Protein AF-0000000084493451 (afdb_homodimer)

Foldseek 3Di:
DPPLLVLLLVQVLVVCVVQNLVRQDPVNSCVRSVHDPVVVCVNPVDSLRSVLVSVVVLVVVLVVVLVVLCVVHQLQDVVSVLVSVLSVVVSCVVSVVVRNLVVVVVVVDPVSVVSVQLVVLLQLLVQLVSVCSRPHPLLSQASSVLSVVLVVQLVVLVVVQCVVVVPPDDNSVSSVVSSVVSVVVSVVCSVVVDHDDGNVCSCVSNPDVPPCAPVLLVLLVVLLVLQVVLQVVDPPCPVLNVLSVVLSCLLRVNSDRDLVSNVVSLVVNVVVVVRGPPVSSVSNVVSSVVSVVSVVD/DPPLLVLLLVQVLVVCVVQNLVRQDPVNSCVRSVHDPVVVCVNPVDSLRSVLVNVVVLVVVLVVVLVVLPVVHQLQDVVSVLVSVLSVVVSCVVSVVVRNVVVVVVVVDPVSVVSVQLVVLLQLLVQLVSVCSRPHPLLSQASSVLSVVLVVQLVVLVVVQCVVVVPPDDNSVSSVVSSVVSVVVSVVCSVVVDHDDGNVCSCVSNPDVCVCQPVLLVLLVVLLVLQVVLQVVDPPCPVLNVLSVVLSCLLRVNSHRDLVSNVVSLVVNVVVVPRGPPVSSVSNVVSSVVSVVRVVD

Organism: NCBI:txid1637975

InterPro domains:
  IPR001647 DNA-binding HTH domain, TetR-type [PF00440] (9-54)
  IPR001647 DNA-binding HTH domain, TetR-type [PR00455] (8-21)
  IPR001647 DNA-binding HTH domain, TetR-type [PR00455] (29-52)
  IPR001647 DNA-binding HTH domain, TetR-type [PS50977] (2-62)
  IPR009057 Homedomain-like superfamily [SSF46689] (3-66)
  IPR023772 DNA-binding HTH domain, TetR-type, conserved site [PS01081] (20-51)
  IPR050624 Nucleoid occlusion factor SlmA/HTH-type transcriptional regulator [PTHR43479] (3-178)

Secondary structure (DSSP, 8-state):
--HHHHHHHHHHHHHHHHH-TTT--HHHHHHHHT--HHHHHHH-SSHHHHHHHHHHHHHHHHHHHHHHTTTTS-TT-HHHHHHHHHHHHHHHHHHTHHHHHHHHHHHT-HHHHHHHHHHHHHHHHHHHHHHHHHH-GGGHHHHHHHHHHHHHHHHHHHHHHHHHHTT---HHHHHHHHHHHHHHHHHHHHHHT--SS-TTHHHHHS----HHHHHHHHHHHHHHHHHHHHHHTSTT-HHHHHHHHHHHHHHHT-SS--HHHHHHHHHHHHHTTTSS-HHHHHHHHHHHHHHHHHHH-/--HHHHHHHHHHHHHHHHH-TTT--HHHHHHHHT--HHHHHHH-SSHHHHHHHHHHHHHHHHHHHHHHTTTTS-TT-HHHHHHHHHHHHHHHHHHTHHHHHHHHHHHT-HHHHHHHHHHHHHHHHHHHHHHHHHH-GGGHHHHHHHHHHHHHHHHHHHHHHHHHHTT---HHHHHHHHHHHHHHHHHHHHHHT--SS-TTHHHHHS----HHHHHHHHHHHHHHHHHHHHHHTSTT-HHHHHHHHHHHHHHHT-SS--HHHHHHHHHHHHHTTTSS-HHHHHHHHHHHHHHHHHHH-

Solvent-accessible surface area (backbone atoms only — not comparable to full-atom values): 32224 Å² total; per-residue (Å²): 129,58,70,66,59,52,47,41,42,53,46,42,50,51,46,32,71,76,61,28,64,84,71,49,48,72,67,57,44,28,65,72,53,69,49,53,73,70,58,46,54,71,75,27,90,41,73,64,49,44,51,52,51,40,51,51,51,54,52,50,52,49,51,51,55,46,52,58,66,44,64,95,49,65,70,47,41,63,69,54,52,52,51,38,52,49,50,51,54,50,49,38,60,76,66,42,45,64,62,52,51,52,49,44,55,36,67,63,42,65,70,58,51,51,51,52,53,47,49,52,37,51,52,48,48,50,44,27,54,49,44,33,48,48,70,32,72,87,44,41,62,38,33,40,45,46,36,43,30,42,52,18,27,42,53,37,48,47,54,52,40,38,68,69,45,70,75,68,54,53,66,64,58,50,49,52,54,41,49,59,51,44,57,52,47,51,53,50,36,55,74,67,68,51,72,88,46,67,45,73,50,58,59,67,64,40,75,55,83,48,80,64,37,64,63,39,46,50,50,47,51,52,39,49,50,54,47,41,58,56,35,68,75,43,94,85,35,63,66,56,46,48,44,47,49,45,44,51,42,29,68,71,68,35,92,73,54,50,59,66,58,43,49,48,46,50,47,59,49,51,76,53,34,90,60,50,56,68,66,51,50,50,48,48,51,47,49,53,48,52,50,51,52,52,66,75,94,128,60,71,65,59,51,46,43,40,55,45,43,50,51,44,32,71,76,61,29,64,88,71,48,49,72,64,56,44,29,66,72,53,69,50,52,72,68,56,46,53,71,75,29,90,41,73,64,50,43,50,51,51,41,51,50,51,52,50,51,51,48,53,51,55,45,51,58,64,45,64,98,47,64,69,49,41,64,69,54,52,51,49,39,52,49,49,53,53,50,48,39,59,77,65,41,43,64,61,53,48,52,50,45,56,34,68,64,41,64,69,60,50,51,51,52,51,48,51,52,38,50,51,48,47,50,43,27,53,51,44,32,49,49,70,32,71,90,43,41,63,37,33,41,46,46,36,42,31,42,52,17,27,42,53,36,48,49,55,52,42,37,68,74,44,70,74,68,54,53,64,62,59,52,52,52,53,40,50,59,51,45,56,52,48,50,53,51,35,56,74,67,68,52,72,89,45,69,45,73,51,57,60,68,63,39,76,55,82,45,80,63,35,63,60,38,48,50,51,46,50,54,38,48,49,54,46,40,58,54,36,67,75,43,92,85,35,62,66,56,46,48,43,47,51,46,43,50,41,30,67,72,68,36,93,72,53,50,60,66,58,45,48,48,46,49,46,58,49,50,76,54,34,90,60,51,54,70,66,51,51,50,47,49,52,47,50,53,48,51,50,52,52,51,65,75,96

Radius of gyration: 30.2 Å; Cα contacts (8 Å, |Δi|>4): 516; chains: 2; bounding box: 56×104×45 Å

Sequence (594 aa):
MNARKKHVIKMAHQLFIDKGFQATSIQDILEYSGISKGTFYNYFSSKNELLIALFNTIYKDLEKERNELLIGQDPSNIEIFIKQIELQLKTNRTSKLISLFEEVFVSNDEDLKQFIKRGHFRILHWLFYRFIDLFGEEKRPYLLDCSIMFMGILQHNLKYDALANQSHASIHKVVRYSVDRIVKIVDEVAEASDQLVRPELIESWVPVCKKLDRSFQQNLYHTVLALKKTLNHNEDNSQHIELLDFIQEELLHSKSPRKFLVDSALLSLKTNKLILGKIEFQKIEQLVSDFFAQIEEMNARKKHVIKMAHQLFIDKGFQATSIQDILEYSGISKGTFYNYFSSKNELLIALFNTIYKDLEKERNELLIGQDPSNIEIFIKQIELQLKTNRTSKLISLFEEVFVSNDEDLKQFIKRGHFRILHWLFYRFIDLFGEEKRPYLLDCSIMFMGILQHNLKYDALANQSHASIHKVVRYSVDRIVKIVDEVAEASDQLVRPELIESWVPVCKKLDRSFQQNLYHTVLALKKTLNHNEDNSQHIELLDFIQEELLHSKSPRKFLVDSALLSLKTNKLILGKIEFQKIEQLVSDFFAQIEE

Structure (mmCIF, N/CA/C/O backbone):
data_AF-0000000084493451-model_v1
#
loop_
_entity.id
_entity.type
_entity.pdbx_description
1 polymer 'TetR family transcriptional regulator'
#
loop_
_atom_site.group_PDB
_atom_site.id
_atom_site.type_symbol
_atom_site.label_atom_id
_atom_site.label_alt_id
_atom_site.label_comp_id
_atom_site.label_asym_id
_atom_site.label_entity_id
_atom_site.label_seq_id
_atom_site.pdbx_PDB_ins_code
_atom_site.Cartn_x
_atom_site.Cartn_y
_atom_site.Cartn_z
_atom_site.occupancy
_atom_site.B_iso_or_equiv
_atom_site.auth_seq_id
_atom_site.auth_comp_id
_atom_site.auth_asym_id
_atom_site.auth_atom_id
_atom_site.pdbx_PDB_model_num
ATOM 1 N N . MET A 1 1 ? -10.992 -28.344 -15.156 1 60 1 MET A N 1
ATOM 2 C CA . MET A 1 1 ? -12.258 -27.625 -15.227 1 60 1 MET A CA 1
ATOM 3 C C . MET A 1 1 ? -12.961 -27.875 -16.547 1 60 1 MET A C 1
ATOM 5 O O . MET A 1 1 ? -12.305 -28.031 -17.594 1 60 1 MET A O 1
ATOM 9 N N . ASN A 1 2 ? -14.188 -28.219 -16.453 1 77.75 2 ASN A N 1
ATOM 10 C CA . ASN A 1 2 ? -15.055 -28.422 -17.625 1 77.75 2 ASN A CA 1
ATOM 11 C C . ASN A 1 2 ? -14.969 -27.25 -18.594 1 77.75 2 ASN A C 1
ATOM 13 O O . ASN A 1 2 ? -14.852 -26.094 -18.172 1 77.75 2 ASN A O 1
ATOM 17 N N . ALA A 1 3 ? -14.75 -27.531 -19.938 1 86.69 3 ALA A N 1
ATOM 18 C CA . ALA A 1 3 ? -14.609 -26.531 -20.984 1 86.69 3 ALA A CA 1
ATOM 19 C C . ALA A 1 3 ? -15.742 -25.5 -20.938 1 86.69 3 ALA A C 1
ATOM 21 O O . ALA A 1 3 ? -15.531 -24.312 -21.156 1 86.69 3 ALA A O 1
ATOM 22 N N . ARG A 1 4 ? -16.859 -25.953 -20.594 1 89.62 4 ARG A N 1
ATOM 23 C CA . ARG A 1 4 ? -18.016 -25.078 -20.531 1 89.62 4 ARG A CA 1
ATOM 24 C C . ARG A 1 4 ? -17.938 -24.141 -19.344 1 89.62 4 ARG A C 1
ATOM 26 O O . ARG A 1 4 ? -18.281 -22.953 -19.453 1 89.62 4 ARG A O 1
ATOM 33 N N . LYS A 1 5 ? -17.5 -24.656 -18.297 1 92.19 5 LYS A N 1
ATOM 34 C CA . LYS A 1 5 ? -17.328 -23.828 -17.109 1 92.19 5 LYS A CA 1
ATOM 35 C C . LYS A 1 5 ? -16.281 -22.734 -17.359 1 92.19 5 LYS A C 1
ATOM 37 O O . LYS A 1 5 ? -16.484 -21.578 -16.969 1 92.19 5 LYS A O 1
ATOM 42 N N . LYS A 1 6 ? -15.242 -23.094 -18.031 1 93.38 6 LYS A N 1
ATOM 43 C CA . LYS A 1 6 ? -14.195 -22.125 -18.375 1 93.38 6 LYS A CA 1
ATOM 44 C C . LYS A 1 6 ? -14.727 -21.047 -19.297 1 93.38 6 LYS A C 1
ATOM 46 O O . LYS A 1 6 ? -14.344 -19.875 -19.188 1 93.38 6 LYS A O 1
ATOM 51 N N . HIS A 1 7 ? -15.547 -21.5 -20.156 1 94.56 7 HIS A N 1
ATOM 52 C CA . HIS A 1 7 ? -16.172 -20.547 -21.062 1 94.56 7 HIS A CA 1
ATOM 53 C C . HIS A 1 7 ? -16.984 -19.516 -20.297 1 94.56 7 HIS A C 1
ATOM 55 O O . HIS A 1 7 ? -16.922 -18.312 -20.594 1 94.56 7 HIS A O 1
ATOM 61 N N . VAL A 1 8 ? -17.719 -19.953 -19.359 1 95.75 8 VAL A N 1
ATOM 62 C CA . VAL A 1 8 ? -18.547 -19.062 -18.562 1 95.75 8 VAL A CA 1
ATOM 63 C C . VAL A 1 8 ? -17.656 -18.062 -17.812 1 95.75 8 VAL A C 1
ATOM 65 O O . VAL A 1 8 ? -17.953 -16.875 -17.75 1 95.75 8 VAL A O 1
ATOM 68 N N . ILE A 1 9 ? -16.547 -18.547 -17.281 1 96.38 9 ILE A N 1
ATOM 69 C CA . ILE A 1 9 ? -15.617 -17.703 -16.531 1 96.38 9 ILE A CA 1
ATOM 70 C C . ILE A 1 9 ? -15.039 -16.625 -17.453 1 96.38 9 ILE A C 1
ATOM 72 O O . ILE A 1 9 ? -15 -15.453 -17.094 1 96.38 9 ILE A O 1
ATOM 76 N N . LYS A 1 10 ? -14.695 -16.984 -18.641 1 95.56 10 LYS A N 1
ATOM 77 C CA . LYS A 1 10 ? -14.117 -16.062 -19.594 1 95.56 10 LYS A CA 1
ATOM 78 C C . LYS A 1 10 ? -15.125 -14.984 -19.984 1 95.56 10 LYS A C 1
ATOM 80 O O . LYS A 1 10 ? -14.781 -13.797 -20.047 1 95.56 10 LYS A O 1
ATOM 85 N N . MET A 1 11 ? -16.297 -15.383 -20.234 1 96.19 11 MET A N 1
ATOM 86 C CA . MET A 1 11 ? -17.344 -14.445 -20.625 1 96.19 11 MET A CA 1
ATOM 87 C C . MET A 1 11 ? -17.688 -13.5 -19.484 1 96.19 11 MET A C 1
ATOM 89 O O . MET A 1 11 ? -17.891 -12.297 -19.703 1 96.19 11 MET A O 1
ATOM 93 N N . ALA A 1 12 ? -17.797 -14.07 -18.359 1 96.12 12 ALA A N 1
ATOM 94 C CA . ALA A 1 12 ? -18.062 -13.242 -17.188 1 96.12 12 ALA A CA 1
ATOM 95 C C . ALA A 1 12 ? -16.953 -12.211 -16.969 1 96.12 12 ALA A C 1
ATOM 97 O O . ALA A 1 12 ? -17.234 -11.062 -16.625 1 96.12 12 ALA A O 1
ATOM 98 N N . HIS A 1 13 ? -15.703 -12.656 -17.141 1 95.88 13 HIS A N 1
ATOM 99 C CA . HIS A 1 13 ? -14.57 -11.742 -17.016 1 95.88 13 HIS A CA 1
ATOM 100 C C . HIS A 1 13 ? -14.742 -10.523 -17.922 1 95.88 13 HIS A C 1
ATOM 102 O O . HIS A 1 13 ? -14.531 -9.391 -17.5 1 95.88 13 HIS A O 1
ATOM 108 N N . GLN A 1 14 ? -15.156 -10.766 -19.094 1 95.19 14 GLN A N 1
ATOM 109 C CA . GLN A 1 14 ? -15.367 -9.688 -20.047 1 95.19 14 GLN A CA 1
ATOM 110 C C . GLN A 1 14 ? -16.453 -8.734 -19.578 1 95.19 14 GLN A C 1
ATOM 112 O O . GLN A 1 14 ? -16.328 -7.516 -19.703 1 95.19 14 GLN A O 1
ATOM 117 N N . LEU A 1 15 ? -17.469 -9.297 -19.078 1 95.38 15 LEU A N 1
ATOM 118 C CA . LEU A 1 15 ? -18.562 -8.477 -18.547 1 95.38 15 LEU A CA 1
ATOM 119 C C . LEU A 1 15 ? -18.078 -7.613 -17.391 1 95.38 15 LEU A C 1
ATOM 121 O O . LEU A 1 15 ? -18.438 -6.438 -17.297 1 95.38 15 LEU A O 1
ATOM 125 N N . PHE A 1 16 ? -17.281 -8.258 -16.531 1 94.25 16 PHE A N 1
ATOM 126 C CA . PHE A 1 16 ? -16.75 -7.531 -15.375 1 94.25 16 PHE A CA 1
ATOM 127 C C . PHE A 1 16 ? -15.844 -6.395 -15.812 1 94.25 16 PHE A C 1
ATOM 129 O O . PHE A 1 16 ? -15.805 -5.336 -15.188 1 94.25 16 PHE A O 1
ATOM 136 N N . ILE A 1 17 ? -15.109 -6.594 -16.844 1 91.5 17 ILE A N 1
ATOM 137 C CA . ILE A 1 17 ? -14.211 -5.578 -17.375 1 91.5 17 ILE A CA 1
ATOM 138 C C . ILE A 1 17 ? -15.016 -4.43 -17.969 1 91.5 17 ILE A C 1
ATOM 140 O O . ILE A 1 17 ? -14.711 -3.26 -17.75 1 91.5 17 ILE A O 1
ATOM 144 N N . ASP A 1 18 ? -16.078 -4.727 -18.625 1 89.69 18 ASP A N 1
ATOM 145 C CA . ASP A 1 18 ? -16.844 -3.75 -19.391 1 89.69 18 ASP A CA 1
ATOM 146 C C . ASP A 1 18 ? -17.797 -2.969 -18.484 1 89.69 18 ASP A C 1
ATOM 148 O O . ASP A 1 18 ? -17.922 -1.749 -18.609 1 89.69 18 ASP A O 1
ATOM 152 N N . LYS A 1 19 ? -18.484 -3.719 -17.531 1 89 19 LYS A N 1
ATOM 153 C CA . LYS A 1 19 ? -19.578 -3.125 -16.766 1 89 19 LYS A CA 1
ATOM 154 C C . LYS A 1 19 ? -19.203 -2.971 -15.305 1 89 19 LYS A C 1
ATOM 156 O O . LYS A 1 19 ? -19.828 -2.205 -14.57 1 89 19 LYS A O 1
ATOM 161 N N . GLY A 1 20 ? -18.188 -3.727 -14.938 1 89.38 20 GLY A N 1
ATOM 162 C CA . GLY A 1 20 ? -17.906 -3.826 -13.516 1 89.38 20 GLY A CA 1
ATOM 163 C C . GLY A 1 20 ? -18.562 -5.02 -12.859 1 89.38 20 GLY A C 1
ATOM 164 O O . GLY A 1 20 ? -19.578 -5.523 -13.352 1 89.38 20 GLY A O 1
ATOM 165 N N . PHE A 1 21 ? -18.094 -5.41 -11.75 1 90.75 21 PHE A N 1
ATOM 166 C CA . PHE A 1 21 ? -18.578 -6.594 -11.047 1 90.75 21 PHE A CA 1
ATOM 167 C C . PHE A 1 21 ? -19.922 -6.324 -10.406 1 90.75 21 PHE A C 1
ATOM 169 O O . PHE A 1 21 ? -20.859 -7.117 -10.555 1 90.75 21 PHE A O 1
ATOM 176 N N . GLN A 1 22 ? -20.016 -5.262 -9.742 1 86.19 22 GLN A N 1
ATOM 177 C CA . GLN A 1 22 ? -21.25 -4.941 -9.016 1 86.19 22 GLN A CA 1
ATOM 178 C C . GLN A 1 22 ? -22.406 -4.688 -9.984 1 86.19 22 GLN A C 1
ATOM 180 O O . GLN A 1 22 ? -23.531 -5.105 -9.727 1 86.19 22 GLN A O 1
ATOM 185 N N . ALA A 1 23 ? -22.109 -4.145 -11.062 1 89.5 23 ALA A N 1
ATOM 186 C CA . ALA A 1 23 ? -23.141 -3.738 -12.008 1 89.5 23 ALA A CA 1
ATOM 187 C C . ALA A 1 23 ? -23.578 -4.914 -12.875 1 89.5 23 ALA A C 1
ATOM 189 O O . ALA A 1 23 ? -24.609 -4.848 -13.555 1 89.5 23 ALA A O 1
ATOM 190 N N . THR A 1 24 ? -22.812 -5.914 -12.891 1 94.75 24 THR A N 1
ATOM 191 C CA . THR A 1 24 ? -23.141 -7.082 -13.695 1 94.75 24 THR A CA 1
ATOM 192 C C . THR A 1 24 ? -24.094 -8 -12.945 1 94.75 24 THR A C 1
ATOM 194 O O . THR A 1 24 ? -23.812 -8.422 -11.82 1 94.75 24 THR A O 1
ATOM 197 N N . SER A 1 25 ? -25.219 -8.359 -13.5 1 94.81 25 SER A N 1
ATOM 198 C CA . SER A 1 25 ? -26.188 -9.25 -12.875 1 94.81 25 SER A CA 1
ATOM 199 C C . SER A 1 25 ? -25.984 -10.695 -13.336 1 94.81 25 SER A C 1
ATOM 201 O O . SER A 1 25 ? -25.266 -10.945 -14.312 1 94.81 25 SER A O 1
ATOM 203 N N . ILE A 1 26 ? -26.609 -11.594 -12.586 1 95.19 26 ILE A N 1
ATOM 204 C CA . ILE A 1 26 ? -26.609 -13 -12.992 1 95.19 26 ILE A CA 1
ATOM 205 C C . ILE A 1 26 ? -27.266 -13.133 -14.367 1 95.19 26 ILE A C 1
ATOM 207 O O . ILE A 1 26 ? -26.781 -13.891 -15.219 1 95.19 26 ILE A O 1
ATOM 211 N N . GLN A 1 27 ? -28.25 -12.391 -14.578 1 96 27 GLN A N 1
ATOM 212 C CA . GLN A 1 27 ? -28.953 -12.422 -15.859 1 96 27 GLN A CA 1
ATOM 213 C C . GLN A 1 27 ? -28.031 -11.992 -17 1 96 27 GLN A C 1
ATOM 215 O O . GLN A 1 27 ? -28.062 -12.594 -18.078 1 96 27 GLN A O 1
ATOM 220 N N . ASP A 1 28 ? -27.281 -10.984 -16.844 1 97.06 28 ASP A N 1
ATOM 221 C CA . ASP A 1 28 ? -26.297 -10.547 -17.844 1 97.06 28 ASP A CA 1
ATOM 222 C C . ASP A 1 28 ? -25.344 -11.688 -18.203 1 97.06 28 ASP A C 1
ATOM 224 O O . ASP A 1 28 ? -25.047 -11.891 -19.391 1 97.06 28 ASP A O 1
ATOM 228 N N . ILE A 1 29 ? -24.906 -12.414 -17.172 1 97.25 29 ILE A N 1
ATOM 229 C CA . ILE A 1 29 ? -23.953 -13.5 -17.359 1 97.25 29 ILE A CA 1
ATOM 230 C C . ILE A 1 29 ? -24.609 -14.633 -18.156 1 97.25 29 ILE A C 1
ATOM 232 O O . ILE A 1 29 ? -24 -15.18 -19.078 1 97.25 29 ILE A O 1
ATOM 236 N N . LEU A 1 30 ? -25.859 -14.906 -17.812 1 96.94 30 LEU A N 1
ATOM 237 C CA . LEU A 1 30 ? -26.594 -15.961 -18.516 1 96.94 30 LEU A CA 1
ATOM 238 C C . LEU A 1 30 ? -26.734 -15.625 -19.984 1 96.94 30 LEU A C 1
ATOM 240 O O . LEU A 1 30 ? -26.453 -16.453 -20.844 1 96.94 30 LEU A O 1
ATOM 244 N N . GLU A 1 31 ? -27.078 -14.516 -20.281 1 97 31 GLU A N 1
ATOM 245 C CA . GLU A 1 31 ? -27.328 -14.078 -21.641 1 97 31 GLU A CA 1
ATOM 246 C C . GLU A 1 31 ? -26.031 -14.008 -22.453 1 97 31 GLU A C 1
ATOM 248 O O . GLU A 1 31 ? -25.984 -14.461 -23.594 1 97 31 GLU A O 1
ATOM 253 N N . TYR A 1 32 ? -25.062 -13.523 -21.859 1 96.19 32 TYR A N 1
ATOM 254 C CA . TYR A 1 32 ? -23.797 -13.328 -22.562 1 96.19 32 TYR A CA 1
ATOM 255 C C . TYR A 1 32 ? -23.094 -14.656 -22.781 1 96.19 32 TYR A C 1
ATOM 257 O O . TYR A 1 32 ? -22.422 -14.844 -23.812 1 96.19 32 TYR A O 1
ATOM 265 N N . SER A 1 33 ? -23.203 -15.508 -21.844 1 95.88 33 SER A N 1
ATOM 266 C CA . SER A 1 33 ? -22.516 -16.781 -21.938 1 95.88 33 SER A CA 1
ATOM 267 C C . SER A 1 33 ? -23.359 -17.828 -22.656 1 95.88 33 SER A C 1
ATOM 269 O O . SER A 1 33 ? -22.859 -18.891 -23.031 1 95.88 33 SER A O 1
ATOM 271 N N . GLY A 1 34 ? -24.641 -17.641 -22.672 1 95.75 34 GLY A N 1
ATOM 272 C CA . GLY A 1 34 ? -25.531 -18.562 -23.375 1 95.75 34 GLY A CA 1
ATOM 273 C C . GLY A 1 34 ? -25.844 -19.812 -22.578 1 95.75 34 GLY A C 1
ATOM 274 O O . GLY A 1 34 ? -25.969 -20.891 -23.141 1 95.75 34 GLY A O 1
ATOM 275 N N . ILE A 1 35 ? -25.828 -19.656 -21.328 1 94.56 35 ILE A N 1
ATOM 276 C CA . ILE A 1 35 ? -26.141 -20.828 -20.5 1 94.56 35 ILE A CA 1
ATOM 277 C C . ILE A 1 35 ? -27.438 -20.578 -19.734 1 94.56 35 ILE A C 1
ATOM 279 O O . ILE A 1 35 ? -27.906 -19.438 -19.641 1 94.56 35 ILE A O 1
ATOM 283 N N . SER A 1 36 ? -27.984 -21.703 -19.234 1 93.94 36 SER A N 1
ATOM 284 C CA . SER A 1 36 ? -29.203 -21.594 -18.438 1 93.94 36 SER A CA 1
ATOM 285 C C . SER A 1 36 ? -28.891 -21.281 -16.984 1 93.94 36 SER A C 1
ATOM 287 O O . SER A 1 36 ? -27.75 -21.438 -16.531 1 93.94 36 SER A O 1
ATOM 289 N N . LYS A 1 37 ? -29.922 -20.844 -16.25 1 93.5 37 LYS A N 1
ATOM 290 C CA . LYS A 1 37 ? -29.797 -20.578 -14.82 1 93.5 37 LYS A CA 1
ATOM 291 C C . LYS A 1 37 ? -29.422 -21.844 -14.055 1 93.5 37 LYS A C 1
ATOM 293 O O . LYS A 1 37 ? -28.562 -21.797 -13.156 1 93.5 37 LYS A O 1
ATOM 298 N N . GLY A 1 38 ? -30.031 -22.938 -14.438 1 91.69 38 GLY A N 1
ATOM 299 C CA . GLY A 1 38 ? -29.703 -24.203 -13.82 1 91.69 38 GLY A CA 1
ATOM 300 C C . GLY A 1 38 ? -28.25 -24.609 -14.008 1 91.69 38 GLY A C 1
ATOM 301 O O . GLY A 1 38 ? -27.594 -25.047 -13.055 1 91.69 38 GLY A O 1
ATOM 302 N N . THR A 1 39 ? -27.797 -24.422 -15.227 1 93.25 39 THR A N 1
ATOM 303 C CA . THR A 1 39 ? -26.406 -24.734 -15.531 1 93.25 39 THR A CA 1
ATOM 304 C C . THR A 1 39 ? -25.469 -23.859 -14.711 1 93.25 39 THR A C 1
ATOM 306 O O . THR A 1 39 ? -24.453 -24.344 -14.203 1 93.25 39 THR A O 1
ATOM 309 N N . PHE A 1 40 ? -25.781 -22.531 -14.562 1 95.06 40 PHE A N 1
ATOM 310 C CA . PHE A 1 40 ? -24.984 -21.609 -13.781 1 95.06 40 PHE A CA 1
ATOM 311 C C . PHE A 1 40 ? -24.828 -22.094 -12.344 1 95.06 40 PHE A C 1
ATOM 313 O O . PHE A 1 40 ? -23.703 -22.172 -11.828 1 95.06 40 PHE A O 1
ATOM 320 N N . TYR A 1 41 ? -25.859 -22.516 -11.758 1 92.75 41 TYR A N 1
ATOM 321 C CA . TYR A 1 41 ? -25.859 -22.859 -10.344 1 92.75 41 TYR A CA 1
ATOM 322 C C . TYR A 1 41 ? -25.281 -24.25 -10.125 1 92.75 41 TYR A C 1
ATOM 324 O O . TYR A 1 41 ? -24.938 -24.609 -8.992 1 92.75 41 TYR A O 1
ATOM 332 N N . ASN A 1 42 ? -25.203 -25.031 -11.234 1 90.5 42 ASN A N 1
ATOM 333 C CA . ASN A 1 42 ? -24.422 -26.266 -11.172 1 90.5 42 ASN A CA 1
ATOM 334 C C . ASN A 1 42 ? -22.922 -25.969 -11.062 1 90.5 42 ASN A C 1
ATOM 336 O O . ASN A 1 42 ? -22.188 -26.75 -10.453 1 90.5 42 ASN A O 1
ATOM 340 N N . TYR A 1 43 ? -22.578 -24.859 -11.695 1 92.19 43 TYR A N 1
ATOM 341 C CA . TYR A 1 43 ? -21.172 -24.5 -11.734 1 92.19 43 TYR A CA 1
ATOM 342 C C . TYR A 1 43 ? -20.781 -23.688 -10.508 1 92.19 43 TYR A C 1
ATOM 344 O O . TYR A 1 43 ? -19.703 -23.875 -9.93 1 92.19 43 TYR A O 1
ATOM 352 N N . PHE A 1 44 ? -21.641 -22.656 -10.211 1 93 44 PHE A N 1
ATOM 353 C CA . PHE A 1 44 ? -21.344 -21.672 -9.172 1 93 44 PHE A CA 1
ATOM 354 C C . PHE A 1 44 ? -22.562 -21.469 -8.273 1 93 44 PHE A C 1
ATOM 356 O O . PHE A 1 44 ? -23.688 -21.297 -8.75 1 93 44 PHE A O 1
ATOM 363 N N . SER A 1 45 ? -22.312 -21.391 -6.988 1 89.56 45 SER A N 1
ATOM 364 C CA . SER A 1 45 ? -23.406 -21.188 -6.039 1 89.56 45 SER A CA 1
ATOM 365 C C . SER A 1 45 ? -23.828 -19.719 -5.973 1 89.56 45 SER A C 1
ATOM 367 O O . SER A 1 45 ? -24.922 -19.406 -5.508 1 89.56 45 SER A O 1
ATOM 369 N N . SER A 1 46 ? -22.891 -18.844 -6.441 1 88.56 46 SER A N 1
ATOM 370 C CA . SER A 1 46 ? -23.141 -17.406 -6.387 1 88.56 46 SER A CA 1
ATOM 371 C C . SER A 1 46 ? -22.25 -16.641 -7.359 1 88.56 46 SER A C 1
ATOM 373 O O . SER A 1 46 ? -21.312 -17.219 -7.926 1 88.56 46 SER A O 1
ATOM 375 N N . LYS A 1 47 ? -22.531 -15.414 -7.531 1 92 47 LYS A N 1
ATOM 376 C CA . LYS A 1 47 ? -21.672 -14.531 -8.32 1 92 47 LYS A CA 1
ATOM 377 C C . LYS A 1 47 ? -20.281 -14.414 -7.695 1 92 47 LYS A C 1
ATOM 379 O O . LYS A 1 47 ? -19.281 -14.336 -8.406 1 92 47 LYS A O 1
ATOM 384 N N . ASN A 1 48 ? -20.234 -14.508 -6.387 1 89.81 48 ASN A N 1
ATOM 385 C CA . ASN A 1 48 ? -18.969 -14.461 -5.672 1 89.81 48 ASN A CA 1
ATOM 386 C C . ASN A 1 48 ? -18.094 -15.672 -5.992 1 89.81 48 ASN A C 1
ATOM 388 O O . ASN A 1 48 ? -16.891 -15.547 -6.199 1 89.81 48 ASN A O 1
ATOM 392 N N . GLU A 1 49 ? -18.719 -16.734 -6.023 1 89.94 49 GLU A N 1
ATOM 393 C CA . GLU A 1 49 ? -17.984 -17.953 -6.348 1 89.94 49 GLU A CA 1
ATOM 394 C C . GLU A 1 49 ? -17.438 -17.906 -7.77 1 89.94 49 GLU A C 1
ATOM 396 O O . GLU A 1 49 ? -16.328 -18.391 -8.031 1 89.94 49 GLU A O 1
ATOM 401 N N . LEU A 1 50 ? -18.25 -17.375 -8.625 1 94.62 50 LEU A N 1
ATOM 402 C CA . LEU A 1 50 ? -17.781 -17.172 -9.992 1 94.62 50 LEU A CA 1
ATOM 403 C C . LEU A 1 50 ? -16.562 -16.266 -10.023 1 94.62 50 LEU A C 1
ATOM 405 O O . LEU A 1 50 ? -15.594 -16.547 -10.742 1 94.62 50 LEU A O 1
ATOM 409 N N . LEU A 1 51 ? -16.594 -15.219 -9.281 1 94 51 LEU A N 1
ATOM 410 C CA . LEU A 1 51 ? -15.469 -14.289 -9.211 1 94 51 LEU A CA 1
ATOM 411 C C . LEU A 1 51 ? -14.219 -14.977 -8.672 1 94 51 LEU A C 1
ATOM 413 O O . LEU A 1 51 ? -13.117 -14.781 -9.195 1 94 51 LEU A O 1
ATOM 417 N N . ILE A 1 52 ? -14.406 -15.75 -7.664 1 90.81 52 ILE A N 1
ATOM 418 C CA . ILE A 1 52 ? -13.297 -16.484 -7.07 1 90.81 52 ILE A CA 1
ATOM 419 C C . ILE A 1 52 ? -12.695 -17.438 -8.109 1 90.81 52 ILE A C 1
ATOM 421 O O . ILE A 1 52 ? -11.477 -17.531 -8.242 1 90.81 52 ILE A O 1
ATOM 425 N N . ALA A 1 53 ? -13.562 -18.094 -8.812 1 90.5 53 ALA A N 1
ATOM 426 C CA . ALA A 1 53 ? -13.102 -19 -9.867 1 90.5 53 ALA A CA 1
ATOM 427 C C . ALA A 1 53 ? -12.312 -18.25 -10.93 1 90.5 53 ALA A C 1
ATOM 429 O O . ALA A 1 53 ? -11.312 -18.75 -11.445 1 90.5 53 ALA A O 1
ATOM 430 N N . LEU A 1 54 ? -12.758 -17.125 -11.258 1 94.31 54 LEU A N 1
ATOM 431 C CA . LEU A 1 54 ? -12.062 -16.266 -12.211 1 94.31 54 LEU A CA 1
ATOM 432 C C . LEU A 1 54 ? -10.672 -15.914 -11.711 1 94.31 54 LEU A C 1
ATOM 434 O O . LEU A 1 54 ? -9.688 -16.062 -12.438 1 94.31 54 LEU A O 1
ATOM 438 N N . PHE A 1 55 ? -10.57 -15.5 -10.469 1 91.12 55 PHE A N 1
ATOM 439 C CA . PHE A 1 55 ? -9.273 -15.164 -9.891 1 91.12 55 PHE A CA 1
ATOM 440 C C . PHE A 1 55 ? -8.344 -16.375 -9.891 1 91.12 55 PHE A C 1
ATOM 442 O O . PHE A 1 55 ? -7.168 -16.25 -10.242 1 91.12 55 PHE A O 1
ATOM 449 N N . ASN A 1 56 ? -8.914 -17.422 -9.516 1 87.56 56 ASN A N 1
ATOM 450 C CA . ASN A 1 56 ? -8.117 -18.656 -9.484 1 87.56 56 ASN A CA 1
ATOM 451 C C . ASN A 1 56 ? -7.559 -18.984 -10.867 1 87.56 56 ASN A C 1
ATOM 453 O O . ASN A 1 56 ? -6.406 -19.406 -10.984 1 87.56 56 ASN A O 1
ATOM 457 N N . THR A 1 57 ? -8.367 -18.828 -11.836 1 89 57 THR A N 1
ATOM 458 C CA . THR A 1 57 ? -7.941 -19.109 -13.203 1 89 57 THR A CA 1
ATOM 459 C C . THR A 1 57 ? -6.816 -18.172 -13.625 1 89 57 THR A C 1
ATOM 461 O O . THR A 1 57 ? -5.809 -18.609 -14.188 1 89 57 THR A O 1
ATOM 464 N N . ILE A 1 58 ? -6.961 -16.953 -13.32 1 91.75 58 ILE A N 1
ATOM 465 C CA . ILE A 1 58 ? -5.965 -15.945 -13.672 1 91.75 58 ILE A CA 1
ATOM 466 C C . ILE A 1 58 ? -4.648 -16.25 -12.969 1 91.75 58 ILE A C 1
ATOM 468 O O . ILE A 1 58 ? -3.582 -16.219 -13.594 1 91.75 58 ILE A O 1
ATOM 472 N N . TYR A 1 59 ? -4.727 -16.578 -11.719 1 87.31 59 TYR A N 1
ATOM 473 C CA . TYR A 1 59 ? -3.527 -16.844 -10.93 1 87.31 59 TYR A CA 1
ATOM 474 C C . TYR A 1 59 ? -2.824 -18.109 -11.406 1 87.31 59 TYR A C 1
ATOM 476 O O . TYR A 1 59 ? -1.593 -18.156 -11.453 1 87.31 59 TYR A O 1
ATOM 484 N N . LYS A 1 60 ? -3.617 -19.078 -11.734 1 83.38 60 LYS A N 1
ATOM 485 C CA . LYS A 1 60 ? -3.049 -20.312 -12.242 1 83.38 60 LYS A CA 1
ATOM 486 C C . LYS A 1 60 ? -2.309 -20.094 -13.555 1 83.38 60 LYS A C 1
ATOM 488 O O . LYS A 1 60 ? -1.204 -20.609 -13.75 1 83.38 60 LYS A O 1
ATOM 493 N N . ASP A 1 61 ? -2.949 -19.359 -14.391 1 88.44 61 ASP A N 1
ATOM 494 C CA . ASP A 1 61 ? -2.328 -19.047 -15.672 1 88.44 61 ASP A CA 1
ATOM 495 C C . ASP A 1 61 ? -1.05 -18.234 -15.477 1 88.44 61 ASP A C 1
ATOM 497 O O . ASP A 1 61 ? -0.043 -18.484 -16.141 1 88.44 61 ASP A O 1
ATOM 501 N N . LEU A 1 62 ? -1.109 -17.297 -14.594 1 91.62 62 LEU A N 1
ATOM 502 C CA . LEU A 1 62 ? 0.055 -16.469 -14.305 1 91.62 62 LEU A CA 1
ATOM 503 C C . LEU A 1 62 ? 1.202 -17.328 -13.758 1 91.62 62 LEU A C 1
ATOM 505 O O . LEU A 1 62 ? 2.354 -17.141 -14.164 1 91.62 62 LEU A O 1
ATOM 509 N N . GLU A 1 63 ? 0.874 -18.156 -12.867 1 86.38 63 GLU A N 1
ATOM 510 C CA . GLU A 1 63 ? 1.884 -19.047 -12.297 1 86.38 63 GLU A CA 1
ATOM 511 C C . GLU A 1 63 ? 2.545 -19.891 -13.375 1 86.38 63 GLU A C 1
ATOM 513 O O . GLU A 1 63 ? 3.77 -20.031 -13.406 1 86.38 63 GLU A O 1
ATOM 518 N N . LYS A 1 64 ? 1.731 -20.453 -14.203 1 83.5 64 LYS A N 1
ATOM 519 C CA . LYS A 1 64 ? 2.238 -21.266 -15.297 1 83.5 64 LYS A CA 1
ATOM 520 C C . LYS A 1 64 ? 3.182 -20.453 -16.188 1 83.5 64 LYS A C 1
ATOM 522 O O . LYS A 1 64 ? 4.293 -20.906 -16.484 1 83.5 64 LYS A O 1
ATOM 527 N N . GLU A 1 65 ? 2.771 -19.312 -16.547 1 91.44 65 GLU A N 1
ATOM 528 C CA . GLU A 1 65 ? 3.549 -18.469 -17.453 1 91.44 65 GLU A CA 1
ATOM 529 C C . GLU A 1 65 ? 4.859 -18.031 -16.812 1 91.44 65 GLU A C 1
ATOM 531 O O . GLU A 1 65 ? 5.902 -18 -17.469 1 91.44 65 GLU A O 1
ATOM 536 N N . ARG A 1 66 ? 4.816 -17.656 -15.547 1 91.31 66 ARG A N 1
ATOM 537 C CA . ARG A 1 66 ? 6.023 -17.266 -14.828 1 91.31 66 ARG A CA 1
ATOM 538 C C . ARG A 1 66 ? 7.023 -18.422 -14.781 1 91.31 66 ARG A C 1
ATOM 540 O O . ARG A 1 66 ? 8.227 -18.219 -14.969 1 91.31 66 ARG A O 1
ATOM 547 N N . ASN A 1 67 ? 6.492 -19.562 -14.531 1 83 67 ASN A N 1
ATOM 548 C CA . ASN A 1 67 ? 7.348 -20.734 -14.453 1 83 67 ASN A CA 1
ATOM 549 C C . ASN A 1 67 ? 7.969 -21.078 -15.805 1 83 67 ASN A C 1
ATOM 551 O O . ASN A 1 67 ? 9.117 -21.516 -15.875 1 83 67 ASN A O 1
ATOM 555 N N . GLU A 1 68 ? 7.23 -20.906 -16.797 1 85.5 68 GLU A N 1
ATOM 556 C CA . GLU A 1 68 ? 7.727 -21.188 -18.141 1 85.5 68 GLU A CA 1
ATOM 557 C C . GLU A 1 68 ? 8.945 -20.312 -18.469 1 85.5 68 GLU A C 1
ATOM 559 O O . GLU A 1 68 ? 9.836 -20.75 -19.203 1 85.5 68 GLU A O 1
ATOM 564 N N . LEU A 1 69 ? 9.023 -19.141 -17.906 1 90.88 69 LEU A N 1
ATOM 565 C CA . LEU A 1 69 ? 10.148 -18.234 -18.141 1 90.88 69 LEU A CA 1
ATOM 566 C C . LEU A 1 69 ? 11.43 -18.797 -17.531 1 90.88 69 LEU A C 1
ATOM 568 O O . LEU A 1 69 ? 12.531 -18.391 -17.906 1 90.88 69 LEU A O 1
ATOM 572 N N . LEU A 1 70 ? 11.297 -19.672 -16.578 1 86.44 70 LEU A N 1
ATOM 573 C CA . LEU A 1 70 ? 12.445 -20.203 -15.867 1 86.44 70 LEU A CA 1
ATOM 574 C C . LEU A 1 70 ? 13 -21.438 -16.578 1 86.44 70 LEU A C 1
ATOM 576 O O . LEU A 1 70 ? 14.117 -21.875 -16.297 1 86.44 70 LEU A O 1
ATOM 580 N N . ILE A 1 71 ? 12.219 -22.047 -17.438 1 82.38 71 ILE A N 1
ATOM 581 C CA . ILE A 1 71 ? 12.625 -23.281 -18.109 1 82.38 71 ILE A CA 1
ATOM 582 C C . ILE A 1 71 ? 13.938 -23.047 -18.859 1 82.38 71 ILE A C 1
ATOM 584 O O . ILE A 1 71 ? 14.039 -22.156 -19.688 1 82.38 71 ILE A O 1
ATOM 588 N N . GLY A 1 72 ? 14.961 -23.859 -18.5 1 82.94 72 GLY A N 1
ATOM 589 C CA . GLY A 1 72 ? 16.25 -23.797 -19.156 1 82.94 72 GLY A CA 1
ATOM 590 C C . GLY A 1 72 ? 17.094 -22.625 -18.719 1 82.94 72 GLY A C 1
ATOM 591 O O . GLY A 1 72 ? 18.125 -22.328 -19.328 1 82.94 72 GLY A O 1
ATOM 592 N N . GLN A 1 73 ? 16.625 -21.906 -17.75 1 87.12 73 GLN A N 1
ATOM 593 C CA . GLN A 1 73 ? 17.344 -20.719 -17.281 1 87.12 73 GLN A CA 1
ATOM 594 C C . GLN A 1 73 ? 17.938 -20.938 -15.891 1 87.12 73 GLN A C 1
ATOM 596 O O . GLN A 1 73 ? 17.531 -21.844 -15.18 1 87.12 73 GLN A O 1
ATOM 601 N N . ASP A 1 74 ? 18.922 -20.125 -15.602 1 90.94 74 ASP A N 1
ATOM 602 C CA . ASP A 1 74 ? 19.453 -20.062 -14.242 1 90.94 74 ASP A CA 1
ATOM 603 C C . ASP A 1 74 ? 18.484 -19.312 -13.32 1 90.94 74 ASP A C 1
ATOM 605 O O . ASP A 1 74 ? 18.172 -18.141 -13.547 1 90.94 74 ASP A O 1
ATOM 609 N N . PRO A 1 75 ? 18 -19.953 -12.305 1 88 75 PRO A N 1
ATOM 610 C CA . PRO A 1 75 ? 17.047 -19.297 -11.414 1 88 75 PRO A CA 1
ATOM 611 C C . PRO A 1 75 ? 17.625 -18.078 -10.719 1 88 75 PRO A C 1
ATOM 613 O O . PRO A 1 75 ? 16.891 -17.234 -10.195 1 88 75 PRO A O 1
ATOM 616 N N . SER A 1 76 ? 18.875 -17.953 -10.68 1 94.69 76 SER A N 1
ATOM 617 C CA . SER A 1 76 ? 19.516 -16.812 -10.039 1 94.69 76 SER A CA 1
ATOM 618 C C . SER A 1 76 ? 19.688 -15.648 -11.023 1 94.69 76 SER A C 1
ATOM 620 O O . SER A 1 76 ? 20.188 -14.586 -10.656 1 94.69 76 SER A O 1
ATOM 622 N N . ASN A 1 77 ? 19.25 -15.828 -12.242 1 96.5 77 ASN A N 1
ATOM 623 C CA . ASN A 1 77 ? 19.328 -14.766 -13.242 1 96.5 77 ASN A CA 1
ATOM 624 C C . ASN A 1 77 ? 18.312 -13.656 -12.961 1 96.5 77 ASN A C 1
ATOM 626 O O . ASN A 1 77 ? 17.109 -13.852 -13.125 1 96.5 77 ASN A O 1
ATOM 630 N N . ILE A 1 78 ? 18.766 -12.453 -12.672 1 97.69 78 ILE A N 1
ATOM 631 C CA . ILE A 1 78 ? 17.938 -11.328 -12.266 1 97.69 78 ILE A CA 1
ATOM 632 C C . ILE A 1 78 ? 17.062 -10.867 -13.43 1 97.69 78 ILE A C 1
ATOM 634 O O . ILE A 1 78 ? 15.961 -10.375 -13.234 1 97.69 78 ILE A O 1
ATOM 638 N N . GLU A 1 79 ? 17.531 -11.031 -14.656 1 98 79 GLU A N 1
ATOM 639 C CA . GLU A 1 79 ? 16.781 -10.617 -15.836 1 98 79 GLU A CA 1
ATOM 640 C C . GLU A 1 79 ? 15.5 -11.438 -15.992 1 98 79 GLU A C 1
ATOM 642 O O . GLU A 1 79 ? 14.477 -10.922 -16.453 1 98 79 GLU A O 1
ATOM 647 N N . ILE A 1 80 ? 15.586 -12.688 -15.633 1 96.88 80 ILE A N 1
ATOM 648 C CA . ILE A 1 80 ? 14.406 -13.539 -15.695 1 96.88 80 ILE A CA 1
ATOM 649 C C . ILE A 1 80 ? 13.391 -13.102 -14.641 1 96.88 80 ILE A C 1
ATOM 651 O O . ILE A 1 80 ? 12.188 -13.078 -14.898 1 96.88 80 ILE A O 1
ATOM 655 N N . PHE A 1 81 ? 13.906 -12.766 -13.445 1 97.81 81 PHE A N 1
ATOM 656 C CA . PHE A 1 81 ? 13.031 -12.266 -12.391 1 97.81 81 PHE A CA 1
ATOM 657 C C . PHE A 1 81 ? 12.312 -11 -12.844 1 97.81 81 PHE A C 1
ATOM 659 O O . PHE A 1 81 ? 11.109 -10.859 -12.625 1 97.81 81 PHE A O 1
ATOM 666 N N . ILE A 1 82 ? 13.008 -10.094 -13.484 1 98.38 82 ILE A N 1
ATOM 667 C CA . ILE A 1 82 ? 12.438 -8.852 -13.992 1 98.38 82 ILE A CA 1
ATOM 668 C C . ILE A 1 82 ? 11.32 -9.164 -14.984 1 98.38 82 ILE A C 1
ATOM 670 O O . ILE A 1 82 ? 10.227 -8.602 -14.898 1 98.38 82 ILE A O 1
ATOM 674 N N . LYS A 1 83 ? 11.547 -10.109 -15.852 1 97.62 83 LYS A N 1
ATOM 675 C CA . LYS A 1 83 ? 10.539 -10.516 -16.828 1 97.62 83 LYS A CA 1
ATOM 676 C C . LYS A 1 83 ? 9.312 -11.109 -16.141 1 97.62 83 LYS A C 1
ATOM 678 O O . LYS A 1 83 ? 8.18 -10.891 -16.578 1 97.62 83 LYS A O 1
ATOM 683 N N . GLN A 1 84 ? 9.57 -11.875 -15.109 1 96.88 84 GLN A N 1
ATOM 684 C CA . GLN A 1 84 ? 8.477 -12.477 -14.359 1 96.88 84 GLN A CA 1
ATOM 685 C C . GLN A 1 84 ? 7.605 -11.414 -13.695 1 96.88 84 GLN A C 1
ATOM 687 O O . GLN A 1 84 ? 6.379 -11.516 -13.719 1 96.88 84 GLN A O 1
ATOM 692 N N . ILE A 1 85 ? 8.234 -10.398 -13.133 1 97.88 85 ILE A N 1
ATOM 693 C CA . ILE A 1 85 ? 7.504 -9.312 -12.5 1 97.88 85 ILE A CA 1
ATOM 694 C C . ILE A 1 85 ? 6.723 -8.531 -13.555 1 97.88 85 ILE A C 1
ATOM 696 O O . ILE A 1 85 ? 5.555 -8.188 -13.344 1 97.88 85 ILE A O 1
ATOM 700 N N . GLU A 1 86 ? 7.344 -8.242 -14.68 1 96.94 86 GLU A N 1
ATOM 701 C CA . GLU A 1 86 ? 6.676 -7.531 -15.766 1 96.94 86 GLU A CA 1
ATOM 702 C C . GLU A 1 86 ? 5.445 -8.289 -16.25 1 96.94 86 GLU A C 1
ATOM 704 O O . GLU A 1 86 ? 4.402 -7.688 -16.516 1 96.94 86 GLU A O 1
ATOM 709 N N . LEU A 1 87 ? 5.629 -9.586 -16.375 1 95.88 87 LEU A N 1
ATOM 710 C CA . LEU A 1 87 ? 4.52 -10.438 -16.797 1 95.88 87 LEU A CA 1
ATOM 711 C C . LEU A 1 87 ? 3.35 -10.32 -15.82 1 95.88 87 LEU A C 1
ATOM 713 O O . LEU A 1 87 ? 2.197 -10.203 -16.234 1 95.88 87 LEU A O 1
ATOM 717 N N . GLN A 1 88 ? 3.654 -10.383 -14.57 1 94.25 88 GLN A N 1
ATOM 718 C CA . GLN A 1 88 ? 2.629 -10.25 -13.547 1 94.25 88 GLN A CA 1
ATOM 719 C C . GLN A 1 88 ? 1.901 -8.914 -13.656 1 94.25 88 GLN A C 1
ATOM 721 O O . GLN A 1 88 ? 0.672 -8.867 -13.57 1 94.25 88 GLN A O 1
ATOM 726 N N . LEU A 1 89 ? 2.635 -7.844 -13.852 1 94.06 89 LEU A N 1
ATOM 727 C CA . LEU A 1 89 ? 2.055 -6.508 -13.938 1 94.06 89 LEU A CA 1
ATOM 728 C C . LEU A 1 89 ? 1.206 -6.355 -15.195 1 94.06 89 LEU A C 1
ATOM 730 O O . LEU A 1 89 ? 0.133 -5.75 -15.156 1 94.06 89 LEU A O 1
ATOM 734 N N . LYS A 1 90 ? 1.667 -6.887 -16.234 1 92.62 90 LYS A N 1
ATOM 735 C CA . LYS A 1 90 ? 0.912 -6.855 -17.484 1 92.62 90 LYS A CA 1
ATOM 736 C C . LYS A 1 90 ? -0.398 -7.629 -17.359 1 92.62 90 LYS A C 1
ATOM 738 O O . LYS A 1 90 ? -1.441 -7.176 -17.828 1 92.62 90 LYS A O 1
ATOM 743 N N . THR A 1 91 ? -0.303 -8.766 -16.734 1 92.19 91 THR A N 1
ATOM 744 C CA . THR A 1 91 ? -1.493 -9.578 -16.5 1 92.19 91 THR A CA 1
ATOM 745 C C . THR A 1 91 ? -2.498 -8.828 -15.633 1 92.19 91 THR A C 1
ATOM 747 O O . THR A 1 91 ? -3.699 -8.836 -15.914 1 92.19 91 THR A O 1
ATOM 750 N N . ASN A 1 92 ? -2.006 -8.211 -14.586 1 89.75 92 ASN A N 1
ATOM 751 C CA . ASN A 1 92 ? -2.875 -7.418 -13.727 1 89.75 92 ASN A CA 1
ATOM 752 C C . ASN A 1 92 ? -3.596 -6.324 -14.508 1 89.75 92 ASN A C 1
ATOM 754 O O . ASN A 1 92 ? -4.781 -6.078 -14.289 1 89.75 92 ASN A O 1
ATOM 758 N N . ARG A 1 93 ? -2.912 -5.676 -15.367 1 87.06 93 ARG A N 1
ATOM 759 C CA . ARG A 1 93 ? -3.463 -4.578 -16.156 1 87.06 93 ARG A CA 1
ATOM 760 C C . ARG A 1 93 ? -4.508 -5.082 -17.141 1 87.06 93 ARG A C 1
ATOM 762 O O . ARG A 1 93 ? -5.613 -4.543 -17.219 1 87.06 93 ARG A O 1
ATOM 769 N N . THR A 1 94 ? -4.184 -6.129 -17.828 1 87.81 94 THR A N 1
ATOM 770 C CA . THR A 1 94 ? -5.062 -6.637 -18.875 1 87.81 94 THR A CA 1
ATOM 771 C C . THR A 1 94 ? -6.312 -7.27 -18.266 1 87.81 94 THR A C 1
ATOM 773 O O . THR A 1 94 ? -7.395 -7.195 -18.844 1 87.81 94 THR A O 1
ATOM 776 N N . SER A 1 95 ? -6.18 -7.816 -17.109 1 90.31 95 SER A N 1
ATOM 777 C CA . SER A 1 95 ? -7.309 -8.484 -16.469 1 90.31 95 SER A CA 1
ATOM 778 C C . SER A 1 95 ? -8.094 -7.527 -15.594 1 90.31 95 SER A C 1
ATOM 780 O O . SER A 1 95 ? -9.109 -7.906 -15 1 90.31 95 SER A O 1
ATOM 782 N N . LYS A 1 96 ? -7.574 -6.297 -15.398 1 88.38 96 LYS A N 1
ATOM 783 C CA . LYS A 1 96 ? -8.195 -5.27 -14.562 1 88.38 96 LYS A CA 1
ATOM 784 C C . LYS A 1 96 ? -8.391 -5.766 -13.133 1 88.38 96 LYS A C 1
ATOM 786 O O . LYS A 1 96 ? -9.445 -5.551 -12.539 1 88.38 96 LYS A O 1
ATOM 791 N N . LEU A 1 97 ? -7.426 -6.484 -12.664 1 84.94 97 LEU A N 1
ATOM 792 C CA . LEU A 1 97 ? -7.512 -7.129 -11.359 1 84.94 97 LEU A CA 1
ATOM 793 C C . LEU A 1 97 ? -7.66 -6.094 -10.25 1 84.94 97 LEU A C 1
ATOM 795 O O . LEU A 1 97 ? -8.445 -6.281 -9.32 1 84.94 97 LEU A O 1
ATOM 799 N N . ILE A 1 98 ? -6.957 -5.012 -10.414 1 81.12 98 ILE A N 1
ATOM 800 C CA . ILE A 1 98 ? -6.973 -3.98 -9.383 1 81.12 98 ILE A CA 1
ATOM 801 C C . ILE A 1 98 ? -8.383 -3.406 -9.25 1 81.12 98 ILE A C 1
ATOM 803 O O . ILE A 1 98 ? -8.891 -3.262 -8.133 1 81.12 98 ILE A O 1
ATOM 807 N N . SER A 1 99 ? -8.945 -3.123 -10.367 1 82.88 99 SER A N 1
ATOM 808 C CA . SER A 1 99 ? -10.312 -2.607 -10.359 1 82.88 99 SER A CA 1
ATOM 809 C C . SER A 1 99 ? -11.281 -3.611 -9.742 1 82.88 99 SER A C 1
ATOM 811 O O . SER A 1 99 ? -12.18 -3.232 -8.992 1 82.88 99 SER A O 1
ATOM 813 N N . LEU A 1 100 ? -11.094 -4.816 -10.047 1 86.88 100 LEU A N 1
ATOM 814 C CA . LEU A 1 100 ? -11.945 -5.863 -9.5 1 86.88 100 LEU A CA 1
ATOM 815 C C . LEU A 1 100 ? -11.773 -5.98 -7.992 1 86.88 100 LEU A C 1
ATOM 817 O O . LEU A 1 100 ? -12.75 -6.133 -7.254 1 86.88 100 LEU A O 1
ATOM 821 N N . PHE A 1 101 ? -10.562 -5.816 -7.547 1 83.12 101 PHE A N 1
ATOM 822 C CA . PHE A 1 101 ? -10.289 -5.852 -6.117 1 83.12 101 PHE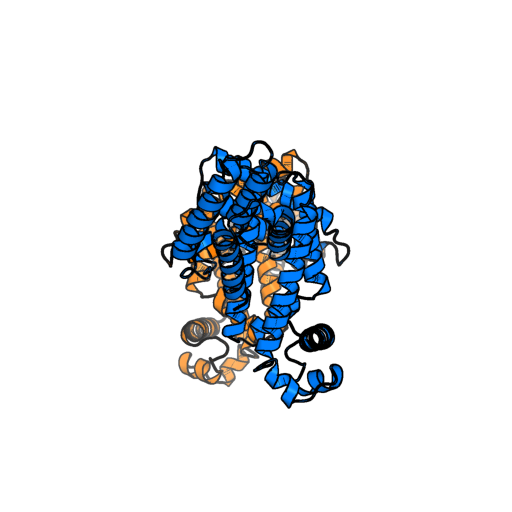 A CA 1
ATOM 823 C C . PHE A 1 101 ? -10.961 -4.688 -5.402 1 83.12 101 PHE A C 1
ATOM 825 O O . PHE A 1 101 ? -11.531 -4.859 -4.324 1 83.12 101 PHE A O 1
ATOM 832 N N . GLU A 1 102 ? -10.859 -3.559 -6.004 1 78.06 102 GLU A N 1
ATOM 833 C CA . GLU A 1 102 ? -11.492 -2.373 -5.434 1 78.06 102 GLU A CA 1
ATOM 834 C C . GLU A 1 102 ? -12.992 -2.574 -5.273 1 78.06 102 GLU A C 1
ATOM 836 O O . GLU A 1 102 ? -13.578 -2.162 -4.27 1 78.06 102 GLU A O 1
ATOM 841 N N . GLU A 1 103 ? -13.523 -3.186 -6.203 1 80.06 103 GLU A N 1
ATOM 842 C CA . GLU A 1 103 ? -14.961 -3.434 -6.156 1 80.06 103 GLU A CA 1
ATOM 843 C C . GLU A 1 103 ? -15.312 -4.418 -5.043 1 80.06 103 GLU A C 1
ATOM 845 O O . GLU A 1 103 ? -16.375 -4.305 -4.418 1 80.06 103 GLU A O 1
ATOM 850 N N . VAL A 1 104 ? -14.484 -5.336 -4.871 1 80.94 104 VAL A N 1
ATOM 851 C CA . VAL A 1 104 ? -14.68 -6.301 -3.793 1 80.94 104 VAL A CA 1
ATOM 852 C C . VAL A 1 104 ? -14.641 -5.582 -2.445 1 80.94 104 VAL A C 1
ATOM 854 O O . VAL A 1 104 ? -15.469 -5.859 -1.569 1 80.94 104 VAL A O 1
ATOM 857 N N . PHE A 1 105 ? -13.805 -4.637 -2.303 1 76.31 105 PHE A N 1
ATOM 858 C CA . PHE A 1 105 ? -13.695 -3.893 -1.053 1 76.31 105 PHE A CA 1
ATOM 859 C C . PHE A 1 105 ? -14.938 -3.031 -0.825 1 76.31 105 PHE A C 1
ATOM 861 O O . PHE A 1 105 ? -15.398 -2.891 0.308 1 76.31 105 PHE A O 1
ATOM 868 N N . VAL A 1 106 ? -15.445 -2.57 -1.873 1 74.38 106 VAL A N 1
ATOM 869 C CA . VAL A 1 106 ? -16.656 -1.753 -1.797 1 74.38 106 VAL A CA 1
ATOM 870 C C . VAL A 1 106 ? -17.844 -2.617 -1.369 1 74.38 106 VAL A C 1
ATOM 872 O O . VAL A 1 106 ? -18.672 -2.188 -0.569 1 74.38 106 VAL A O 1
ATOM 875 N N . SER A 1 107 ? -17.922 -3.785 -1.918 1 75.38 107 SER A N 1
ATOM 876 C CA . SER A 1 107 ? -19.031 -4.684 -1.616 1 75.38 107 SER A CA 1
ATOM 877 C C . SER A 1 107 ? -19 -5.129 -0.158 1 75.38 107 SER A C 1
ATOM 879 O O . SER A 1 107 ? -20.016 -5.59 0.378 1 75.38 107 SER A O 1
ATOM 881 N N . ASN A 1 108 ? -17.828 -5.031 0.468 1 76.12 108 ASN A N 1
ATOM 882 C CA . ASN A 1 108 ? -17.609 -5.387 1.864 1 76.12 108 ASN A CA 1
ATOM 883 C C . ASN A 1 108 ? -17.938 -6.848 2.137 1 76.12 108 ASN A C 1
ATOM 885 O O . ASN A 1 108 ? -18.422 -7.188 3.219 1 76.12 108 ASN A O 1
ATOM 889 N N . ASP A 1 109 ? -17.812 -7.73 1.146 1 82.19 109 ASP A N 1
ATOM 890 C CA . ASP A 1 109 ? -18.016 -9.164 1.303 1 82.19 109 ASP A CA 1
ATOM 891 C C . ASP A 1 109 ? -16.812 -9.812 1.993 1 82.19 109 ASP A C 1
ATOM 893 O O . ASP A 1 109 ? -15.703 -9.781 1.469 1 82.19 109 ASP A O 1
ATOM 897 N N . GLU A 1 110 ? -17.078 -10.422 3.039 1 81.81 110 GLU A N 1
ATOM 898 C CA . GLU A 1 110 ? -16 -10.945 3.875 1 81.81 110 GLU A CA 1
ATOM 899 C C . GLU A 1 110 ? -15.273 -12.094 3.188 1 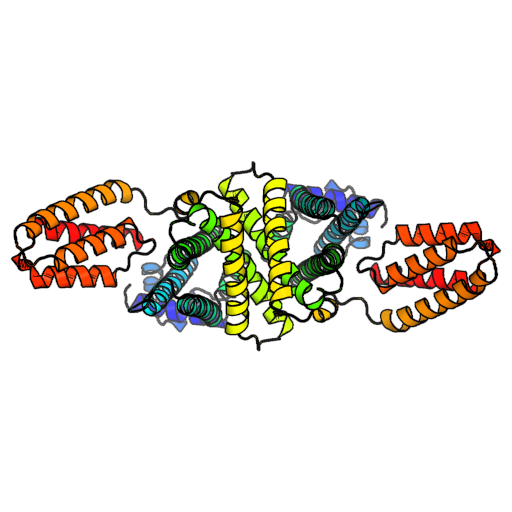81.81 110 GLU A C 1
ATOM 901 O O . GLU A 1 110 ? -14.047 -12.203 3.273 1 81.81 110 GLU A O 1
ATOM 906 N N . ASP A 1 111 ? -16.016 -12.938 2.549 1 81.19 111 ASP A N 1
ATOM 907 C CA . ASP A 1 111 ? -15.406 -14.078 1.864 1 81.19 111 ASP A CA 1
ATOM 908 C C . ASP A 1 111 ? -14.477 -13.617 0.747 1 81.19 111 ASP A C 1
ATOM 910 O O . ASP A 1 111 ? -13.383 -14.164 0.581 1 81.19 111 ASP A O 1
ATOM 914 N N . LEU A 1 112 ? -14.922 -12.641 0.072 1 86.25 112 LEU A N 1
ATOM 915 C CA . LEU A 1 112 ? -14.109 -12.109 -1.02 1 86.25 112 LEU A CA 1
ATOM 916 C C . LEU A 1 112 ? -12.883 -11.383 -0.482 1 86.25 112 LEU A C 1
ATOM 918 O O . LEU A 1 112 ? -11.797 -11.492 -1.052 1 86.25 112 LEU A O 1
ATOM 922 N N . LYS A 1 113 ? -13.055 -10.727 0.617 1 83.56 113 LYS A N 1
ATOM 923 C CA . LYS A 1 113 ? -11.93 -10.047 1.252 1 83.56 113 LYS A CA 1
ATOM 924 C C . LYS A 1 113 ? -10.859 -11.047 1.689 1 83.56 113 LYS A C 1
ATOM 926 O O . LYS A 1 113 ? -9.672 -10.828 1.476 1 83.56 113 LYS A O 1
ATOM 931 N N . GLN A 1 114 ? -11.297 -12.109 2.24 1 83.19 114 GLN A N 1
ATOM 932 C CA . GLN A 1 114 ? -10.375 -13.148 2.682 1 83.19 114 GLN A CA 1
ATOM 933 C C . GLN A 1 114 ? -9.664 -13.797 1.494 1 83.19 114 GLN A C 1
ATOM 935 O O . GLN A 1 114 ? -8.477 -14.117 1.577 1 83.19 114 GLN A O 1
ATOM 940 N N . PHE A 1 115 ? -10.414 -13.977 0.486 1 84.12 115 PHE A N 1
ATOM 941 C CA . PHE A 1 115 ? -9.82 -14.562 -0.712 1 84.12 115 PHE A CA 1
ATOM 942 C C . PHE A 1 115 ? -8.711 -13.672 -1.258 1 84.12 115 PHE A C 1
ATOM 944 O O . PHE A 1 115 ? -7.648 -14.156 -1.636 1 84.12 115 PHE A O 1
ATOM 951 N N . ILE A 1 116 ? -8.953 -12.367 -1.296 1 86.75 116 ILE A N 1
ATOM 952 C CA . ILE A 1 116 ? -7.965 -11.414 -1.786 1 86.75 116 ILE A CA 1
ATOM 953 C C . ILE A 1 116 ? -6.742 -11.43 -0.874 1 86.75 116 ILE A C 1
ATOM 955 O O . ILE A 1 116 ? -5.605 -11.406 -1.349 1 86.75 116 ILE A O 1
ATOM 959 N N . LYS A 1 117 ? -6.977 -11.484 0.384 1 85.5 117 LYS A N 1
ATOM 960 C CA . LYS A 1 117 ? -5.891 -11.555 1.359 1 85.5 117 LYS A CA 1
ATOM 961 C C . LYS A 1 117 ? -5.023 -12.789 1.128 1 85.5 117 LYS A C 1
ATOM 963 O O . LYS A 1 117 ? -3.793 -12.703 1.161 1 85.5 117 LYS A O 1
ATOM 968 N N . ARG A 1 118 ? -5.633 -13.875 0.877 1 83.19 118 ARG A N 1
ATOM 969 C CA . ARG A 1 118 ? -4.906 -15.109 0.589 1 83.19 118 ARG A CA 1
ATOM 970 C C . ARG A 1 118 ? -4.09 -14.977 -0.692 1 83.19 118 ARG A C 1
ATOM 972 O O . ARG A 1 118 ? -2.986 -15.516 -0.791 1 83.19 118 ARG A O 1
ATOM 979 N N . GLY A 1 119 ? -4.719 -14.312 -1.613 1 86.75 119 GLY A N 1
ATOM 980 C CA . GLY A 1 119 ? -3.982 -14.039 -2.84 1 86.75 119 GLY A CA 1
ATOM 981 C C . GLY A 1 119 ? -2.709 -13.25 -2.609 1 86.75 119 GLY A C 1
ATOM 982 O O . GLY A 1 119 ? -1.675 -13.531 -3.215 1 86.75 119 GLY A O 1
ATOM 983 N N . HIS A 1 120 ? -2.746 -12.281 -1.743 1 89.06 120 HIS A N 1
ATOM 984 C CA . HIS A 1 120 ? -1.577 -11.477 -1.398 1 89.06 120 HIS A CA 1
ATOM 985 C C . HIS A 1 120 ? -0.495 -12.336 -0.749 1 89.06 120 HIS A C 1
ATOM 987 O O . HIS A 1 120 ? 0.693 -12.164 -1.028 1 89.06 120 HIS A O 1
ATOM 993 N N . PHE A 1 121 ? -0.938 -13.25 0.062 1 89.44 121 PHE A N 1
ATOM 994 C CA . PHE A 1 121 ? 0.013 -14.133 0.725 1 89.44 121 PHE A CA 1
ATOM 995 C C . PHE A 1 121 ? 0.675 -15.07 -0.281 1 89.44 121 PHE A C 1
ATOM 997 O O . PHE A 1 121 ? 1.858 -15.391 -0.152 1 89.44 121 PHE A O 1
ATOM 1004 N N . ARG A 1 122 ? -0.083 -15.469 -1.235 1 87.06 122 ARG A N 1
ATOM 1005 C CA . ARG A 1 122 ? 0.474 -16.328 -2.275 1 87.06 122 ARG A CA 1
ATOM 1006 C C . ARG A 1 122 ? 1.567 -15.609 -3.055 1 87.06 122 ARG A C 1
ATOM 1008 O O . ARG A 1 122 ? 2.6 -16.203 -3.379 1 87.06 122 ARG A O 1
ATOM 1015 N N . ILE A 1 123 ? 1.319 -14.367 -3.32 1 92.06 123 ILE A N 1
ATOM 1016 C CA . ILE A 1 123 ? 2.303 -13.562 -4.039 1 92.06 123 ILE A CA 1
ATOM 1017 C C . ILE A 1 123 ? 3.555 -13.391 -3.184 1 92.06 123 ILE A C 1
ATOM 1019 O O . ILE A 1 123 ? 4.676 -13.539 -3.674 1 92.06 123 ILE A O 1
ATOM 1023 N N . LEU A 1 124 ? 3.34 -13.125 -1.951 1 95.31 124 LEU A N 1
ATOM 1024 C CA . LEU A 1 124 ? 4.465 -12.961 -1.04 1 95.31 124 LEU A CA 1
ATOM 1025 C C . LEU A 1 124 ? 5.27 -14.25 -0.925 1 95.31 124 LEU A C 1
ATOM 1027 O O . LEU A 1 124 ? 6.504 -14.219 -0.917 1 95.31 124 LEU A O 1
ATOM 1031 N N . HIS A 1 125 ? 4.547 -15.32 -0.813 1 92.25 125 HIS A N 1
ATOM 1032 C CA . HIS A 1 125 ? 5.1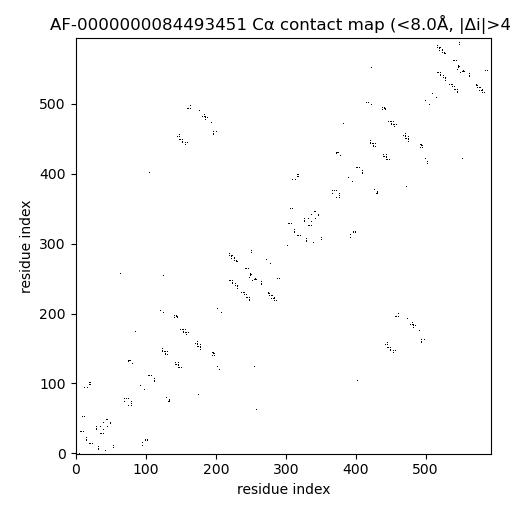8 -16.625 -0.75 1 92.25 125 HIS A CA 1
ATOM 1033 C C . HIS A 1 125 ? 6.043 -16.891 -1.98 1 92.25 125 HIS A C 1
ATOM 1035 O O . HIS A 1 125 ? 7.191 -17.312 -1.859 1 92.25 125 HIS A O 1
ATOM 1041 N N . TRP A 1 126 ? 5.477 -16.641 -3.059 1 91.62 126 TRP A N 1
ATOM 1042 C CA . TRP A 1 126 ? 6.215 -16.812 -4.309 1 91.62 126 TRP A CA 1
ATOM 1043 C C . TRP A 1 126 ? 7.449 -15.922 -4.332 1 91.62 126 TRP A C 1
ATOM 1045 O O . TRP A 1 126 ? 8.547 -16.375 -4.676 1 91.62 126 TRP A O 1
ATOM 1055 N N . LEU A 1 127 ? 7.324 -14.633 -4.008 1 97.25 127 LEU A N 1
ATOM 1056 C CA . LEU A 1 127 ? 8.43 -13.688 -4 1 97.25 127 LEU A CA 1
ATOM 1057 C C . LEU A 1 127 ? 9.547 -14.148 -3.068 1 97.25 127 LEU A C 1
ATOM 1059 O O . LEU A 1 127 ? 10.727 -14.094 -3.428 1 97.25 127 LEU A O 1
ATOM 1063 N N . PHE A 1 128 ? 9.156 -14.594 -1.918 1 96.44 128 PHE A N 1
ATOM 1064 C CA . PHE A 1 128 ? 10.102 -15.062 -0.915 1 96.44 128 PHE A CA 1
ATOM 1065 C C . PHE A 1 128 ? 10.984 -16.172 -1.477 1 96.44 128 PHE A C 1
ATOM 1067 O O . PHE A 1 128 ? 12.211 -16.094 -1.41 1 96.44 128 PHE A O 1
ATOM 1074 N N . TYR A 1 129 ? 10.43 -17.109 -2.07 1 91.88 129 TYR A N 1
ATOM 1075 C CA . TYR A 1 129 ? 11.188 -18.25 -2.578 1 91.88 129 TYR A CA 1
ATOM 1076 C C . TYR A 1 129 ? 11.969 -17.859 -3.832 1 91.88 129 TYR A C 1
ATOM 1078 O O . TYR A 1 129 ? 13.062 -18.375 -4.066 1 91.88 129 TYR A O 1
ATOM 1086 N N . ARG A 1 130 ? 11.352 -17 -4.605 1 95.5 130 ARG A N 1
ATOM 1087 C CA . ARG A 1 130 ? 12.102 -16.5 -5.75 1 95.5 130 ARG A CA 1
ATOM 1088 C C . ARG A 1 130 ? 13.344 -15.734 -5.297 1 95.5 130 ARG A C 1
ATOM 1090 O O . ARG A 1 130 ? 14.398 -15.812 -5.934 1 95.5 130 ARG A O 1
ATOM 1097 N N . PHE A 1 131 ? 13.211 -14.992 -4.207 1 98.06 131 PHE A N 1
ATOM 1098 C CA . PHE A 1 131 ? 14.359 -14.266 -3.662 1 98.06 131 PHE A CA 1
ATOM 1099 C C . PHE A 1 131 ? 15.422 -15.242 -3.156 1 98.06 131 PHE A C 1
ATOM 1101 O O . PHE A 1 131 ? 16.609 -14.969 -3.26 1 98.06 131 PHE A O 1
ATOM 1108 N N . ILE A 1 132 ? 14.992 -16.375 -2.615 1 95 132 ILE A N 1
ATOM 1109 C CA . ILE A 1 132 ? 15.953 -17.391 -2.201 1 95 132 ILE A CA 1
ATOM 1110 C C . ILE A 1 132 ? 16.734 -17.891 -3.416 1 95 132 ILE A C 1
ATOM 1112 O O . ILE A 1 132 ? 17.953 -18.047 -3.359 1 95 132 ILE A O 1
ATOM 1116 N N . ASP A 1 133 ? 16.016 -18.109 -4.516 1 93.38 133 ASP A N 1
ATOM 1117 C CA . ASP A 1 133 ? 16.672 -18.531 -5.75 1 93.38 133 ASP A CA 1
ATOM 1118 C C . ASP A 1 133 ? 17.688 -17.484 -6.211 1 93.38 133 ASP A C 1
ATOM 1120 O O . ASP A 1 133 ? 18.766 -17.844 -6.699 1 93.38 133 ASP A O 1
ATOM 1124 N N . LEU A 1 134 ? 17.359 -16.266 -6.062 1 97 134 LEU A N 1
ATOM 1125 C CA . LEU A 1 134 ? 18.156 -15.172 -6.613 1 97 134 LEU A CA 1
ATOM 1126 C C . LEU A 1 134 ? 19.359 -14.875 -5.738 1 97 134 LEU A C 1
ATOM 1128 O O . LEU A 1 134 ? 20.453 -14.609 -6.25 1 97 134 LEU A O 1
ATOM 1132 N N . PHE A 1 135 ? 19.141 -14.914 -4.398 1 97.69 135 PHE A N 1
ATOM 1133 C CA . PHE A 1 135 ? 20.141 -14.32 -3.512 1 97.69 135 PHE A CA 1
ATOM 1134 C C . PHE A 1 135 ? 20.828 -15.391 -2.676 1 97.69 135 PHE A C 1
ATOM 1136 O O . PHE A 1 135 ? 21.844 -15.117 -2.025 1 97.69 135 PHE A O 1
ATOM 1143 N N . GLY A 1 136 ? 20.266 -16.578 -2.666 1 95.5 136 GLY A N 1
ATOM 1144 C CA . GLY A 1 136 ? 20.922 -17.688 -1.998 1 95.5 136 GLY A CA 1
ATOM 1145 C C . GLY A 1 136 ? 20.297 -18.016 -0.654 1 95.5 136 GLY A C 1
ATOM 1146 O O . GLY A 1 136 ? 19.766 -17.141 0.024 1 95.5 136 GLY A O 1
ATOM 1147 N N . GLU A 1 137 ? 20.469 -19.25 -0.257 1 94.38 137 GLU A N 1
ATOM 1148 C CA . GLU A 1 137 ? 19.906 -19.797 0.98 1 94.38 137 GLU A CA 1
ATOM 1149 C C . GLU A 1 137 ? 20.531 -19.141 2.203 1 94.38 137 GLU A C 1
ATOM 1151 O O . GLU A 1 137 ? 19.906 -19.016 3.252 1 94.38 137 GLU A O 1
ATOM 1156 N N . GLU A 1 138 ? 21.719 -18.672 2.078 1 95.88 138 GLU A N 1
ATOM 1157 C CA . GLU A 1 138 ? 22.453 -18.078 3.197 1 95.88 138 GLU A CA 1
ATOM 1158 C C . GLU A 1 138 ? 21.781 -16.797 3.666 1 95.88 138 GLU A C 1
ATOM 1160 O O . GLU A 1 138 ? 21.922 -16.391 4.824 1 95.88 138 GLU A O 1
ATOM 1165 N N . LYS A 1 139 ? 21.031 -16.219 2.781 1 97.75 139 LYS A N 1
ATOM 1166 C CA . LYS A 1 139 ? 20.375 -14.953 3.125 1 97.75 139 LYS A CA 1
ATOM 1167 C C . LYS A 1 139 ? 18.906 -15.172 3.484 1 97.75 139 LYS A C 1
ATOM 1169 O O . LYS A 1 139 ? 18.172 -14.211 3.693 1 97.75 139 LYS A O 1
ATOM 1174 N N . ARG A 1 140 ? 18.422 -16.375 3.619 1 95.56 140 ARG A N 1
ATOM 1175 C CA . ARG A 1 140 ? 17.047 -16.781 3.875 1 95.56 140 ARG A CA 1
ATOM 1176 C C . ARG A 1 140 ? 16.469 -16.031 5.062 1 95.56 140 ARG A C 1
ATOM 1178 O O . ARG A 1 140 ? 15.336 -15.539 5.004 1 95.56 140 ARG A O 1
ATOM 1185 N N . PRO A 1 141 ? 17.234 -15.758 6.113 1 97.06 141 PRO A N 1
ATOM 1186 C CA . PRO A 1 141 ? 16.656 -15.117 7.293 1 97.06 141 PRO A CA 1
ATOM 1187 C C . PRO A 1 141 ? 16.141 -13.703 7.008 1 97.06 141 PRO A C 1
ATOM 1189 O O . PRO A 1 141 ? 15.281 -13.195 7.73 1 97.06 141 PRO A O 1
ATOM 1192 N N . TYR A 1 142 ? 16.609 -13.102 5.934 1 97.88 142 TYR A N 1
ATOM 1193 C CA . TYR A 1 142 ? 16.328 -11.695 5.695 1 97.88 142 TYR A CA 1
ATOM 1194 C C . TYR A 1 142 ? 15.391 -11.516 4.512 1 97.88 142 TYR A C 1
ATOM 1196 O O . TYR A 1 142 ? 14.898 -10.414 4.262 1 97.88 142 TYR A O 1
ATOM 1204 N N . LEU A 1 143 ? 15.102 -12.602 3.807 1 98.38 143 LEU A N 1
ATOM 1205 C CA . LEU A 1 143 ? 14.523 -12.461 2.477 1 98.38 143 LEU A CA 1
ATOM 1206 C C . LEU A 1 143 ? 13.008 -12.297 2.561 1 98.38 143 LEU A C 1
ATOM 1208 O O . LEU A 1 143 ? 12.383 -11.789 1.629 1 98.38 143 LEU A O 1
ATOM 1212 N N . LEU A 1 144 ? 12.398 -12.711 3.695 1 97.81 144 LEU A N 1
ATOM 1213 C CA . LEU A 1 144 ? 10.984 -12.406 3.857 1 97.81 144 LEU A CA 1
ATOM 1214 C C . LEU A 1 144 ? 10.766 -10.906 4.039 1 97.81 144 LEU A C 1
ATOM 1216 O O . LEU A 1 144 ? 9.898 -10.32 3.389 1 97.81 144 LEU A O 1
ATOM 1220 N N . ASP A 1 145 ? 11.602 -10.281 4.859 1 98.38 145 ASP A N 1
ATOM 1221 C CA . ASP A 1 145 ? 11.555 -8.828 4.996 1 98.38 145 ASP A CA 1
ATOM 1222 C C . ASP A 1 145 ? 11.742 -8.141 3.645 1 98.38 145 ASP A C 1
ATOM 1224 O O . ASP A 1 145 ? 11.008 -7.211 3.311 1 98.38 145 ASP A O 1
ATOM 1228 N N . CYS A 1 146 ? 12.719 -8.641 2.941 1 98.69 146 CYS A N 1
ATOM 1229 C CA . CYS A 1 146 ? 13.047 -8.039 1.652 1 98.69 146 CYS A CA 1
ATOM 1230 C C . CYS A 1 146 ? 11.891 -8.203 0.668 1 98.69 146 CYS A C 1
ATOM 1232 O O . CYS A 1 146 ? 11.594 -7.293 -0.103 1 98.69 146 CYS A O 1
ATOM 1234 N N . SER A 1 147 ? 11.258 -9.359 0.698 1 98.62 147 SER A N 1
ATOM 1235 C CA . SER A 1 147 ? 10.102 -9.594 -0.165 1 98.62 147 SER A CA 1
ATOM 1236 C C . SER A 1 147 ? 8.961 -8.641 0.169 1 98.62 147 SER A C 1
ATOM 1238 O O . SER A 1 147 ? 8.328 -8.078 -0.729 1 98.62 147 SER A O 1
ATOM 1240 N N . ILE A 1 148 ? 8.734 -8.445 1.433 1 98.19 148 ILE A N 1
ATOM 1241 C CA . ILE A 1 148 ? 7.699 -7.535 1.919 1 98.19 148 ILE A CA 1
ATOM 1242 C C . ILE A 1 148 ? 8 -6.113 1.454 1 98.19 148 ILE A C 1
ATOM 1244 O O . ILE A 1 148 ? 7.141 -5.441 0.88 1 98.19 148 ILE A O 1
ATOM 1248 N N . MET A 1 149 ? 9.172 -5.688 1.621 1 98.56 149 MET A N 1
ATOM 1249 C CA . MET A 1 149 ? 9.562 -4.336 1.232 1 98.56 149 MET A CA 1
ATOM 1250 C C . MET A 1 149 ? 9.5 -4.164 -0.281 1 98.56 149 MET A C 1
ATOM 1252 O O . MET A 1 149 ? 9.109 -3.107 -0.776 1 98.56 149 MET A O 1
ATOM 1256 N N . PHE A 1 150 ? 9.914 -5.203 -0.996 1 98.75 150 PHE A N 1
ATOM 1257 C CA . PHE A 1 150 ? 9.875 -5.121 -2.451 1 98.75 150 PHE A CA 1
ATOM 1258 C C . PHE A 1 150 ? 8.461 -4.871 -2.947 1 98.75 150 PHE A C 1
ATOM 1260 O O . PHE A 1 150 ? 8.242 -4.07 -3.859 1 98.75 150 PHE A O 1
ATOM 1267 N N . MET A 1 151 ? 7.559 -5.586 -2.352 1 97.62 151 MET A N 1
ATOM 1268 C CA . MET A 1 151 ? 6.164 -5.367 -2.723 1 97.62 151 MET A CA 1
ATOM 1269 C C . MET A 1 151 ? 5.77 -3.91 -2.52 1 97.62 151 MET A C 1
ATOM 1271 O O . MET A 1 151 ? 5.137 -3.307 -3.389 1 97.62 151 MET A O 1
ATOM 1275 N N . GLY A 1 152 ? 6.133 -3.344 -1.394 1 97.56 152 GLY A N 1
ATOM 1276 C CA . GLY A 1 152 ? 5.832 -1.947 -1.117 1 97.56 152 GLY A CA 1
ATOM 1277 C C . GLY A 1 152 ? 6.5 -0.99 -2.086 1 97.56 152 GLY A C 1
ATOM 1278 O O . GLY A 1 152 ? 5.859 -0.074 -2.604 1 97.56 152 GLY A O 1
ATOM 1279 N N . ILE A 1 153 ? 7.75 -1.241 -2.342 1 98.44 153 ILE A N 1
ATOM 1280 C CA . ILE A 1 153 ? 8.531 -0.406 -3.246 1 98.44 153 ILE A CA 1
ATOM 1281 C C . ILE A 1 153 ? 7.918 -0.438 -4.645 1 98.44 153 ILE A C 1
ATOM 1283 O O . ILE A 1 153 ? 7.652 0.61 -5.234 1 98.44 153 ILE A O 1
ATOM 1287 N N . LEU A 1 154 ? 7.648 -1.616 -5.098 1 97.81 154 LEU A N 1
ATOM 1288 C CA . LEU A 1 154 ? 7.137 -1.789 -6.449 1 97.81 154 LEU A CA 1
ATOM 1289 C C . LEU A 1 154 ? 5.758 -1.151 -6.594 1 97.81 154 LEU A C 1
ATOM 1291 O O . LEU A 1 154 ? 5.508 -0.412 -7.551 1 97.81 154 LEU A O 1
ATOM 1295 N N . GLN A 1 155 ? 4.914 -1.417 -5.68 1 94.81 155 GLN A N 1
ATOM 1296 C CA . GLN A 1 155 ? 3.553 -0.896 -5.738 1 94.81 155 GLN A CA 1
ATOM 1297 C C . GLN A 1 155 ? 3.547 0.63 -5.73 1 94.81 155 GLN A C 1
ATOM 1299 O O . GLN A 1 155 ? 2.832 1.256 -6.516 1 94.81 155 GLN A O 1
ATOM 1304 N N . HIS A 1 156 ? 4.289 1.236 -4.855 1 96.44 156 HIS A N 1
ATOM 1305 C CA . HIS A 1 156 ? 4.305 2.691 -4.75 1 96.44 156 HIS A CA 1
ATOM 1306 C C . HIS A 1 156 ? 4.984 3.324 -5.957 1 96.44 156 HIS A C 1
ATOM 1308 O O . HIS A 1 156 ? 4.523 4.348 -6.469 1 96.44 156 HIS A O 1
ATOM 1314 N N . ASN A 1 157 ? 6.113 2.701 -6.398 1 97.06 157 ASN A N 1
ATOM 1315 C CA . ASN A 1 157 ? 6.766 3.227 -7.598 1 97.06 157 ASN A CA 1
ATOM 1316 C C . ASN A 1 157 ? 5.836 3.18 -8.805 1 97.06 157 ASN A C 1
ATOM 1318 O O . ASN A 1 157 ? 5.809 4.113 -9.609 1 97.06 157 ASN A O 1
ATOM 1322 N N . LEU A 1 158 ? 5.105 2.119 -8.945 1 93.75 158 LEU A N 1
ATOM 1323 C CA . LEU A 1 158 ? 4.172 2 -10.062 1 93.75 158 LEU A CA 1
ATOM 1324 C C . LEU A 1 158 ? 3.08 3.061 -9.969 1 93.75 158 LEU A C 1
ATOM 1326 O O . LEU A 1 158 ? 2.764 3.717 -10.961 1 93.75 158 LEU A O 1
ATOM 1330 N N . LYS A 1 159 ? 2.475 3.193 -8.797 1 91.44 159 LYS A N 1
ATOM 1331 C CA . LYS A 1 159 ? 1.389 4.145 -8.57 1 91.44 159 LYS A CA 1
ATOM 1332 C C . LYS A 1 159 ? 1.821 5.566 -8.922 1 91.44 159 LYS A C 1
ATOM 1334 O O . LYS A 1 159 ? 1.151 6.25 -9.695 1 91.44 159 LYS A O 1
ATOM 1339 N N . TYR A 1 160 ? 2.918 5.977 -8.453 1 92.88 160 TYR A N 1
ATOM 1340 C CA . TYR A 1 160 ? 3.312 7.375 -8.594 1 92.88 160 TYR A CA 1
ATOM 1341 C C . TYR A 1 160 ? 3.955 7.617 -9.953 1 92.88 160 TYR A C 1
ATOM 1343 O O . TYR A 1 160 ? 3.893 8.734 -10.484 1 92.88 160 TYR A O 1
ATOM 1351 N N . ASP A 1 161 ? 4.605 6.57 -10.5 1 91.94 161 ASP A N 1
ATOM 1352 C CA . ASP A 1 161 ? 5.078 6.703 -11.875 1 91.94 161 ASP A CA 1
ATOM 1353 C C . ASP A 1 161 ? 3.91 6.887 -12.844 1 91.94 161 ASP A C 1
ATOM 1355 O O . ASP A 1 161 ? 3.998 7.672 -13.789 1 91.94 161 ASP A O 1
ATOM 1359 N N . ALA A 1 162 ? 2.865 6.125 -12.672 1 87.06 162 ALA A N 1
ATOM 1360 C CA . ALA A 1 162 ? 1.677 6.262 -13.508 1 87.06 162 ALA A CA 1
ATOM 1361 C C . ALA A 1 162 ? 1.08 7.66 -13.391 1 87.06 162 ALA A C 1
ATOM 1363 O O . ALA A 1 162 ? 0.61 8.227 -14.383 1 87.06 162 ALA A O 1
ATOM 1364 N N . LEU A 1 163 ? 1.04 8.195 -12.227 1 85.38 163 LEU A N 1
ATOM 1365 C CA . LEU A 1 163 ? 0.549 9.547 -11.992 1 85.38 163 LEU A CA 1
ATOM 1366 C C . LEU A 1 163 ? 1.432 10.57 -12.703 1 85.38 163 LEU A C 1
ATOM 1368 O O . LEU A 1 163 ? 0.928 11.539 -13.273 1 85.38 163 LEU A O 1
ATOM 1372 N N . ALA A 1 164 ? 2.684 10.336 -12.609 1 84 164 ALA A N 1
ATOM 1373 C CA . ALA A 1 164 ? 3.664 11.266 -13.164 1 84 164 ALA A CA 1
ATOM 1374 C C . ALA A 1 164 ? 3.658 11.227 -14.688 1 84 164 ALA A C 1
ATOM 1376 O O . ALA A 1 164 ? 3.799 12.266 -15.344 1 84 164 ALA A O 1
ATOM 1377 N N . ASN A 1 165 ? 3.525 10.07 -15.289 1 80.06 165 ASN A N 1
ATOM 1378 C CA . ASN A 1 165 ? 3.764 9.914 -16.719 1 80.06 165 ASN A CA 1
ATOM 1379 C C . ASN A 1 165 ? 2.475 9.594 -17.469 1 80.06 165 ASN A C 1
ATOM 1381 O O . ASN A 1 165 ? 2.492 9.398 -18.688 1 80.06 165 ASN A O 1
ATOM 1385 N N . GLN A 1 166 ? 1.423 9.953 -16.938 1 64.75 166 GLN A N 1
ATOM 1386 C CA . GLN A 1 166 ? 0.09 9.844 -17.516 1 64.75 166 GLN A CA 1
ATOM 1387 C C . GLN A 1 166 ? 0.004 8.648 -18.469 1 64.75 166 GLN A C 1
ATOM 1389 O O . GLN A 1 166 ? -0.399 8.797 -19.625 1 64.75 166 GLN A O 1
ATOM 1394 N N . SER A 1 167 ? 0.24 7.516 -18.406 1 58.53 167 SER A N 1
ATOM 1395 C CA . SER A 1 167 ? -0.109 6.324 -19.172 1 58.53 167 SER A CA 1
ATOM 1396 C C . SER A 1 167 ? 1.096 5.785 -19.938 1 58.53 167 SER A C 1
ATOM 1398 O O . SER A 1 167 ? 1.061 4.664 -20.453 1 58.53 167 SER A O 1
ATOM 1400 N N . HIS A 1 168 ? 2.123 6.59 -20.062 1 59.88 168 HIS A N 1
ATOM 1401 C CA . HIS A 1 168 ? 3.238 6.098 -20.875 1 59.88 168 HIS A CA 1
ATOM 1402 C C . HIS A 1 168 ? 4.309 5.457 -20 1 59.88 168 HIS A C 1
ATOM 1404 O O . HIS A 1 168 ? 5.453 5.297 -20.422 1 59.88 168 HIS A O 1
ATOM 1410 N N . ALA A 1 169 ? 3.832 5.098 -18.969 1 62.88 169 ALA A N 1
ATOM 1411 C CA . ALA A 1 169 ? 4.797 4.543 -18.016 1 62.88 169 ALA A CA 1
ATOM 1412 C C . ALA A 1 169 ? 5.34 3.205 -18.5 1 62.88 169 ALA A C 1
ATOM 1414 O O . ALA A 1 169 ? 4.574 2.338 -18.938 1 62.88 169 ALA A O 1
ATOM 1415 N N . SER A 1 170 ? 6.629 3.184 -18.688 1 84.62 170 SER A N 1
ATOM 1416 C CA . SER A 1 170 ? 7.289 1.925 -19.016 1 84.62 170 SER A CA 1
ATOM 1417 C C . SER A 1 170 ? 7.363 1.006 -17.797 1 84.62 170 SER A C 1
ATOM 1419 O O . SER A 1 170 ? 8.086 1.291 -16.844 1 84.62 170 SER A O 1
ATOM 1421 N N . ILE A 1 171 ? 6.586 0.01 -17.859 1 91.25 171 ILE A N 1
ATOM 1422 C CA . ILE A 1 171 ? 6.59 -1.009 -16.812 1 91.25 171 ILE A CA 1
ATOM 1423 C C . ILE A 1 171 ? 8.016 -1.499 -16.578 1 91.25 171 ILE A C 1
ATOM 1425 O O . ILE A 1 171 ? 8.43 -1.681 -15.43 1 91.25 171 ILE A O 1
ATOM 1429 N N . HIS A 1 172 ? 8.703 -1.57 -17.656 1 94.81 172 HIS A N 1
ATOM 1430 C CA . HIS A 1 172 ? 10.062 -2.094 -17.562 1 94.81 172 HIS A CA 1
ATOM 1431 C C . HIS A 1 172 ? 10.945 -1.173 -16.719 1 94.81 172 HIS A C 1
ATOM 1433 O O . HIS A 1 172 ? 11.711 -1.641 -15.875 1 94.81 172 HIS A O 1
ATOM 1439 N N . LYS A 1 173 ? 10.852 0.07 -16.969 1 94.94 173 LYS A N 1
ATOM 1440 C CA . LYS A 1 173 ? 11.68 1.039 -16.25 1 94.94 173 LYS A CA 1
ATOM 1441 C C . LYS A 1 173 ? 11.406 0.993 -14.742 1 94.94 173 LYS A C 1
ATOM 1443 O O . LYS A 1 173 ? 12.336 0.992 -13.938 1 94.94 173 LYS A O 1
ATOM 1448 N N . VAL A 1 174 ? 10.172 0.952 -14.367 1 96.75 174 VAL A N 1
ATOM 1449 C CA . VAL A 1 174 ? 9.789 0.947 -12.961 1 96.75 174 VAL A CA 1
ATOM 1450 C C . VAL A 1 174 ? 10.25 -0.353 -12.305 1 96.75 174 VAL A C 1
ATOM 1452 O O . VAL A 1 174 ? 10.781 -0.338 -11.195 1 96.75 174 VAL A O 1
ATOM 1455 N N . VAL A 1 175 ? 10.016 -1.469 -13 1 97.75 175 VAL A N 1
ATOM 1456 C CA . VAL A 1 175 ? 10.391 -2.773 -12.461 1 97.75 175 VAL A CA 1
ATOM 1457 C C . VAL A 1 175 ? 11.906 -2.836 -12.273 1 97.75 175 VAL A C 1
ATOM 1459 O O . VAL A 1 175 ? 12.383 -3.217 -11.195 1 97.75 175 VAL A O 1
ATOM 1462 N N . ARG A 1 176 ? 12.641 -2.443 -13.289 1 97.38 176 ARG A N 1
ATOM 1463 C CA . ARG A 1 176 ? 14.102 -2.453 -13.195 1 97.38 176 ARG A CA 1
ATOM 1464 C C . ARG A 1 176 ? 14.586 -1.567 -12.055 1 97.38 176 ARG A C 1
ATOM 1466 O O . ARG A 1 176 ? 15.438 -1.976 -11.266 1 97.38 176 ARG A O 1
ATOM 1473 N N . TYR A 1 177 ? 14.039 -0.38 -11.992 1 97.75 177 TYR A N 1
ATOM 1474 C CA . TYR A 1 177 ? 14.383 0.551 -10.922 1 97.75 177 TYR A CA 1
ATOM 1475 C C . TYR A 1 177 ? 14.125 -0.071 -9.555 1 97.75 177 TYR A C 1
ATOM 1477 O O . TYR A 1 177 ? 14.977 0.002 -8.664 1 97.75 177 TYR A O 1
ATOM 1485 N N . SER A 1 178 ? 12.977 -0.7 -9.344 1 98.5 178 SER A N 1
ATOM 1486 C CA . SER A 1 178 ? 12.586 -1.302 -8.078 1 98.5 178 SER A CA 1
ATOM 1487 C C . SER A 1 178 ? 13.477 -2.49 -7.73 1 98.5 178 SER A C 1
ATOM 1489 O O . SER A 1 178 ? 13.859 -2.668 -6.574 1 98.5 178 SER A O 1
ATOM 1491 N N . VAL A 1 179 ? 13.766 -3.271 -8.75 1 98.38 179 VAL A N 1
ATOM 1492 C CA . VAL A 1 179 ? 14.609 -4.441 -8.547 1 98.38 179 VAL A CA 1
ATOM 1493 C C . VAL A 1 179 ? 16.016 -4 -8.156 1 98.38 179 VAL A C 1
ATOM 1495 O O . VAL A 1 179 ? 16.625 -4.574 -7.246 1 98.38 179 VAL A O 1
ATOM 1498 N N . ASP A 1 180 ? 16.547 -2.99 -8.805 1 97.38 180 ASP A N 1
ATOM 1499 C CA . ASP A 1 180 ? 17.875 -2.479 -8.477 1 97.38 180 ASP A CA 1
ATOM 1500 C C . ASP A 1 180 ? 17.953 -2.041 -7.016 1 97.38 180 ASP A C 1
ATOM 1502 O O . ASP A 1 180 ? 18.969 -2.227 -6.355 1 97.38 180 ASP A O 1
ATOM 1506 N N . ARG A 1 181 ? 16.844 -1.456 -6.52 1 97.31 181 ARG A N 1
ATOM 1507 C CA . ARG A 1 181 ? 16.797 -1.021 -5.129 1 97.31 181 ARG A CA 1
ATOM 1508 C C . ARG A 1 181 ? 16.828 -2.215 -4.18 1 97.31 181 ARG A C 1
ATOM 1510 O O . ARG A 1 181 ? 17.578 -2.23 -3.211 1 97.31 181 ARG A O 1
ATOM 1517 N N . ILE A 1 182 ? 16.031 -3.242 -4.508 1 98.25 182 ILE A N 1
ATOM 1518 C CA . ILE A 1 182 ? 15.867 -4.336 -3.557 1 98.25 182 ILE A CA 1
ATOM 1519 C C . ILE A 1 182 ? 17.141 -5.172 -3.512 1 98.25 182 ILE A C 1
ATOM 1521 O O . ILE A 1 182 ? 17.516 -5.707 -2.463 1 98.25 182 ILE A O 1
ATOM 1525 N N . VAL A 1 183 ? 17.828 -5.262 -4.629 1 97.56 183 VAL A N 1
ATOM 1526 C CA . VAL A 1 183 ? 19.094 -5.984 -4.66 1 97.56 183 VAL A CA 1
ATOM 1527 C C . VAL A 1 183 ? 20.062 -5.383 -3.645 1 97.56 183 VAL A C 1
ATOM 1529 O O . VAL A 1 183 ? 20.703 -6.109 -2.885 1 97.56 183 VAL A O 1
ATOM 1532 N N . LYS A 1 184 ? 20.094 -4.094 -3.562 1 96.12 184 LYS A N 1
ATOM 1533 C CA . LYS A 1 184 ? 20.984 -3.412 -2.639 1 96.12 184 LYS A CA 1
ATOM 1534 C C . LYS A 1 184 ? 20.5 -3.549 -1.197 1 96.12 184 LYS A C 1
ATOM 1536 O O . LYS A 1 184 ? 21.312 -3.66 -0.273 1 96.12 184 LYS A O 1
ATOM 1541 N N . ILE A 1 185 ? 19.234 -3.545 -1.006 1 97.62 185 ILE A N 1
ATOM 1542 C CA . ILE A 1 185 ? 18.672 -3.719 0.329 1 97.62 185 ILE A CA 1
ATOM 1543 C C . ILE A 1 185 ? 19.016 -5.105 0.86 1 97.62 185 ILE A C 1
ATOM 1545 O O . ILE A 1 185 ? 19.422 -5.254 2.02 1 97.62 185 ILE A O 1
ATOM 1549 N N . VAL A 1 186 ? 18.844 -6.102 0.005 1 97.94 186 VAL A N 1
ATOM 1550 C CA . VAL A 1 186 ? 19.156 -7.473 0.409 1 97.94 186 VAL A CA 1
ATOM 1551 C C . VAL A 1 186 ? 20.594 -7.559 0.898 1 97.94 186 VAL A C 1
ATOM 1553 O O . VAL A 1 186 ? 20.875 -8.148 1.948 1 97.94 186 VAL A O 1
ATOM 1556 N N . ASP A 1 187 ? 21.484 -6.922 0.16 1 96.06 187 ASP A N 1
ATOM 1557 C CA . ASP A 1 187 ? 22.891 -6.941 0.538 1 96.06 187 ASP A CA 1
ATOM 1558 C C . ASP A 1 187 ? 23.109 -6.246 1.88 1 96.06 187 ASP A C 1
ATOM 1560 O O . ASP A 1 187 ? 23.797 -6.77 2.754 1 96.06 187 ASP A O 1
ATOM 1564 N N . GLU A 1 188 ? 22.531 -5.164 2.021 1 95.62 188 GLU A N 1
ATOM 1565 C CA . GLU A 1 188 ? 22.734 -4.355 3.223 1 95.62 188 GLU A CA 1
ATOM 1566 C C . GLU A 1 188 ? 22.141 -5.031 4.449 1 95.62 188 GLU A C 1
ATOM 1568 O O . GLU A 1 188 ? 22.75 -5.055 5.516 1 95.62 188 GLU A O 1
ATOM 1573 N N . VAL A 1 189 ? 20.969 -5.551 4.34 1 96.62 189 VAL A N 1
ATOM 1574 C CA . VAL A 1 189 ? 20.281 -6.18 5.461 1 96.62 189 VAL A CA 1
ATOM 1575 C C . VAL A 1 189 ? 21.031 -7.434 5.891 1 96.62 189 VAL A C 1
ATOM 1577 O O . VAL A 1 189 ? 21.141 -7.727 7.086 1 96.62 189 VAL A O 1
ATOM 1580 N N . ALA A 1 190 ? 21.484 -8.156 4.945 1 96.12 190 ALA A N 1
ATOM 1581 C CA . ALA A 1 190 ? 22.281 -9.352 5.242 1 96.12 190 ALA A CA 1
ATOM 1582 C C . ALA A 1 190 ? 23.562 -8.984 5.977 1 96.12 190 ALA A C 1
ATOM 1584 O O . ALA A 1 190 ? 23.938 -9.656 6.941 1 96.12 190 ALA A O 1
ATOM 1585 N N . GLU A 1 191 ? 24.219 -7.984 5.535 1 95.19 191 GLU A N 1
ATOM 1586 C CA . GLU A 1 191 ? 25.438 -7.52 6.176 1 95.19 191 GLU A CA 1
ATOM 1587 C C . GLU A 1 191 ? 25.172 -7.043 7.602 1 95.19 191 GLU A C 1
ATOM 1589 O O . GLU A 1 191 ? 25.953 -7.328 8.516 1 95.19 191 GLU A O 1
ATOM 1594 N N . ALA A 1 192 ? 24.109 -6.391 7.789 1 94.94 192 ALA A N 1
ATOM 1595 C CA . ALA A 1 192 ? 23.75 -5.844 9.094 1 94.94 192 ALA A CA 1
ATOM 1596 C C . ALA A 1 192 ? 23.125 -6.918 9.992 1 94.94 192 ALA A C 1
ATOM 1598 O O . ALA A 1 192 ? 23 -6.727 11.203 1 94.94 192 ALA A O 1
ATOM 1599 N N . SER A 1 193 ? 22.672 -8.031 9.445 1 95.56 193 SER A N 1
ATOM 1600 C CA . SER A 1 193 ? 21.969 -9.117 10.141 1 95.56 193 SER A CA 1
ATOM 1601 C C . SER A 1 193 ? 20.703 -8.609 10.82 1 95.56 193 SER A C 1
ATOM 1603 O O . SER A 1 193 ? 20.438 -8.961 11.969 1 95.56 193 SER A O 1
ATOM 1605 N N . ASP A 1 194 ? 20.078 -7.719 10.094 1 94.81 194 ASP A N 1
ATOM 1606 C CA . ASP A 1 194 ? 18.828 -7.164 10.602 1 94.81 194 ASP A CA 1
ATOM 1607 C C . ASP A 1 194 ? 17.625 -7.992 10.141 1 94.81 194 ASP A C 1
ATOM 1609 O O . ASP A 1 194 ? 17.578 -8.438 8.992 1 94.81 194 ASP A O 1
ATOM 1613 N N . GLN A 1 195 ? 16.656 -8.219 11.031 1 95.75 195 GLN A N 1
ATOM 1614 C CA . GLN A 1 195 ? 15.477 -9.016 10.727 1 95.75 195 GLN A CA 1
ATOM 1615 C C . GLN A 1 195 ? 14.25 -8.484 11.469 1 95.75 195 GLN A C 1
ATOM 1617 O O . GLN A 1 195 ? 14.32 -8.172 12.656 1 95.75 195 GLN A O 1
ATOM 1622 N N . LEU A 1 196 ? 13.203 -8.297 10.773 1 95.06 196 LEU A N 1
ATOM 1623 C CA . LEU A 1 196 ? 11.961 -7.832 11.375 1 95.06 196 LEU A CA 1
ATOM 1624 C C . LEU A 1 196 ? 10.977 -8.984 11.555 1 95.06 196 LEU A C 1
ATOM 1626 O O . LEU A 1 196 ? 10.367 -9.117 12.617 1 95.06 196 LEU A O 1
ATOM 1630 N N . VAL A 1 197 ? 10.84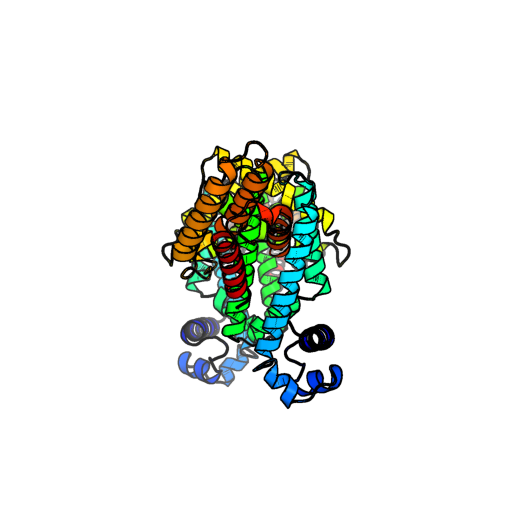4 -9.836 10.508 1 94.19 197 VAL A N 1
ATOM 1631 C CA . VAL A 1 197 ? 9.898 -10.953 10.492 1 94.19 197 VAL A CA 1
ATOM 1632 C C . VAL A 1 197 ? 10.641 -12.258 10.242 1 94.19 197 VAL A C 1
ATOM 1634 O O . VAL A 1 197 ? 11.43 -12.367 9.305 1 94.19 197 VAL A O 1
ATOM 1637 N N . ARG A 1 198 ? 10.414 -13.219 11.094 1 92.75 198 ARG A N 1
ATOM 1638 C CA . ARG A 1 198 ? 11.023 -14.523 10.906 1 92.75 198 ARG A CA 1
ATOM 1639 C C . ARG A 1 198 ? 10.508 -15.203 9.641 1 92.75 198 ARG A C 1
ATOM 1641 O O . ARG A 1 198 ? 9.297 -15.25 9.406 1 92.75 198 ARG A O 1
ATOM 1648 N N . PRO A 1 199 ? 11.406 -15.727 8.828 1 93.62 199 PRO A N 1
ATOM 1649 C CA . PRO A 1 199 ? 10.992 -16.25 7.523 1 93.62 199 PRO A CA 1
ATOM 1650 C C . PRO A 1 199 ? 10.039 -17.438 7.645 1 93.62 199 PRO A C 1
ATOM 1652 O O . PRO A 1 199 ? 9.242 -17.688 6.734 1 93.62 199 PRO A O 1
ATOM 1655 N N . GLU A 1 200 ? 9.953 -18.156 8.742 1 88.88 200 GLU A N 1
ATOM 1656 C CA . GLU A 1 200 ? 9.109 -19.328 8.961 1 88.88 200 GLU A CA 1
ATOM 1657 C C . GLU A 1 200 ? 7.633 -18.953 8.977 1 88.88 200 GLU A C 1
ATOM 1659 O O . GLU A 1 200 ? 6.766 -19.797 8.766 1 88.88 200 GLU A O 1
ATOM 1664 N N . LEU A 1 201 ? 7.387 -17.688 9.18 1 90.56 201 LEU A N 1
ATOM 1665 C CA . LEU A 1 201 ? 6.008 -17.219 9.297 1 90.56 201 LEU A CA 1
ATOM 1666 C C . LEU A 1 201 ? 5.297 -17.281 7.945 1 90.56 201 LEU A C 1
ATOM 1668 O O . LEU A 1 201 ? 4.066 -17.328 7.895 1 90.56 201 LEU A O 1
ATOM 1672 N N . ILE A 1 202 ? 6.074 -17.281 6.863 1 90.31 202 ILE A N 1
ATOM 1673 C CA . ILE A 1 202 ? 5.484 -17.297 5.531 1 90.31 202 ILE A CA 1
ATOM 1674 C C . ILE A 1 202 ? 4.625 -18.547 5.367 1 90.31 202 ILE A C 1
ATOM 1676 O O . ILE A 1 202 ? 3.58 -18.516 4.715 1 90.31 202 ILE A O 1
ATOM 1680 N N . GLU A 1 203 ? 5.008 -19.641 6.027 1 82.94 203 GLU A N 1
ATOM 1681 C CA . GLU A 1 203 ? 4.293 -20.906 5.934 1 82.94 203 GLU A CA 1
ATOM 1682 C C . GLU A 1 203 ? 2.963 -20.844 6.676 1 82.94 203 GLU A C 1
ATOM 1684 O O . GLU A 1 203 ? 2.012 -21.547 6.312 1 82.94 203 GLU A O 1
ATOM 1689 N N . SER A 1 204 ? 2.889 -20.031 7.695 1 81.56 204 SER A N 1
ATOM 1690 C CA . SER A 1 204 ? 1.676 -19.922 8.5 1 81.56 204 SER A CA 1
ATOM 1691 C C . SER A 1 204 ? 0.641 -19.031 7.816 1 81.56 204 SER A C 1
ATOM 1693 O O . SER A 1 204 ? -0.557 -19.141 8.086 1 81.56 204 SER A O 1
ATOM 1695 N N . TRP A 1 205 ? 1.108 -18.109 7.047 1 80.88 205 TRP A N 1
ATOM 1696 C CA . TRP A 1 205 ? 0.204 -17.156 6.414 1 80.88 205 TRP A CA 1
ATOM 1697 C C . TRP A 1 205 ? -0.503 -17.781 5.219 1 80.88 205 TRP A C 1
ATOM 1699 O O . TRP A 1 205 ? -1.601 -17.359 4.848 1 80.88 205 TRP A O 1
ATOM 1709 N N . VAL A 1 206 ? 0.04 -18.625 4.629 1 67.94 206 VAL A N 1
ATOM 1710 C CA . VAL A 1 206 ? -0.57 -19.344 3.508 1 67.94 206 VAL A CA 1
ATOM 1711 C C . VAL A 1 206 ? -1.028 -20.719 3.963 1 67.94 206 VAL A C 1
ATOM 1713 O O . VAL A 1 206 ? -0.204 -21.609 4.195 1 67.94 206 VAL A O 1
ATOM 1716 N N . PRO A 1 207 ? -2.193 -20.875 4.848 1 49.44 207 PRO A N 1
ATOM 1717 C CA . PRO A 1 207 ? -2.553 -22.25 5.207 1 49.44 207 PRO A CA 1
ATOM 1718 C C . PRO A 1 207 ? -2.312 -23.25 4.07 1 49.44 207 PRO A C 1
ATOM 1720 O O . PRO A 1 207 ? -2.857 -23.078 2.977 1 49.44 207 PRO A O 1
ATOM 1723 N N . VAL A 1 208 ? -1.32 -23.578 4.035 1 45.53 208 VAL A N 1
ATOM 1724 C CA . VAL A 1 208 ? -1.107 -24.734 3.18 1 45.53 208 VAL A CA 1
ATOM 1725 C C . VAL A 1 208 ? -2.027 -25.875 3.615 1 45.53 208 VAL A C 1
ATOM 1727 O O . VAL A 1 208 ? -2.316 -26.031 4.805 1 45.53 208 VAL A O 1
ATOM 1730 N N . CYS A 1 209 ? -2.916 -26.391 3.002 1 41.25 209 CYS A N 1
ATOM 1731 C CA . CYS A 1 209 ? -3.5 -27.703 3.238 1 41.25 209 CYS A CA 1
ATOM 1732 C C . CYS A 1 209 ? -2.551 -28.594 4.039 1 41.25 209 CYS A C 1
ATOM 1734 O O . CYS A 1 209 ? -1.584 -29.125 3.494 1 41.25 209 CYS A O 1
ATOM 1736 N N . LYS A 1 210 ? -2.125 -28.406 5.199 1 40.03 210 LYS A N 1
ATOM 1737 C CA . LYS A 1 210 ? -1.288 -29.094 6.172 1 40.03 210 LYS A CA 1
ATOM 1738 C C . LYS A 1 210 ? -1.517 -30.609 6.117 1 40.03 210 LYS A C 1
ATOM 1740 O O . LYS A 1 210 ? -0.571 -31.391 6.234 1 40.03 210 LYS A O 1
ATOM 1745 N N . LYS A 1 211 ? -2.723 -31.016 6.648 1 42.72 211 LYS A N 1
ATOM 1746 C CA . LYS A 1 211 ? -2.896 -32.406 7.105 1 42.72 211 LYS A CA 1
ATOM 1747 C C . LYS A 1 211 ? -2.297 -33.375 6.109 1 42.72 211 LYS A C 1
ATOM 1749 O O . LYS A 1 211 ? -1.803 -34.438 6.5 1 42.72 211 LYS A O 1
ATOM 1754 N N . LEU A 1 212 ? -2.57 -33.312 5.031 1 44.5 212 LEU A N 1
ATOM 1755 C CA . LEU A 1 212 ? -1.962 -34.156 4.016 1 44.5 212 LEU A CA 1
ATOM 1756 C C . LEU A 1 212 ? -0.441 -34.062 4.062 1 44.5 212 LEU A C 1
ATOM 1758 O O . LEU A 1 212 ? 0.259 -34.938 3.553 1 44.5 212 LEU A O 1
ATOM 1762 N N . ASP A 1 213 ? 0.192 -33.188 4.805 1 49.84 213 ASP A N 1
ATOM 1763 C CA . ASP A 1 213 ? 1.555 -32.688 4.664 1 49.84 213 ASP A CA 1
ATOM 1764 C C . ASP A 1 213 ? 2.559 -33.625 5.324 1 49.84 213 ASP A C 1
ATOM 1766 O O . ASP A 1 213 ? 3.512 -34.094 4.68 1 49.84 213 ASP A O 1
ATOM 1770 N N . ARG A 1 214 ? 2.488 -33.719 6.727 1 52.06 214 ARG A N 1
ATOM 1771 C CA . ARG A 1 214 ? 3.545 -34.562 7.301 1 52.06 214 ARG A CA 1
ATOM 1772 C C . ARG A 1 214 ? 3.428 -36 6.832 1 52.06 214 ARG A C 1
ATOM 1774 O O . ARG A 1 214 ? 4.434 -36.625 6.504 1 52.06 214 ARG A O 1
ATOM 1781 N N . SER A 1 215 ? 2.246 -36.5 6.98 1 58.72 215 SER A N 1
ATOM 1782 C CA . SER A 1 215 ? 2.008 -37.844 6.496 1 58.72 215 SER A CA 1
ATOM 1783 C C . SER A 1 215 ? 2.279 -37.969 5 1 58.72 215 SER A C 1
ATOM 1785 O O . SER A 1 215 ? 2.867 -38.938 4.543 1 58.72 215 SER A O 1
ATOM 1787 N N . PHE A 1 216 ? 1.965 -36.938 4.305 1 64.38 216 PHE A N 1
ATOM 1788 C CA . PHE A 1 216 ? 2.254 -36.906 2.875 1 64.38 216 PHE A CA 1
ATOM 1789 C C . PHE A 1 216 ? 3.756 -36.812 2.629 1 64.38 216 PHE A C 1
ATOM 1791 O O . PHE A 1 216 ? 4.297 -37.531 1.797 1 64.38 216 PHE A O 1
ATOM 1798 N N . GLN A 1 217 ? 4.309 -35.875 3.418 1 65.12 217 GLN A N 1
ATOM 1799 C CA . GLN A 1 217 ? 5.754 -35.719 3.273 1 65.12 217 GLN A CA 1
ATOM 1800 C C . GLN A 1 217 ? 6.477 -37.031 3.604 1 65.12 217 GLN A C 1
ATOM 1802 O O . GLN A 1 217 ? 7.383 -37.438 2.875 1 65.12 217 GLN A O 1
ATOM 1807 N N . GLN A 1 218 ? 6.062 -37.594 4.633 1 68.31 218 GLN A N 1
ATOM 1808 C CA . GLN A 1 218 ? 6.66 -38.875 5.047 1 68.31 218 GLN A CA 1
ATOM 1809 C C . GLN A 1 218 ? 6.359 -39.969 4.039 1 68.31 218 GLN A C 1
ATOM 1811 O O . GLN A 1 218 ? 7.25 -40.75 3.672 1 68.31 218 GLN A O 1
ATOM 1816 N N . ASN A 1 219 ? 5.137 -40.094 3.561 1 74.38 219 ASN A N 1
ATOM 1817 C CA . ASN A 1 219 ? 4.758 -41.062 2.564 1 74.38 219 ASN A CA 1
ATOM 1818 C C . ASN A 1 219 ? 5.473 -40.844 1.237 1 74.38 219 ASN A C 1
ATOM 1820 O O . ASN A 1 219 ? 5.93 -41.781 0.599 1 74.38 219 ASN A O 1
ATOM 1824 N N . LEU A 1 220 ? 5.629 -39.625 0.908 1 76.31 220 LEU A N 1
ATOM 1825 C CA . LEU A 1 220 ? 6.336 -39.25 -0.318 1 76.31 220 LEU A CA 1
ATOM 1826 C C . LEU A 1 220 ? 7.816 -39.594 -0.211 1 76.31 220 LEU A C 1
ATOM 1828 O O . LEU A 1 220 ? 8.391 -40.188 -1.131 1 76.31 220 LEU A O 1
ATOM 1832 N N . TYR A 1 221 ? 8.336 -39.156 0.863 1 74.25 221 TYR A N 1
ATOM 1833 C CA . TYR A 1 221 ? 9.742 -39.469 1.11 1 74.25 221 TYR A CA 1
ATOM 1834 C C . TYR A 1 221 ? 9.992 -40.969 1.064 1 74.25 221 TYR A C 1
ATOM 1836 O O . TYR A 1 221 ? 10.914 -41.438 0.38 1 74.25 221 TYR A O 1
ATOM 1844 N N . HIS A 1 222 ? 9.234 -41.781 1.722 1 76.31 222 HIS A N 1
ATOM 1845 C CA . HIS A 1 222 ? 9.406 -43.219 1.771 1 76.31 222 HIS A CA 1
ATOM 1846 C C . HIS A 1 222 ? 9.203 -43.844 0.397 1 76.31 222 HIS A C 1
ATOM 1848 O O . HIS A 1 222 ? 9.945 -44.75 0.004 1 76.31 222 HIS A O 1
ATOM 1854 N N . THR A 1 223 ? 8.25 -43.406 -0.309 1 80.25 223 THR A N 1
ATOM 1855 C CA . THR A 1 223 ? 7.965 -43.938 -1.635 1 80.25 223 THR A CA 1
ATOM 1856 C C . THR A 1 223 ? 9.094 -43.625 -2.607 1 80.25 223 THR A C 1
ATOM 1858 O O . THR A 1 223 ? 9.531 -44.469 -3.373 1 80.25 223 THR A O 1
ATOM 1861 N N . VAL A 1 224 ? 9.594 -42.406 -2.551 1 80.19 224 VAL A N 1
ATOM 1862 C CA . VAL A 1 224 ? 10.695 -41.969 -3.408 1 80.19 224 VAL A CA 1
ATOM 1863 C C . VAL A 1 224 ? 11.961 -42.75 -3.064 1 80.19 224 VAL A C 1
ATOM 1865 O O . VAL A 1 224 ? 12.688 -43.188 -3.959 1 80.19 224 VAL A O 1
ATOM 1868 N N . LEU A 1 225 ? 12.203 -42.938 -1.896 1 77.81 225 LEU A N 1
ATOM 1869 C CA . LEU A 1 225 ? 13.359 -43.688 -1.451 1 77.81 225 LEU A CA 1
ATOM 1870 C C . LEU A 1 225 ? 13.258 -45.156 -1.927 1 77.81 225 LEU A C 1
ATOM 1872 O O . LEU A 1 225 ? 14.25 -45.719 -2.367 1 77.81 225 LEU A O 1
ATOM 1876 N N . ALA A 1 226 ? 12.156 -45.781 -1.78 1 78.69 226 ALA A N 1
ATOM 1877 C CA . ALA A 1 226 ? 11.938 -47.156 -2.24 1 78.69 226 ALA A CA 1
ATOM 1878 C C . ALA A 1 226 ? 12.172 -47.281 -3.744 1 78.69 226 ALA A C 1
ATOM 1880 O O . ALA A 1 226 ? 12.789 -48.25 -4.207 1 78.69 226 ALA A O 1
ATOM 1881 N N . LEU A 1 227 ? 11.656 -46.281 -4.422 1 79.44 227 LEU A N 1
ATOM 1882 C CA . LEU A 1 227 ? 11.836 -46.25 -5.871 1 79.44 227 LEU A CA 1
ATOM 1883 C C . LEU A 1 227 ? 13.305 -46.094 -6.238 1 79.44 227 LEU A C 1
ATOM 1885 O O . LEU A 1 227 ? 13.805 -46.75 -7.148 1 79.44 227 LEU A O 1
ATOM 1889 N N . LYS A 1 228 ? 14.008 -45.281 -5.574 1 77.44 228 LYS A N 1
ATOM 1890 C CA . LYS A 1 228 ? 15.43 -45.062 -5.812 1 77.44 228 LYS A CA 1
ATOM 1891 C C . LYS A 1 228 ? 16.234 -46.312 -5.516 1 77.44 228 LYS A C 1
ATOM 1893 O O . LYS A 1 228 ? 17.188 -46.625 -6.234 1 77.44 228 LYS A O 1
ATOM 1898 N N . LYS A 1 229 ? 15.914 -46.938 -4.535 1 77.69 229 LYS A N 1
ATOM 1899 C CA . LYS A 1 229 ? 16.578 -48.188 -4.176 1 77.69 229 LYS A CA 1
ATOM 1900 C C . LYS A 1 229 ? 16.438 -49.219 -5.277 1 77.69 229 LYS A C 1
ATOM 1902 O O . LYS A 1 229 ? 17.375 -49.969 -5.574 1 77.69 229 LYS A O 1
ATOM 1907 N N . THR A 1 230 ? 15.25 -49.219 -5.746 1 74.88 230 THR A N 1
ATOM 1908 C CA . THR A 1 230 ? 15 -50.156 -6.824 1 74.88 230 THR A CA 1
ATOM 1909 C C . THR A 1 230 ? 15.812 -49.781 -8.062 1 74.88 230 THR A C 1
ATOM 1911 O O . THR A 1 230 ? 16.266 -50.688 -8.805 1 74.88 230 THR A O 1
ATOM 1914 N N . LEU A 1 231 ? 15.977 -48.469 -8.227 1 71.56 231 LEU A N 1
ATOM 1915 C CA . LEU A 1 231 ? 16.703 -47.969 -9.383 1 71.56 231 LEU A CA 1
ATOM 1916 C C . LEU A 1 231 ? 18.203 -48.125 -9.188 1 71.56 231 LEU A C 1
ATOM 1918 O O . LEU A 1 231 ? 18.953 -48.281 -10.164 1 71.56 231 LEU A O 1
ATOM 1922 N N . ASN A 1 232 ? 18.766 -47.844 -8.102 1 69 232 ASN A N 1
ATOM 1923 C CA . ASN A 1 232 ? 20.203 -47.906 -7.84 1 69 232 ASN A CA 1
ATOM 1924 C C . ASN A 1 232 ? 20.766 -49.281 -8.234 1 69 232 ASN A C 1
ATOM 1926 O O . ASN A 1 232 ? 21.969 -49.438 -8.453 1 69 232 ASN A O 1
ATOM 1930 N N . HIS A 1 233 ? 19.984 -50.219 -8.359 1 61.25 233 HIS A N 1
ATOM 1931 C CA . HIS A 1 233 ? 20.531 -51.531 -8.703 1 61.25 233 HIS A CA 1
ATOM 1932 C C . HIS A 1 233 ? 20.922 -51.594 -10.18 1 61.25 233 HIS A C 1
ATOM 1934 O O . HIS A 1 233 ? 21.594 -52.531 -10.609 1 61.25 233 HIS A O 1
ATOM 1940 N N . ASN A 1 234 ? 20.562 -50.594 -10.914 1 56.75 234 ASN A N 1
ATOM 1941 C CA . ASN A 1 234 ? 20.984 -50.656 -12.312 1 56.75 234 ASN A CA 1
ATOM 1942 C C . ASN A 1 234 ? 21.734 -49.375 -12.703 1 56.75 234 ASN A C 1
ATOM 1944 O O . ASN A 1 234 ? 21.391 -48.281 -12.273 1 56.75 234 ASN A O 1
ATOM 1948 N N . GLU A 1 235 ? 22.984 -49.375 -13.297 1 60.94 235 GLU A N 1
ATOM 1949 C CA . GLU A 1 235 ? 24.031 -48.406 -13.594 1 60.94 235 GLU A CA 1
ATOM 1950 C C . GLU A 1 235 ? 23.469 -47.219 -14.375 1 60.94 235 GLU A C 1
ATOM 1952 O O . GLU A 1 235 ? 23.938 -46.094 -14.195 1 60.94 235 GLU A O 1
ATOM 1957 N N . ASP A 1 236 ? 22.469 -47.281 -15.117 1 61.69 236 ASP A N 1
ATOM 1958 C CA . ASP A 1 236 ? 22.031 -46.312 -16.109 1 61.69 236 ASP A CA 1
ATOM 1959 C C . ASP A 1 236 ? 20.812 -45.531 -15.625 1 61.69 236 ASP A C 1
ATOM 1961 O O . ASP A 1 236 ? 20.141 -44.844 -16.422 1 61.69 236 ASP A O 1
ATOM 1965 N N . ASN A 1 237 ? 20.578 -45.344 -14.289 1 69.94 237 ASN A N 1
ATOM 1966 C CA . ASN A 1 237 ? 19.281 -44.812 -13.852 1 69.94 237 ASN A CA 1
ATOM 1967 C C . ASN A 1 237 ? 19.438 -43.469 -13.164 1 69.94 237 ASN A C 1
ATOM 1969 O O . ASN A 1 237 ? 18.562 -43.062 -12.391 1 69.94 237 ASN A O 1
ATOM 1973 N N . SER A 1 238 ? 20.5 -42.906 -13.5 1 75 238 SER A N 1
ATOM 1974 C CA . SER A 1 238 ? 20.75 -41.594 -12.883 1 75 238 SER A CA 1
ATOM 1975 C C . SER A 1 238 ? 19.656 -40.594 -13.234 1 75 238 SER A C 1
ATOM 1977 O O . SER A 1 238 ? 19.219 -39.812 -12.383 1 75 238 SER A O 1
ATOM 1979 N N . GLN A 1 239 ? 19.234 -40.719 -14.383 1 76.31 239 GLN A N 1
ATOM 1980 C CA . GLN A 1 239 ? 18.203 -39.812 -14.852 1 76.31 239 GLN A CA 1
ATOM 1981 C C . GLN A 1 239 ? 16.891 -40.031 -14.109 1 76.31 239 GLN A C 1
ATOM 1983 O O . GLN A 1 239 ? 16.188 -39.094 -13.758 1 76.31 239 GLN A O 1
ATOM 1988 N N . HIS A 1 240 ? 16.594 -41.188 -13.812 1 78.12 240 HIS A N 1
ATOM 1989 C CA . HIS A 1 240 ? 15.367 -41.562 -13.109 1 78.12 240 HIS A CA 1
ATOM 1990 C C . HIS A 1 240 ? 15.422 -41.094 -11.648 1 78.12 240 HIS A C 1
ATOM 1992 O O . HIS A 1 240 ? 14.422 -40.625 -11.102 1 78.12 240 HIS A O 1
ATOM 1998 N N . ILE A 1 241 ? 16.578 -41.219 -11.164 1 77.69 241 ILE A N 1
ATOM 1999 C CA . ILE A 1 241 ? 16.797 -40.781 -9.797 1 77.69 241 ILE A CA 1
ATOM 2000 C C . ILE A 1 241 ? 16.625 -39.25 -9.711 1 77.69 241 ILE A C 1
ATOM 2002 O O . ILE A 1 241 ? 15.977 -38.75 -8.797 1 77.69 241 ILE A O 1
ATOM 2006 N N . GLU A 1 242 ? 17.047 -38.688 -10.719 1 78.25 242 GLU A N 1
ATOM 2007 C CA . GLU A 1 242 ? 16.922 -37.25 -10.781 1 78.25 242 GLU A CA 1
ATOM 2008 C C . GLU A 1 242 ? 15.461 -36.844 -10.922 1 78.25 242 GLU A C 1
ATOM 2010 O O . GLU A 1 242 ? 15.023 -35.844 -10.328 1 78.25 242 GLU A O 1
ATOM 2015 N N . LEU A 1 243 ? 14.766 -37.531 -11.656 1 78.81 243 LEU A N 1
ATOM 2016 C CA . LEU A 1 243 ? 13.344 -37.25 -11.836 1 78.81 243 LEU A CA 1
ATOM 2017 C C . LEU A 1 243 ? 12.578 -37.438 -10.539 1 78.81 243 LEU A C 1
ATOM 2019 O O . LEU A 1 243 ? 11.703 -36.656 -10.195 1 78.81 243 LEU A O 1
ATOM 2023 N N . LEU A 1 244 ? 12.961 -38.469 -9.844 1 80.5 244 LEU A N 1
ATOM 2024 C CA . LEU A 1 244 ? 12.344 -38.719 -8.555 1 80.5 244 LEU A CA 1
ATOM 2025 C C . LEU A 1 244 ? 12.68 -37.625 -7.551 1 80.5 244 LEU A C 1
ATOM 2027 O O . LEU A 1 244 ? 11.812 -37.188 -6.801 1 80.5 244 LEU A O 1
ATOM 2031 N N . ASP A 1 245 ? 13.898 -37.281 -7.625 1 78.31 245 ASP A N 1
ATOM 2032 C CA . ASP A 1 245 ? 14.297 -36.156 -6.785 1 78.31 245 ASP A CA 1
ATOM 2033 C C . ASP A 1 245 ? 13.516 -34.906 -7.137 1 78.31 245 ASP A C 1
ATOM 2035 O O . ASP A 1 245 ? 13.086 -34.156 -6.246 1 78.31 245 ASP A O 1
ATOM 2039 N N . PHE A 1 246 ? 13.344 -34.75 -8.375 1 77.25 246 PHE A N 1
ATOM 2040 C CA . PHE A 1 246 ? 12.57 -33.594 -8.852 1 77.25 246 PHE A CA 1
ATOM 2041 C C . PHE A 1 246 ? 11.141 -33.656 -8.336 1 77.25 246 PHE A C 1
ATOM 2043 O O . PHE A 1 246 ? 10.617 -32.656 -7.832 1 77.25 246 PHE A O 1
ATOM 2050 N N . ILE A 1 247 ? 10.453 -34.75 -8.438 1 79.44 247 ILE A N 1
ATOM 2051 C CA . ILE A 1 247 ? 9.062 -34.906 -8.008 1 79.44 247 ILE A CA 1
ATOM 2052 C C . ILE A 1 247 ? 8.953 -34.625 -6.512 1 79.44 247 ILE A C 1
ATOM 2054 O O . ILE A 1 247 ? 8.07 -33.875 -6.074 1 79.44 247 ILE A O 1
ATOM 2058 N N . GLN A 1 248 ? 9.883 -35.188 -5.824 1 77.94 248 GLN A N 1
ATOM 2059 C CA . GLN A 1 248 ? 9.891 -35 -4.375 1 77.94 248 GLN A CA 1
ATOM 2060 C C . GLN A 1 248 ? 10.102 -33.531 -4.02 1 77.94 248 GLN A C 1
ATOM 2062 O O . GLN A 1 248 ? 9.391 -32.969 -3.174 1 77.94 248 GLN A O 1
ATOM 2067 N N . GLU A 1 249 ? 11 -33 -4.641 1 72.75 249 GLU A N 1
ATOM 2068 C CA . GLU A 1 249 ? 11.305 -31.594 -4.391 1 72.75 249 GLU A CA 1
ATOM 2069 C C . GLU A 1 249 ? 10.141 -30.688 -4.797 1 72.75 249 GLU A C 1
ATOM 2071 O O . GLU A 1 249 ? 9.805 -29.734 -4.086 1 72.75 249 GLU A O 1
ATOM 2076 N N . GLU A 1 250 ? 9.57 -31.094 -5.902 1 72.12 250 GLU A N 1
ATOM 2077 C CA . GLU A 1 250 ? 8.445 -30.328 -6.43 1 72.12 250 GLU A CA 1
ATOM 2078 C C . GLU A 1 250 ? 7.246 -30.391 -5.484 1 72.12 250 GLU A C 1
ATOM 2080 O O . GLU A 1 250 ? 6.59 -29.375 -5.242 1 72.12 250 GLU A O 1
ATOM 2085 N N . LEU A 1 251 ? 7.012 -31.547 -4.977 1 73.94 251 LEU A N 1
ATOM 2086 C CA . LEU A 1 251 ? 5.828 -31.734 -4.148 1 73.94 251 LEU A CA 1
ATOM 2087 C C . LEU A 1 251 ? 6.07 -31.234 -2.732 1 73.94 251 LEU A C 1
ATOM 2089 O O . LEU A 1 251 ? 5.145 -30.734 -2.078 1 73.94 251 LEU A O 1
ATOM 2093 N N . LEU A 1 252 ? 7.34 -31.375 -2.293 1 68.69 252 LEU A N 1
ATOM 2094 C CA . LEU A 1 252 ? 7.605 -31.078 -0.888 1 68.69 252 LEU A CA 1
ATOM 2095 C C . LEU A 1 252 ? 8.078 -29.641 -0.709 1 68.69 252 LEU A C 1
ATOM 2097 O O . LEU A 1 252 ? 7.812 -29.031 0.323 1 68.69 252 LEU A O 1
ATOM 2101 N N . HIS A 1 253 ? 8.852 -29.297 -1.701 1 59.88 253 HIS A N 1
ATOM 2102 C CA . HIS A 1 253 ? 9.586 -28.062 -1.441 1 59.88 253 HIS A CA 1
ATOM 2103 C C . HIS A 1 253 ? 9.141 -26.953 -2.383 1 59.88 253 HIS A C 1
ATOM 2105 O O . HIS A 1 253 ? 9.508 -25.781 -2.195 1 59.88 253 HIS A O 1
ATOM 2111 N N . SER A 1 254 ? 8.469 -27.469 -3.391 1 57.28 254 SER A N 1
ATOM 2112 C CA . SER A 1 254 ? 7.969 -26.484 -4.336 1 57.28 254 SER A CA 1
ATOM 2113 C C . SER A 1 254 ? 6.73 -25.766 -3.793 1 57.28 254 SER A C 1
ATOM 2115 O O . SER A 1 254 ? 5.832 -26.422 -3.246 1 57.28 254 SER A O 1
ATOM 2117 N N . LYS A 1 255 ? 6.625 -24.531 -3.676 1 56.19 255 LYS A N 1
ATOM 2118 C CA . LYS A 1 255 ? 5.508 -23.734 -3.195 1 56.19 255 LYS A CA 1
ATOM 2119 C C . LYS A 1 255 ? 4.281 -23.906 -4.09 1 56.19 255 LYS A C 1
ATOM 2121 O O . LYS A 1 255 ? 3.146 -23.828 -3.613 1 56.19 255 LYS A O 1
ATOM 2126 N N . SER A 1 256 ? 4.371 -24.078 -5.332 1 56.91 256 SER A N 1
ATOM 2127 C CA . SER A 1 256 ? 3.377 -24.359 -6.359 1 56.91 256 SER A CA 1
ATOM 2128 C C . SER A 1 256 ? 3.799 -25.547 -7.227 1 56.91 256 SER A C 1
ATOM 2130 O O . SER A 1 256 ? 4.418 -25.359 -8.273 1 56.91 256 SER A O 1
ATOM 2132 N N . PRO A 1 257 ? 3.529 -26.719 -6.746 1 64.12 257 PRO A N 1
ATOM 2133 C CA . PRO A 1 257 ? 3.926 -27.922 -7.492 1 64.12 257 PRO A CA 1
ATOM 2134 C C . PRO A 1 257 ? 3.25 -28.016 -8.859 1 64.12 257 PRO A C 1
ATOM 2136 O O . PRO A 1 257 ? 2.033 -27.844 -8.961 1 64.12 257 PRO A O 1
ATOM 2139 N N . ARG A 1 258 ? 3.945 -27.938 -9.836 1 63.69 258 ARG A N 1
ATOM 2140 C CA . ARG A 1 258 ? 3.49 -28 -11.219 1 63.69 258 ARG A CA 1
ATOM 2141 C C . ARG A 1 258 ? 3.02 -29.391 -11.594 1 63.69 258 ARG A C 1
ATOM 2143 O O . ARG A 1 258 ? 3.834 -30.281 -11.875 1 63.69 258 ARG A O 1
ATOM 2150 N N . LYS A 1 259 ? 1.776 -29.281 -11.609 1 74.88 259 LYS A N 1
ATOM 2151 C CA . LYS A 1 259 ? 1.174 -30.578 -11.867 1 74.88 259 LYS A CA 1
ATOM 2152 C C . LYS A 1 259 ? 1.651 -31.156 -13.195 1 74.88 259 LYS A C 1
ATOM 2154 O O . LYS A 1 259 ? 1.997 -32.344 -13.281 1 74.88 259 LYS A O 1
ATOM 2159 N N . PHE A 1 260 ? 1.698 -30.359 -14.133 1 68.94 260 PHE A N 1
ATOM 2160 C CA . PHE A 1 260 ? 2.049 -30.828 -15.469 1 68.94 260 PHE A CA 1
ATOM 2161 C C . PHE A 1 260 ? 3.479 -31.344 -15.5 1 68.94 260 PHE A C 1
ATOM 2163 O O . PHE A 1 260 ? 3.764 -32.344 -16.156 1 68.94 260 PHE A O 1
ATOM 2170 N N . LEU A 1 261 ? 4.426 -30.688 -14.766 1 73.44 261 LEU A N 1
ATOM 2171 C CA . LEU A 1 261 ? 5.809 -31.141 -14.727 1 73.44 261 LEU A CA 1
ATOM 2172 C C . LEU A 1 261 ? 5.918 -32.469 -13.953 1 73.44 261 LEU A C 1
ATOM 2174 O O . LEU A 1 261 ? 6.668 -33.344 -14.344 1 73.44 261 LEU A O 1
ATOM 2178 N N . VAL A 1 262 ? 5.141 -32.438 -12.992 1 82.62 262 VAL A N 1
ATOM 2179 C CA . VAL A 1 262 ? 5.133 -33.656 -12.195 1 82.62 262 VAL A CA 1
ATOM 2180 C C . VAL A 1 262 ? 4.539 -34.812 -13.008 1 82.62 262 VAL A C 1
ATOM 2182 O O . VAL A 1 262 ? 5.082 -35.906 -13.016 1 82.62 262 VAL A O 1
ATOM 2185 N N . ASP A 1 263 ? 3.521 -34.375 -13.703 1 78 263 ASP A N 1
ATOM 2186 C CA . ASP A 1 263 ? 2.896 -35.375 -14.57 1 78 263 ASP A CA 1
ATOM 2187 C C . ASP A 1 263 ? 3.854 -35.812 -15.672 1 78 263 ASP A C 1
ATOM 2189 O O . ASP A 1 263 ? 3.918 -37 -16.016 1 78 263 ASP A O 1
ATOM 2193 N N . SER A 1 264 ? 4.559 -34.938 -16.25 1 76.12 264 SER A N 1
ATOM 2194 C CA . SER A 1 264 ? 5.547 -35.219 -17.281 1 76.12 264 SER A CA 1
ATOM 2195 C C . SER A 1 264 ? 6.668 -36.094 -16.719 1 76.12 264 SER A C 1
ATOM 2197 O O . SER A 1 264 ? 7.102 -37.062 -17.375 1 76.12 264 SER A O 1
ATOM 2199 N N . ALA A 1 265 ? 7.137 -35.75 -15.594 1 80.56 265 ALA A N 1
ATOM 2200 C CA . ALA A 1 265 ? 8.18 -36.531 -14.938 1 80.56 265 ALA A CA 1
ATOM 2201 C C . ALA A 1 265 ? 7.691 -37.969 -14.656 1 80.56 265 ALA A C 1
ATOM 2203 O O . ALA A 1 265 ? 8.422 -38.938 -14.867 1 80.56 265 ALA A O 1
ATOM 2204 N N . LEU A 1 266 ? 6.453 -37.969 -14.227 1 80.94 266 LEU A N 1
ATOM 2205 C CA . LEU A 1 266 ? 5.852 -39.281 -13.953 1 80.94 266 LEU A CA 1
ATOM 2206 C C . LEU A 1 266 ? 5.715 -40.094 -15.234 1 80.94 266 LEU A C 1
ATOM 2208 O O . LEU A 1 266 ? 5.953 -41.312 -15.227 1 80.94 266 LEU A O 1
ATOM 2212 N N . LEU A 1 267 ? 5.395 -39.406 -16.281 1 79.19 267 LEU A N 1
ATOM 2213 C CA . LEU A 1 267 ? 5.277 -40.062 -17.578 1 79.19 267 LEU A CA 1
ATOM 2214 C C . LEU A 1 267 ? 6.633 -40.562 -18.062 1 79.19 267 LEU A C 1
ATOM 2216 O O . LEU A 1 267 ? 6.738 -41.688 -18.578 1 79.19 267 LEU A O 1
ATOM 2220 N N . SER A 1 268 ? 7.625 -39.812 -17.938 1 77.5 268 SER A N 1
ATOM 2221 C CA . SER A 1 268 ? 8.984 -40.188 -18.297 1 77.5 268 SER A CA 1
ATOM 2222 C C . SER A 1 268 ? 9.445 -41.406 -17.484 1 77.5 268 SER A C 1
ATOM 2224 O O . SER A 1 268 ? 10.125 -42.281 -18.016 1 77.5 268 SER A O 1
ATOM 2226 N N . LEU A 1 269 ? 9.008 -41.344 -16.281 1 78.69 269 LEU A N 1
ATOM 2227 C CA . LEU A 1 269 ? 9.352 -42.438 -15.406 1 78.69 269 LEU A CA 1
ATOM 2228 C C . LEU A 1 269 ? 8.578 -43.719 -15.789 1 78.69 269 LEU A C 1
ATOM 2230 O O . LEU A 1 269 ? 9.102 -44.812 -15.695 1 78.69 269 LEU A O 1
ATOM 2234 N N . LYS A 1 270 ? 7.34 -43.469 -16.203 1 75 270 LYS A N 1
ATOM 2235 C CA . LYS A 1 270 ? 6.449 -44.562 -16.594 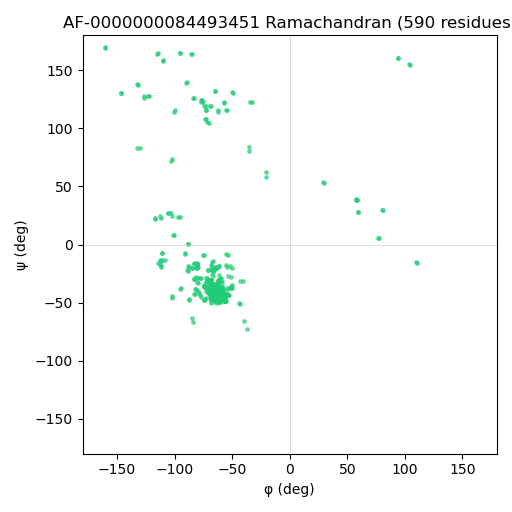1 75 270 LYS A CA 1
ATOM 2236 C C . LYS A 1 270 ? 6.945 -45.25 -17.875 1 75 270 LYS A C 1
ATOM 2238 O O . LYS A 1 270 ? 6.805 -46.469 -18.016 1 75 270 LYS A O 1
ATOM 2243 N N . THR A 1 271 ? 7.391 -44.438 -18.812 1 70.81 271 THR A N 1
ATOM 2244 C CA . THR A 1 271 ? 7.871 -44.969 -20.078 1 70.81 271 THR A CA 1
ATOM 2245 C C . THR A 1 271 ? 9.062 -45.875 -19.875 1 70.81 271 THR A C 1
ATOM 2247 O O . THR A 1 271 ? 9.312 -46.781 -20.688 1 70.81 271 THR A O 1
ATOM 2250 N N . ASN A 1 272 ? 9.688 -45.594 -18.844 1 61.09 272 ASN A N 1
ATOM 2251 C CA . ASN A 1 272 ? 10.781 -46.5 -18.547 1 61.09 272 ASN A CA 1
ATOM 2252 C C . ASN A 1 272 ? 10.422 -47.469 -17.422 1 61.09 272 ASN A C 1
ATOM 2254 O O . ASN A 1 272 ? 11.258 -47.781 -16.562 1 61.09 272 ASN A O 1
ATOM 2258 N N . LYS A 1 273 ? 9.203 -47.688 -17.328 1 56.59 273 LYS A N 1
ATOM 2259 C CA . LYS A 1 273 ? 8.438 -48.438 -16.344 1 56.59 273 LYS A CA 1
ATOM 2260 C C . LYS A 1 273 ? 9.133 -49.75 -16.016 1 56.59 273 LYS A C 1
ATOM 2262 O O . LYS A 1 273 ? 8.953 -50.312 -14.922 1 56.59 273 LYS A O 1
ATOM 2267 N N . LEU A 1 274 ? 9.789 -50.281 -16.906 1 56.25 274 LEU A N 1
ATOM 2268 C CA . LEU A 1 274 ? 10.273 -51.625 -16.672 1 56.25 274 LEU A CA 1
ATOM 2269 C C . LEU A 1 274 ? 11.086 -51.688 -15.383 1 56.25 274 LEU A C 1
ATOM 2271 O O . LEU A 1 274 ? 11.195 -52.75 -14.773 1 56.25 274 LEU A O 1
ATOM 2275 N N . ILE A 1 275 ? 11.516 -50.625 -14.891 1 58.56 275 ILE A N 1
ATOM 2276 C CA . ILE A 1 275 ? 12.531 -50.719 -13.852 1 58.56 275 ILE A CA 1
ATOM 2277 C C . ILE A 1 275 ? 11.938 -50.281 -12.508 1 58.56 275 ILE A C 1
ATOM 2279 O O . ILE A 1 275 ? 12.344 -50.781 -11.461 1 58.56 275 ILE A O 1
ATOM 2283 N N . LEU A 1 276 ? 10.781 -49.656 -12.539 1 64.06 276 LEU A N 1
ATOM 2284 C CA . LEU A 1 276 ? 10.25 -49.156 -11.273 1 64.06 276 LEU A CA 1
ATOM 2285 C C . LEU A 1 276 ? 9.188 -50.094 -10.711 1 64.06 276 LEU A C 1
ATOM 2287 O O . LEU A 1 276 ? 8.461 -50.75 -11.461 1 64.06 276 LEU A O 1
ATOM 2291 N N . GLY A 1 277 ? 9.305 -50.75 -9.602 1 69.06 277 GLY A N 1
ATOM 2292 C CA . GLY A 1 277 ? 8.281 -51.562 -8.938 1 69.06 277 GLY A CA 1
ATOM 2293 C C . GLY A 1 277 ? 6.883 -51 -9.125 1 69.06 277 GLY A C 1
ATOM 2294 O O . GLY A 1 277 ? 6.637 -49.812 -8.922 1 69.06 277 GLY A O 1
ATOM 2295 N N . LYS A 1 278 ? 5.98 -51.844 -9.703 1 75.5 278 LYS A N 1
ATOM 2296 C CA . LYS A 1 278 ? 4.613 -51.469 -10.047 1 75.5 278 LYS A CA 1
ATOM 2297 C C . LYS A 1 278 ? 3.879 -50.906 -8.836 1 75.5 278 LYS A C 1
ATOM 2299 O O . LYS A 1 278 ? 3.158 -49.906 -8.961 1 75.5 278 LYS A O 1
ATOM 2304 N N . ILE A 1 279 ? 4.125 -51.438 -7.75 1 76 279 ILE A N 1
ATOM 2305 C CA . ILE A 1 279 ? 3.398 -51.062 -6.551 1 76 279 ILE A CA 1
ATOM 2306 C C . ILE A 1 279 ? 3.885 -49.688 -6.086 1 76 279 ILE A C 1
ATOM 2308 O O . ILE A 1 279 ? 3.078 -48.781 -5.805 1 76 279 ILE A O 1
ATOM 2312 N N . GLU A 1 280 ? 5.176 -49.594 -6.07 1 76.94 280 GLU A N 1
ATOM 2313 C CA . GLU A 1 280 ? 5.738 -48.312 -5.586 1 76.94 280 GLU A CA 1
ATOM 2314 C C . GLU A 1 280 ? 5.457 -47.188 -6.562 1 76.94 280 GLU A C 1
ATOM 2316 O O . GLU A 1 280 ? 5.223 -46.031 -6.145 1 76.94 280 GLU A O 1
ATOM 2321 N N . PHE A 1 281 ? 5.469 -47.531 -7.758 1 81.12 281 PHE A N 1
ATOM 2322 C CA . PHE A 1 281 ? 5.148 -46.5 -8.742 1 81.12 281 PHE A CA 1
ATOM 2323 C C . PHE A 1 281 ? 3.684 -46.094 -8.656 1 81.12 281 PHE A C 1
ATOM 2325 O O . PHE A 1 281 ? 3.352 -44.906 -8.758 1 81.12 281 PHE A O 1
ATOM 2332 N N . GLN A 1 282 ? 2.848 -46.969 -8.422 1 81.44 282 GLN A N 1
ATOM 2333 C CA . GLN A 1 282 ? 1.437 -46.656 -8.227 1 81.44 282 GLN A CA 1
ATOM 2334 C C . GLN A 1 282 ? 1.234 -45.781 -6.992 1 81.44 282 GLN A C 1
ATOM 2336 O O . GLN A 1 282 ? 0.396 -44.875 -6.996 1 81.44 282 GLN A O 1
ATOM 2341 N N . LYS A 1 283 ? 1.999 -46 -6.078 1 81.5 283 LYS A N 1
ATOM 2342 C CA . LYS A 1 283 ? 1.921 -45.219 -4.844 1 81.5 283 LYS A CA 1
ATOM 2343 C C . LYS A 1 283 ? 2.32 -43.781 -5.082 1 81.5 283 LYS A C 1
ATOM 2345 O O . LYS A 1 283 ? 1.669 -42.844 -4.582 1 81.5 283 LYS A O 1
ATOM 2350 N N . ILE A 1 284 ? 3.412 -43.656 -5.797 1 83.94 284 ILE A N 1
ATOM 2351 C CA . ILE A 1 284 ? 3.838 -42.281 -6.039 1 83.94 284 ILE A CA 1
ATOM 2352 C C . ILE A 1 284 ? 2.824 -41.562 -6.938 1 83.94 284 ILE A C 1
ATOM 2354 O O . ILE A 1 284 ? 2.539 -40.375 -6.754 1 83.94 284 ILE A O 1
ATOM 2358 N N . GLU A 1 285 ? 2.266 -42.219 -7.805 1 82.5 285 GLU A N 1
ATOM 2359 C CA . GLU A 1 285 ? 1.204 -41.656 -8.633 1 82.5 285 GLU A CA 1
ATOM 2360 C C . GLU A 1 285 ? -0.002 -41.25 -7.793 1 82.5 285 GLU A C 1
ATOM 2362 O O . GLU A 1 285 ? -0.589 -40.188 -8.008 1 82.5 285 GLU A O 1
ATOM 2367 N N . GLN A 1 286 ? -0.344 -42.062 -6.887 1 80.62 286 GLN A N 1
ATOM 2368 C CA . GLN A 1 286 ? -1.453 -41.781 -5.98 1 80.62 286 GLN A CA 1
ATOM 2369 C C . GLN A 1 286 ? -1.138 -40.562 -5.086 1 80.62 286 GLN A C 1
ATOM 2371 O O . GLN A 1 286 ? -1.992 -39.719 -4.867 1 80.62 286 GLN A O 1
ATOM 2376 N N . LEU A 1 287 ? 0.025 -40.562 -4.609 1 78.5 287 LEU A N 1
ATOM 2377 C CA . LEU A 1 287 ? 0.446 -39.469 -3.758 1 78.5 287 LEU A CA 1
ATOM 2378 C C . LEU A 1 287 ? 0.41 -38.156 -4.523 1 78.5 287 LEU A C 1
ATOM 2380 O O . LEU A 1 287 ? -0.047 -37.125 -3.996 1 78.5 287 LEU A O 1
ATOM 2384 N N . VAL A 1 288 ? 0.9 -38.25 -5.715 1 80.38 288 VAL A N 1
ATOM 2385 C CA . VAL A 1 288 ? 0.875 -37.094 -6.57 1 80.38 288 VAL A CA 1
ATOM 2386 C C . VAL A 1 288 ? -0.57 -36.688 -6.859 1 80.38 288 VAL A C 1
ATOM 2388 O O . VAL A 1 288 ? -0.923 -35.5 -6.781 1 80.38 288 VAL A O 1
ATOM 2391 N N . SER A 1 289 ? -1.437 -37.594 -7.094 1 78.06 289 SER A N 1
ATOM 2392 C CA . SER A 1 289 ? -2.85 -37.312 -7.348 1 78.06 289 SER A CA 1
ATOM 2393 C C . SER A 1 289 ? -3.537 -36.75 -6.113 1 78.06 289 SER A C 1
ATOM 2395 O O . SER A 1 289 ? -4.289 -35.781 -6.211 1 78.06 289 SER A O 1
ATOM 2397 N N . ASP A 1 290 ? -3.305 -37.312 -5.023 1 72.06 290 ASP A N 1
ATOM 2398 C CA . ASP A 1 290 ? -3.871 -36.844 -3.762 1 72.06 290 ASP A CA 1
ATOM 2399 C C . ASP A 1 290 ? -3.408 -35.406 -3.441 1 72.06 290 ASP A C 1
ATOM 2401 O O . ASP A 1 290 ? -4.188 -34.594 -2.943 1 72.06 290 ASP A O 1
ATOM 2405 N N . PHE A 1 291 ? -2.117 -35.344 -3.729 1 72.06 291 PHE A N 1
ATOM 2406 C CA . PHE A 1 291 ? -1.539 -34.031 -3.48 1 72.06 291 PHE A CA 1
ATOM 2407 C C . PHE A 1 291 ? -2.26 -32.969 -4.293 1 72.06 291 PHE A C 1
ATOM 2409 O O . PHE A 1 291 ? -2.691 -31.938 -3.748 1 72.06 291 PHE A O 1
ATOM 2416 N N . PHE A 1 292 ? -2.436 -33.219 -5.496 1 72.31 292 PHE A N 1
ATOM 2417 C CA . PHE A 1 292 ? -3.027 -32.188 -6.352 1 72.31 292 PHE A CA 1
ATOM 2418 C C . PHE A 1 292 ? -4.543 -32.156 -6.199 1 72.31 292 PHE A C 1
ATOM 2420 O O . PHE A 1 292 ? -5.18 -31.125 -6.434 1 72.31 292 PHE A O 1
ATOM 2427 N N . ALA A 1 293 ? -5.109 -33.219 -5.719 1 67.06 293 ALA A N 1
ATOM 2428 C CA . ALA A 1 293 ? -6.535 -33.25 -5.383 1 67.06 293 ALA A CA 1
ATOM 2429 C C . ALA A 1 293 ? -6.824 -32.344 -4.18 1 67.06 293 ALA A C 1
ATOM 2431 O O . ALA A 1 293 ? -7.891 -31.75 -4.094 1 67.06 293 ALA A O 1
ATOM 2432 N N . GLN A 1 294 ? -5.875 -32.25 -3.373 1 61.56 294 GLN A N 1
ATOM 2433 C CA . GLN A 1 294 ? -6.031 -31.422 -2.174 1 61.56 294 GLN A CA 1
ATOM 2434 C C . GLN A 1 294 ? -5.789 -29.953 -2.482 1 61.56 294 GLN A C 1
ATOM 2436 O O . GLN A 1 294 ? -6.344 -29.078 -1.816 1 61.56 294 GLN A O 1
ATOM 2441 N N . ILE A 1 295 ? -4.895 -29.812 -3.258 1 58.25 295 ILE A N 1
ATOM 2442 C CA . ILE A 1 295 ? -4.648 -28.438 -3.672 1 58.25 295 ILE A CA 1
ATOM 2443 C C . ILE A 1 295 ? -5.816 -27.938 -4.52 1 58.25 295 ILE A C 1
ATOM 2445 O O . ILE A 1 295 ? -6.152 -26.75 -4.484 1 58.25 295 ILE A O 1
ATOM 2449 N N . GLU A 1 296 ? -6.406 -28.641 -5.402 1 51.72 296 GLU A N 1
ATOM 2450 C CA . GLU A 1 296 ? -7.555 -28.281 -6.23 1 51.72 296 GLU A CA 1
ATOM 2451 C C . GLU A 1 296 ? -8.812 -28.109 -5.379 1 51.72 296 GLU A C 1
ATOM 2453 O O . GLU A 1 296 ? -9.766 -27.453 -5.809 1 51.72 296 GLU A O 1
ATOM 2458 N N . GLU A 1 297 ? -8.875 -28.516 -4.191 1 47.75 297 GLU A N 1
ATOM 2459 C CA . GLU A 1 297 ? -10.008 -28.266 -3.305 1 47.75 297 GLU A CA 1
ATOM 2460 C C . GLU A 1 297 ? -9.766 -27.031 -2.438 1 47.75 297 GLU A C 1
ATOM 2462 O O . GLU A 1 297 ? -8.656 -26.828 -1.942 1 47.75 297 GLU A O 1
ATOM 2467 N N . MET B 1 1 ? -11.484 27.969 14.195 1 60.31 1 MET B N 1
ATOM 2468 C CA . MET B 1 1 ? -12.75 27.25 14.234 1 60.31 1 MET B CA 1
ATOM 2469 C C . MET B 1 1 ? -13.484 27.5 15.547 1 60.31 1 MET B C 1
ATOM 2471 O O . MET B 1 1 ? -12.859 27.641 16.594 1 60.31 1 MET B O 1
ATOM 2475 N N . ASN B 1 2 ? -14.711 27.828 15.414 1 77.81 2 ASN B N 1
ATOM 2476 C CA . ASN B 1 2 ? -15.602 28.031 16.562 1 77.81 2 ASN B CA 1
ATOM 2477 C C . ASN B 1 2 ? -15.539 26.859 17.531 1 77.81 2 ASN B C 1
ATOM 2479 O O . ASN B 1 2 ? -15.406 25.703 17.109 1 77.81 2 ASN B O 1
ATOM 2483 N N . ALA B 1 3 ? -15.375 27.141 18.875 1 86.69 3 ALA B N 1
ATOM 2484 C CA . ALA B 1 3 ? -15.25 26.141 19.938 1 86.69 3 ALA B CA 1
ATOM 2485 C C . ALA B 1 3 ? -16.391 25.109 19.844 1 86.69 3 ALA B C 1
ATOM 2487 O O . ALA B 1 3 ? -16.172 23.922 20.078 1 86.69 3 ALA B O 1
ATOM 2488 N N . ARG B 1 4 ? -17.5 25.562 19.484 1 89.69 4 ARG B N 1
ATOM 2489 C CA . ARG B 1 4 ? -18.656 24.688 19.391 1 89.69 4 ARG B CA 1
ATOM 2490 C C . ARG B 1 4 ? -18.531 23.734 18.203 1 89.69 4 ARG B C 1
ATOM 2492 O O . ARG B 1 4 ? -18.875 22.547 18.312 1 89.69 4 ARG B O 1
ATOM 2499 N N . LYS B 1 5 ? -18.078 24.266 17.172 1 92.25 5 LYS B N 1
ATOM 2500 C CA . LYS B 1 5 ? -17.859 23.422 15.984 1 92.25 5 LYS B CA 1
ATOM 2501 C C . LYS B 1 5 ? -16.812 22.344 16.266 1 92.25 5 LYS B C 1
ATOM 2503 O O . LYS B 1 5 ? -17.016 21.188 15.875 1 92.25 5 LYS B O 1
ATOM 2508 N N . LYS B 1 6 ? -15.797 22.688 16.969 1 93.44 6 LYS B N 1
ATOM 2509 C CA . LYS B 1 6 ? -14.758 21.734 17.328 1 93.44 6 LYS B CA 1
ATOM 2510 C C . LYS B 1 6 ? -15.305 20.641 18.25 1 93.44 6 LYS B C 1
ATOM 2512 O O . LYS B 1 6 ? -14.914 19.484 18.141 1 93.44 6 LYS B O 1
ATOM 2517 N N . HIS B 1 7 ? -16.156 21.109 19.078 1 94.5 7 HIS B N 1
ATOM 2518 C CA . HIS B 1 7 ? -16.797 20.156 19.969 1 94.5 7 HIS B CA 1
ATOM 2519 C C . HIS B 1 7 ? -17.594 19.109 19.188 1 94.5 7 HIS B C 1
ATOM 2521 O O . HIS B 1 7 ? -17.516 17.922 19.484 1 94.5 7 HIS B O 1
ATOM 2527 N N . VAL B 1 8 ? -18.297 19.547 18.234 1 95.69 8 VAL B N 1
ATOM 2528 C CA . VAL B 1 8 ? -19.094 18.656 17.422 1 95.69 8 VAL B CA 1
ATOM 2529 C C . VAL B 1 8 ? -18.188 17.672 16.688 1 95.69 8 VAL B C 1
ATOM 2531 O O . VAL B 1 8 ? -18.484 16.469 16.625 1 95.69 8 VAL B O 1
ATOM 2534 N N . ILE B 1 9 ? -17.062 18.141 16.188 1 96.38 9 ILE B N 1
ATOM 2535 C CA . ILE B 1 9 ? -16.109 17.312 15.469 1 96.38 9 ILE B CA 1
ATOM 2536 C C . ILE B 1 9 ? -15.555 16.234 16.406 1 96.38 9 ILE B C 1
ATOM 2538 O O . ILE B 1 9 ? -15.492 15.062 16.047 1 96.38 9 ILE B O 1
ATOM 2542 N N . LYS B 1 10 ? -15.242 16.609 17.594 1 95.56 10 LYS B N 1
ATOM 2543 C CA . LYS B 1 10 ? -14.688 15.672 18.578 1 95.56 10 LYS B CA 1
ATOM 2544 C C . LYS B 1 10 ? -15.695 14.594 18.938 1 95.56 10 LYS B C 1
ATOM 2546 O O . LYS B 1 10 ? -15.344 13.414 19.016 1 95.56 10 LYS B O 1
ATOM 2551 N N . MET B 1 11 ? -16.875 14.984 19.156 1 96.12 11 MET B N 1
ATOM 2552 C CA . MET B 1 11 ? -17.922 14.047 19.516 1 96.12 11 MET B CA 1
ATOM 2553 C C . MET B 1 11 ? -18.234 13.094 18.359 1 96.12 11 MET B C 1
ATOM 2555 O O . MET B 1 11 ? -18.438 11.898 18.578 1 96.12 11 MET B O 1
ATOM 2559 N N . ALA B 1 12 ? -18.328 13.672 17.234 1 96.06 12 ALA B N 1
ATOM 2560 C CA . ALA B 1 12 ? -18.547 12.844 16.062 1 96.06 12 ALA B CA 1
ATOM 2561 C C . ALA B 1 12 ? -17.438 11.812 15.875 1 96.06 12 ALA B C 1
ATOM 2563 O O . ALA B 1 12 ? -17.703 10.664 15.516 1 96.06 12 ALA B O 1
ATOM 2564 N N . HIS B 1 13 ? -16.188 12.266 16.078 1 95.88 13 HIS B N 1
ATOM 2565 C CA . HIS B 1 13 ? -15.055 11.359 15.984 1 95.88 13 HIS B CA 1
ATOM 2566 C C . HIS B 1 13 ? -15.234 10.141 16.891 1 95.88 13 HIS B C 1
ATOM 2568 O O . HIS B 1 13 ? -15.008 9.008 16.453 1 95.88 13 HIS B O 1
ATOM 2574 N N . GLN B 1 14 ? -15.672 10.375 18.031 1 95.19 14 GLN B N 1
ATOM 2575 C CA . GLN B 1 14 ? -15.898 9.297 18.984 1 95.19 14 GLN B CA 1
ATOM 2576 C C . GLN B 1 14 ? -16.984 8.336 18.484 1 95.19 14 GLN B C 1
ATOM 2578 O O . GLN B 1 14 ? -16.844 7.117 18.609 1 95.19 14 GLN B O 1
ATOM 2583 N N . LEU B 1 15 ? -17.984 8.891 17.953 1 95.38 15 LEU B N 1
ATOM 2584 C CA . LEU B 1 15 ? -19.062 8.062 17.406 1 95.38 15 LEU B CA 1
ATOM 2585 C C . LEU B 1 15 ? -18.547 7.207 16.25 1 95.38 15 LEU B C 1
ATOM 2587 O O . LEU B 1 15 ? -18.891 6.027 16.156 1 95.38 15 LEU B O 1
ATOM 2591 N N . PHE B 1 16 ? -17.734 7.855 15.422 1 94.19 16 PHE B N 1
ATOM 2592 C CA . PHE B 1 16 ? -17.172 7.137 14.281 1 94.19 16 PHE B CA 1
ATOM 2593 C C . PHE B 1 16 ? -16.266 6.004 14.75 1 94.19 16 PHE B C 1
ATOM 2595 O O . PHE B 1 16 ? -16.203 4.945 14.117 1 94.19 16 PHE B O 1
ATOM 2602 N N . ILE B 1 17 ? -15.555 6.203 15.797 1 91.56 17 ILE B N 1
ATOM 2603 C CA . ILE B 1 17 ? -14.664 5.191 16.344 1 91.56 17 ILE B CA 1
ATOM 2604 C C . ILE B 1 17 ? -15.484 4.043 16.938 1 91.56 17 ILE B C 1
ATOM 2606 O O . ILE B 1 17 ? -15.164 2.871 16.703 1 91.56 17 ILE B O 1
ATOM 2610 N N . ASP B 1 18 ? -16.562 4.34 17.547 1 89.75 18 ASP B N 1
ATOM 2611 C CA . ASP B 1 18 ? -17.344 3.359 18.297 1 89.75 18 ASP B CA 1
ATOM 2612 C C . ASP B 1 18 ? -18.266 2.57 17.375 1 89.75 18 ASP B C 1
ATOM 2614 O O . ASP B 1 18 ? -18.391 1.351 17.5 1 89.75 18 ASP B O 1
ATOM 2618 N N . LYS B 1 19 ? -18.922 3.316 16.406 1 89.12 19 LYS B N 1
ATOM 2619 C CA . LYS B 1 19 ? -20 2.715 15.617 1 89.12 19 LYS B CA 1
ATOM 2620 C C . LYS B 1 19 ? -19.578 2.559 14.164 1 89.12 19 LYS B C 1
ATOM 2622 O O . LYS B 1 19 ? -20.188 1.789 13.414 1 89.12 19 LYS B O 1
ATOM 2627 N N . GLY B 1 20 ? -18.562 3.318 13.812 1 89.38 20 GLY B N 1
ATOM 2628 C CA . GLY B 1 20 ? -18.25 3.418 12.398 1 89.38 20 GLY B CA 1
ATOM 2629 C C . GLY B 1 20 ? -18.891 4.609 11.727 1 89.38 20 GLY B C 1
ATOM 2630 O O . GLY B 1 20 ? -19.922 5.113 12.188 1 89.38 20 GLY B O 1
ATOM 2631 N N . PHE B 1 21 ? -18.391 4.996 10.625 1 90.69 21 PHE B N 1
ATOM 2632 C CA . PHE B 1 21 ? -18.859 6.18 9.906 1 90.69 21 PHE B CA 1
ATOM 2633 C C . PHE B 1 21 ? -20.203 5.906 9.227 1 90.69 21 PHE B C 1
ATOM 2635 O O . PHE B 1 21 ? -21.141 6.699 9.352 1 90.69 21 PHE B O 1
ATOM 2642 N N . GLN B 1 22 ? -20.266 4.836 8.562 1 86.19 22 GLN B N 1
ATOM 2643 C CA . GLN B 1 22 ? -21.469 4.516 7.812 1 86.19 22 GLN B CA 1
ATOM 2644 C C . GLN B 1 22 ? -22.641 4.258 8.742 1 86.19 22 GLN B C 1
ATOM 2646 O O . GLN B 1 22 ? -23.781 4.672 8.461 1 86.19 22 GLN B O 1
ATOM 2651 N N . ALA B 1 23 ? -22.375 3.711 9.836 1 89.56 23 ALA B N 1
ATOM 2652 C CA . ALA B 1 23 ? -23.438 3.303 10.758 1 89.56 23 ALA B CA 1
ATOM 2653 C C . ALA B 1 23 ? -23.906 4.477 11.609 1 89.56 23 ALA B C 1
ATOM 2655 O O . ALA B 1 23 ? -24.953 4.406 12.25 1 89.56 23 ALA B O 1
ATOM 2656 N N . THR B 1 24 ? -23.141 5.484 11.641 1 94.69 24 THR B N 1
ATOM 2657 C CA . THR B 1 24 ? -23.5 6.652 12.438 1 94.69 24 THR B CA 1
ATOM 2658 C C . THR B 1 24 ? -24.453 7.566 11.664 1 94.69 24 THR B C 1
ATOM 2660 O O . THR B 1 24 ? -24.141 7.98 10.539 1 94.69 24 THR B O 1
ATOM 2663 N N . SER B 1 25 ? -25.578 7.914 12.203 1 94.75 25 SER B N 1
ATOM 2664 C CA . SER B 1 25 ? -26.547 8.797 11.555 1 94.75 25 SER B CA 1
ATOM 2665 C C . SER B 1 25 ? -26.359 10.242 12.016 1 94.75 25 SER B C 1
ATOM 2667 O O . SER B 1 25 ? -25.672 10.5 13.008 1 94.75 25 SER B O 1
ATOM 2669 N N . ILE B 1 26 ? -26.969 11.148 11.25 1 95.19 26 ILE B N 1
ATOM 2670 C CA . ILE B 1 26 ? -26.984 12.547 11.656 1 95.19 26 ILE B CA 1
ATOM 2671 C C . ILE B 1 26 ? -27.672 12.68 13.008 1 95.19 26 ILE B C 1
ATOM 2673 O O . ILE B 1 26 ? -27.219 13.445 13.867 1 95.19 26 ILE B O 1
ATOM 2677 N N . GLN B 1 27 ? -28.656 11.938 13.195 1 95.94 27 GLN B N 1
ATOM 2678 C CA . GLN B 1 27 ? -29.391 11.969 14.461 1 95.94 27 GLN B CA 1
ATOM 2679 C C . GLN B 1 27 ? -28.5 11.547 15.617 1 95.94 27 GLN B C 1
ATOM 2681 O O . GLN B 1 27 ? -28.547 12.141 16.703 1 95.94 27 GLN B O 1
ATOM 2686 N N . ASP B 1 28 ? -27.734 10.539 15.492 1 97 28 ASP B N 1
ATOM 2687 C CA . ASP B 1 28 ? -26.766 10.109 16.5 1 97 28 ASP B CA 1
ATOM 2688 C C . ASP B 1 28 ? -25.844 11.25 16.906 1 97 28 ASP B C 1
ATOM 2690 O O . ASP B 1 28 ? -25.562 11.453 18.078 1 97 28 ASP B O 1
ATOM 2694 N N . ILE B 1 29 ? -25.391 11.984 15.883 1 97.25 29 ILE B N 1
ATOM 2695 C CA . ILE B 1 29 ? -24.438 13.07 16.094 1 97.25 29 ILE B CA 1
ATOM 2696 C C . ILE B 1 29 ? -25.109 14.203 16.859 1 97.25 29 ILE B C 1
ATOM 2698 O O . ILE B 1 29 ? -24.531 14.758 17.797 1 97.25 29 ILE B O 1
ATOM 2702 N N . LEU B 1 30 ? -26.359 14.469 16.484 1 96.94 30 LEU B N 1
ATOM 2703 C CA . LEU B 1 30 ? -27.109 15.523 17.156 1 96.94 30 LEU B CA 1
ATOM 2704 C C . LEU B 1 30 ? -27.297 15.188 18.641 1 96.94 30 LEU B C 1
ATOM 2706 O O . LEU B 1 30 ? -27.031 16.031 19.5 1 96.94 30 LEU B O 1
ATOM 2710 N N . GLU B 1 31 ? -27.641 14.062 18.922 1 96.94 31 GLU B N 1
ATOM 2711 C CA . GLU B 1 31 ? -27.922 13.625 20.281 1 96.94 31 GLU B CA 1
ATOM 2712 C C . GLU B 1 31 ? -26.656 13.57 21.109 1 96.94 31 GLU B C 1
ATOM 2714 O O . GLU B 1 31 ? -26.641 14.016 22.266 1 96.94 31 GLU B O 1
ATOM 2719 N N . TYR B 1 32 ? -25.656 13.102 20.547 1 96.12 32 TYR B N 1
ATOM 2720 C CA . TYR B 1 32 ? -24.406 12.906 21.281 1 96.12 32 TYR B CA 1
ATOM 2721 C C . TYR B 1 32 ? -23.703 14.242 21.531 1 96.12 32 TYR B C 1
ATOM 2723 O O . TYR B 1 32 ? -23.078 14.438 22.562 1 96.12 32 TYR B O 1
ATOM 2731 N N . SER B 1 33 ? -23.812 15.086 20.578 1 95.81 33 SER B N 1
ATOM 2732 C CA . SER B 1 33 ? -23.125 16.359 20.688 1 95.81 33 SER B CA 1
ATOM 2733 C C . SER B 1 33 ? -24 17.406 21.375 1 95.81 33 SER B C 1
ATOM 2735 O O . SER B 1 33 ? -23.516 18.469 21.781 1 95.81 33 SER B O 1
ATOM 2737 N N . GLY B 1 34 ? -25.281 17.219 21.375 1 95.62 34 GLY B N 1
ATOM 2738 C CA . GLY B 1 34 ? -26.203 18.125 22.047 1 95.62 34 GLY B CA 1
ATOM 2739 C C . GLY B 1 34 ? -26.5 19.375 21.234 1 95.62 34 GLY B C 1
ATOM 2740 O O . GLY B 1 34 ? -26.672 20.453 21.797 1 95.62 34 GLY B O 1
ATOM 2741 N N . ILE B 1 35 ? -26.438 19.219 19.984 1 94.44 35 ILE B N 1
ATOM 2742 C CA . ILE B 1 35 ? -26.75 20.391 19.156 1 94.44 35 ILE B CA 1
ATOM 2743 C C . ILE B 1 35 ? -28.016 20.125 18.359 1 94.44 35 ILE B C 1
ATOM 2745 O O . ILE B 1 35 ? -28.469 18.984 18.25 1 94.44 35 ILE B O 1
ATOM 2749 N N . SER B 1 36 ? -28.547 21.25 17.828 1 93.75 36 SER B N 1
ATOM 2750 C CA . SER B 1 36 ? -29.75 21.125 17.016 1 93.75 36 SER B CA 1
ATOM 2751 C C . SER B 1 36 ? -29.406 20.812 15.562 1 93.75 36 SER B C 1
ATOM 2753 O O . SER B 1 36 ? -28.25 20.969 15.148 1 93.75 36 SER B O 1
ATOM 2755 N N . LYS B 1 37 ? -30.406 20.359 14.812 1 93.56 37 LYS B N 1
ATOM 2756 C CA . LYS B 1 37 ? -30.25 20.094 13.391 1 93.56 37 LYS B CA 1
ATOM 2757 C C . LYS B 1 37 ? -29.859 21.359 12.633 1 93.56 37 LYS B C 1
ATOM 2759 O O . LYS B 1 37 ? -28.984 21.312 11.758 1 93.56 37 LYS B O 1
ATOM 2764 N N . GLY B 1 38 ? -30.484 22.453 13 1 91.88 38 GLY B N 1
ATOM 2765 C CA . GLY B 1 38 ? -30.156 23.734 12.391 1 91.88 38 GLY B CA 1
ATOM 2766 C C . GLY B 1 38 ? -28.719 24.141 12.609 1 91.88 38 GLY B C 1
ATOM 2767 O O . GLY B 1 38 ? -28.047 24.594 11.672 1 91.88 38 GLY B O 1
ATOM 2768 N N . THR B 1 39 ? -28.297 23.969 13.836 1 93.38 39 THR B N 1
ATOM 2769 C CA . THR B 1 39 ? -26.906 24.281 14.172 1 93.38 39 THR B CA 1
ATOM 2770 C C . THR B 1 39 ? -25.938 23.406 13.383 1 93.38 39 THR B C 1
ATOM 2772 O O . THR B 1 39 ? -24.922 23.891 12.898 1 93.38 39 THR B O 1
ATOM 2775 N N . PHE B 1 40 ? -26.25 22.078 13.219 1 95.12 40 PHE B N 1
ATOM 2776 C CA . PHE B 1 40 ? -25.422 21.156 12.461 1 95.12 40 PHE B CA 1
ATOM 2777 C C . PHE B 1 40 ? -25.234 21.641 11.031 1 95.12 40 PHE B C 1
ATOM 2779 O O . PHE B 1 40 ? -24.109 21.734 10.539 1 95.12 40 PHE B O 1
ATOM 2786 N N . TYR B 1 41 ? -26.25 22.062 10.414 1 92.81 41 TYR B N 1
ATOM 2787 C CA . TYR B 1 41 ? -26.219 22.406 9 1 92.81 41 TYR B CA 1
ATOM 2788 C C . TYR B 1 41 ? -25.641 23.797 8.789 1 92.81 41 TYR B C 1
ATOM 2790 O O . TYR B 1 41 ? -25.266 24.156 7.672 1 92.81 41 TYR B O 1
ATOM 2798 N N . ASN B 1 42 ? -25.594 24.578 9.906 1 90.56 42 ASN B N 1
ATOM 2799 C CA . ASN B 1 42 ? -24.828 25.812 9.867 1 90.56 42 ASN B CA 1
ATOM 2800 C C . ASN B 1 42 ? -23.328 25.531 9.797 1 90.56 42 ASN B C 1
ATOM 2802 O O . ASN B 1 42 ? -22.578 26.297 9.203 1 90.56 42 ASN B O 1
ATOM 2806 N N . TYR B 1 43 ? -23 24.422 10.445 1 92.19 43 TYR B N 1
ATOM 2807 C CA . TYR B 1 43 ? -21.578 24.078 10.516 1 92.19 43 TYR B CA 1
ATOM 2808 C C . TYR B 1 43 ? -21.156 23.25 9.305 1 92.19 43 TYR B C 1
ATOM 2810 O O . TYR B 1 43 ? -20.062 23.469 8.758 1 92.19 43 TYR B O 1
ATOM 2818 N N . PHE B 1 44 ? -21.984 22.219 8.992 1 93 44 PHE B N 1
ATOM 2819 C CA . PHE B 1 44 ? -21.672 21.25 7.957 1 93 44 PHE B CA 1
ATOM 2820 C C . PHE B 1 44 ? -22.859 21.031 7.02 1 93 44 PHE B C 1
ATOM 2822 O O . PHE B 1 44 ? -23.984 20.859 7.477 1 93 44 PHE B O 1
ATOM 2829 N N . SER B 1 45 ? -22.578 20.969 5.746 1 89.44 45 SER B N 1
ATOM 2830 C CA . SER B 1 45 ? -23.641 20.75 4.773 1 89.44 45 SER B CA 1
ATOM 2831 C C . SER B 1 45 ? -24.047 19.281 4.695 1 89.44 45 SER B C 1
ATOM 2833 O O . SER B 1 45 ? -25.125 18.953 4.199 1 89.44 45 SER B O 1
ATOM 2835 N N . SER B 1 46 ? -23.125 18.406 5.199 1 88.56 46 SER B N 1
ATOM 2836 C CA . SER B 1 46 ? -23.359 16.969 5.137 1 88.56 46 SER B CA 1
ATOM 2837 C C . SER B 1 46 ? -22.484 16.219 6.133 1 88.56 46 SER B C 1
ATOM 2839 O O . SER B 1 46 ? -21.562 16.797 6.723 1 88.56 46 SER B O 1
ATOM 2841 N N . LYS B 1 47 ? -22.766 14.984 6.301 1 92 47 LYS B N 1
ATOM 2842 C CA . LYS B 1 47 ? -21.922 14.109 7.113 1 92 47 LYS B CA 1
ATOM 2843 C C . LYS B 1 47 ? -20.531 13.992 6.523 1 92 47 LYS B C 1
ATOM 2845 O O . LYS B 1 47 ? -19.531 13.922 7.258 1 92 47 LYS B O 1
ATOM 2850 N N . ASN B 1 48 ? -20.453 14.094 5.211 1 89.81 48 ASN B N 1
ATOM 2851 C CA . ASN B 1 48 ? -19.156 14.055 4.527 1 89.81 48 ASN B CA 1
ATOM 2852 C C . ASN B 1 48 ? -18.297 15.273 4.863 1 89.81 48 ASN B C 1
ATOM 2854 O O . ASN B 1 48 ? -17.094 15.148 5.098 1 89.81 48 ASN B O 1
ATOM 2858 N N . GLU B 1 49 ? -18.938 16.344 4.887 1 90.12 49 GLU B N 1
ATOM 2859 C CA . GLU B 1 49 ? -18.203 17.562 5.227 1 90.12 49 GLU B CA 1
ATOM 2860 C C . GLU B 1 49 ? -17.688 17.516 6.66 1 90.12 49 GLU B C 1
ATOM 2862 O O . GLU B 1 49 ? -16.609 18.016 6.953 1 90.12 49 GLU B O 1
ATOM 2867 N N . LEU B 1 50 ? -18.531 16.969 7.492 1 94.69 50 LEU B N 1
ATOM 2868 C CA . LEU B 1 50 ? -18.094 16.766 8.867 1 94.69 50 LEU B CA 1
ATOM 2869 C C . LEU B 1 50 ? -16.875 15.867 8.938 1 94.69 50 LEU B C 1
ATOM 2871 O O . LEU B 1 50 ? -15.922 16.156 9.672 1 94.69 50 LEU B O 1
ATOM 2875 N N . LEU B 1 51 ? -16.875 14.82 8.203 1 93.94 51 LEU B N 1
ATOM 2876 C CA . LEU B 1 51 ? -15.742 13.891 8.164 1 93.94 51 LEU B CA 1
ATOM 2877 C C . LEU B 1 51 ? -14.492 14.586 7.652 1 93.94 51 LEU B C 1
ATOM 2879 O O . LEU B 1 51 ? -13.398 14.398 8.203 1 93.94 51 LEU B O 1
ATOM 2883 N N . ILE B 1 52 ? -14.656 15.367 6.637 1 90.88 52 ILE B N 1
ATOM 2884 C CA . ILE B 1 52 ? -13.539 16.109 6.074 1 90.88 52 ILE B CA 1
ATOM 2885 C C . ILE B 1 52 ? -12.969 17.062 7.125 1 90.88 52 ILE B C 1
ATOM 2887 O O . ILE B 1 52 ? -11.75 17.156 7.289 1 90.88 52 ILE B O 1
ATOM 2891 N N . ALA B 1 53 ? -13.852 17.703 7.805 1 90.56 53 ALA B N 1
ATOM 2892 C CA . ALA B 1 53 ? -13.422 18.625 8.867 1 90.56 53 ALA B CA 1
ATOM 2893 C C . ALA B 1 53 ? -12.656 17.875 9.953 1 90.56 53 ALA B C 1
ATOM 2895 O O . ALA B 1 53 ? -11.68 18.375 10.5 1 90.56 53 ALA B O 1
ATOM 2896 N N . LEU B 1 54 ? -13.109 16.734 10.273 1 94.38 54 LEU B N 1
ATOM 2897 C CA . LEU B 1 54 ? -12.438 15.883 11.242 1 94.38 54 LEU B CA 1
ATOM 2898 C C . LEU B 1 54 ? -11.023 15.539 10.781 1 94.38 54 LEU B C 1
ATOM 2900 O O . LEU B 1 54 ? -10.062 15.695 11.531 1 94.38 54 LEU B O 1
ATOM 2904 N N . PHE B 1 55 ? -10.898 15.133 9.547 1 91.12 55 PHE B N 1
ATOM 2905 C CA . PHE B 1 55 ? -9.586 14.797 8.992 1 91.12 55 PHE B CA 1
ATOM 2906 C C . PHE B 1 55 ? -8.664 16 9.023 1 91.12 55 PHE B C 1
ATOM 2908 O O . PHE B 1 55 ? -7.496 15.891 9.398 1 91.12 55 PHE B O 1
ATOM 2915 N N . ASN B 1 56 ? -9.227 17.062 8.633 1 87.69 56 ASN B N 1
ATOM 2916 C CA . ASN B 1 56 ? -8.438 18.297 8.617 1 87.69 56 ASN B CA 1
ATOM 2917 C C . ASN B 1 56 ? -7.914 18.641 10.008 1 87.69 56 ASN B C 1
ATOM 2919 O O . ASN B 1 56 ? -6.766 19.062 10.156 1 87.69 56 ASN B O 1
ATOM 2923 N N . THR B 1 57 ? -8.734 18.469 10.961 1 89.06 57 THR B N 1
ATOM 2924 C CA . THR B 1 57 ? -8.344 18.75 12.336 1 89.06 57 THR B CA 1
ATOM 2925 C C . THR B 1 57 ? -7.227 17.812 12.789 1 89.06 57 THR B C 1
ATOM 2927 O O . THR B 1 57 ? -6.238 18.25 13.375 1 89.06 57 THR B O 1
ATOM 2930 N N . ILE B 1 58 ? -7.363 16.594 12.484 1 91.69 58 ILE B N 1
ATOM 2931 C CA . ILE B 1 58 ? -6.371 15.602 12.867 1 91.69 58 ILE B CA 1
ATOM 2932 C C . ILE B 1 58 ? -5.035 15.914 12.195 1 91.69 58 ILE B C 1
ATOM 2934 O O . ILE B 1 58 ? -3.986 15.883 12.844 1 91.69 58 ILE B O 1
ATOM 2938 N N . TYR B 1 59 ? -5.09 16.234 10.945 1 87.38 59 TYR B N 1
ATOM 2939 C CA . TYR B 1 59 ? -3.871 16.5 10.188 1 87.38 59 TYR B CA 1
ATOM 2940 C C . TYR B 1 59 ? -3.184 17.766 10.68 1 87.38 59 TYR B C 1
ATOM 2942 O O . TYR B 1 59 ? -1.953 17.828 10.758 1 87.38 59 TYR B O 1
ATOM 2950 N N . LYS B 1 60 ? -3.984 18.734 10.992 1 83.62 60 LYS B N 1
ATOM 2951 C CA . LYS B 1 60 ? -3.434 19.984 11.508 1 83.62 60 LYS B CA 1
ATOM 2952 C C . LYS B 1 60 ? -2.729 19.75 12.844 1 83.62 60 LYS B C 1
ATOM 2954 O O . LYS B 1 60 ? -1.63 20.266 13.07 1 83.62 60 LYS B O 1
ATOM 2959 N N . ASP B 1 61 ? -3.391 19.031 13.656 1 88.56 61 ASP B N 1
ATOM 2960 C CA . ASP B 1 61 ? -2.803 18.719 14.953 1 88.56 61 ASP B CA 1
ATOM 2961 C C . ASP B 1 61 ? -1.518 17.906 14.797 1 88.56 61 ASP B C 1
ATOM 2963 O O . ASP B 1 61 ? -0.53 18.156 15.492 1 88.56 61 ASP B O 1
ATOM 2967 N N . LEU B 1 62 ? -1.544 16.984 13.914 1 91.62 62 LEU B N 1
ATOM 2968 C CA . LEU B 1 62 ? -0.368 16.156 13.648 1 91.62 62 LEU B CA 1
ATOM 2969 C C . LEU B 1 62 ? 0.79 17 13.141 1 91.62 62 LEU B C 1
ATOM 2971 O O . LEU B 1 62 ? 1.931 16.828 13.57 1 91.62 62 LEU B O 1
ATOM 2975 N N . GLU B 1 63 ? 0.477 17.844 12.234 1 86.38 63 GLU B N 1
ATOM 2976 C CA . GLU B 1 63 ? 1.498 18.734 11.688 1 86.38 63 GLU B CA 1
ATOM 2977 C C . GLU B 1 63 ? 2.125 19.594 12.781 1 86.38 63 GLU B C 1
ATOM 2979 O O . GLU B 1 63 ? 3.348 19.734 12.844 1 86.38 63 GLU B O 1
ATOM 2984 N N . LYS B 1 64 ? 1.283 20.125 13.594 1 83.81 64 LYS B N 1
ATOM 2985 C CA . LYS B 1 64 ? 1.756 20.953 14.703 1 83.81 64 LYS B CA 1
ATOM 2986 C C . LYS B 1 64 ? 2.678 20.141 15.617 1 83.81 64 LYS B C 1
ATOM 2988 O O . LYS B 1 64 ? 3.775 20.594 15.953 1 83.81 64 LYS B O 1
ATOM 2993 N N . GLU B 1 65 ? 2.266 19 15.961 1 91.56 65 GLU B N 1
ATOM 2994 C CA . GLU B 1 65 ? 3.023 18.156 16.891 1 91.56 65 GLU B CA 1
ATOM 2995 C C . GLU B 1 65 ? 4.355 17.734 16.281 1 91.56 65 GLU B C 1
ATOM 2997 O O . GLU B 1 65 ? 5.375 17.703 16.969 1 91.56 65 GLU B O 1
ATOM 3002 N N . ARG B 1 66 ? 4.34 17.359 15.031 1 91.25 66 ARG B N 1
ATOM 3003 C CA . ARG B 1 66 ? 5.566 16.984 14.336 1 91.25 66 ARG B CA 1
ATOM 3004 C C . ARG B 1 66 ? 6.566 18.141 14.312 1 91.25 66 ARG B C 1
ATOM 3006 O O . ARG B 1 66 ? 7.762 17.938 14.531 1 91.25 66 ARG B O 1
ATOM 3013 N N . ASN B 1 67 ? 6.035 19.281 14.062 1 83.06 67 ASN B N 1
ATOM 3014 C CA . ASN B 1 67 ? 6.887 20.453 14 1 83.06 67 ASN B CA 1
ATOM 3015 C C . ASN B 1 67 ? 7.473 20.797 15.375 1 83.06 67 ASN B C 1
ATOM 3017 O O . ASN B 1 67 ? 8.617 21.25 15.469 1 83.06 67 ASN B O 1
ATOM 3021 N N . GLU B 1 68 ? 6.703 20.609 16.344 1 85.56 68 GLU B N 1
ATOM 3022 C CA . GLU B 1 68 ? 7.164 20.891 17.703 1 85.56 68 GLU B CA 1
ATOM 3023 C C . GLU B 1 68 ? 8.375 20.031 18.062 1 85.56 68 GLU B C 1
ATOM 3025 O O . GLU B 1 68 ? 9.242 20.453 18.812 1 85.56 68 GLU B O 1
ATOM 3030 N N . LEU B 1 69 ? 8.484 18.844 17.5 1 90.88 69 LEU B N 1
ATOM 3031 C CA . LEU B 1 69 ? 9.602 17.953 17.766 1 90.88 69 LEU B CA 1
ATOM 3032 C C . LEU B 1 69 ? 10.898 18.516 17.188 1 90.88 69 LEU B C 1
ATOM 3034 O O . LEU B 1 69 ? 11.992 18.109 17.594 1 90.88 69 LEU B O 1
ATOM 3038 N N . LEU B 1 70 ? 10.773 19.391 16.234 1 86.56 70 LEU B N 1
ATOM 3039 C CA . LEU B 1 70 ? 11.938 19.938 15.547 1 86.56 70 LEU B CA 1
ATOM 3040 C C . LEU B 1 70 ? 12.477 21.156 16.281 1 86.56 70 LEU B C 1
ATOM 3042 O O . LEU B 1 70 ? 13.602 21.594 16.016 1 86.56 70 LEU B O 1
ATOM 3046 N N . ILE B 1 71 ? 11.68 21.766 17.109 1 82.69 71 ILE B N 1
ATOM 3047 C CA . ILE B 1 71 ? 12.062 23 17.781 1 82.69 71 ILE B CA 1
ATOM 3048 C C . ILE B 1 71 ? 13.359 22.781 18.578 1 82.69 71 ILE B C 1
ATOM 3050 O O . ILE B 1 71 ? 13.43 21.875 19.406 1 82.69 71 ILE B O 1
ATOM 3054 N N . GLY B 1 72 ? 14.375 23.594 18.25 1 82.75 72 GLY B N 1
ATOM 3055 C CA . GLY B 1 72 ? 15.648 23.531 18.953 1 82.75 72 GLY B CA 1
ATOM 3056 C C . GLY B 1 72 ? 16.516 22.359 18.531 1 82.75 72 GLY B C 1
ATOM 3057 O O . GLY B 1 72 ? 17.531 22.062 19.172 1 82.75 72 GLY B O 1
ATOM 3058 N N . GLN B 1 73 ? 16.062 21.641 17.531 1 87.31 73 GLN B N 1
ATOM 3059 C CA . GLN B 1 73 ? 16.797 20.453 17.078 1 87.31 73 GLN B CA 1
ATOM 3060 C C . GLN B 1 73 ? 17.438 20.672 15.711 1 87.31 73 GLN B C 1
ATOM 3062 O O . GLN B 1 73 ? 17.047 21.594 14.992 1 87.31 73 GLN B O 1
ATOM 3067 N N . ASP B 1 74 ? 18.438 19.875 15.461 1 90.94 74 ASP B N 1
ATOM 3068 C CA . ASP B 1 74 ? 19 19.797 14.117 1 90.94 74 ASP B CA 1
ATOM 3069 C C . ASP B 1 74 ? 18.062 19.062 13.172 1 90.94 74 ASP B C 1
ATOM 3071 O O . ASP B 1 74 ? 17.75 17.891 13.391 1 90.94 74 ASP B O 1
ATOM 3075 N N . PRO B 1 75 ? 17.609 19.703 12.148 1 88.19 75 PRO B N 1
ATOM 3076 C CA . PRO B 1 75 ? 16.688 19.047 11.227 1 88.19 75 PRO B CA 1
ATOM 3077 C C . PRO B 1 75 ? 17.297 17.812 10.547 1 88.19 75 PRO B C 1
ATOM 3079 O O . PRO B 1 75 ? 16.562 16.984 10 1 88.19 75 PRO B O 1
ATOM 3082 N N . SER B 1 76 ? 18.531 17.703 10.547 1 94.56 76 SER B N 1
ATOM 3083 C CA . SER B 1 76 ? 19.188 16.547 9.922 1 94.56 76 SER B CA 1
ATOM 3084 C C . SER B 1 76 ? 19.328 15.398 10.906 1 94.56 76 SER B C 1
ATOM 3086 O O . SER B 1 76 ? 19.859 14.336 10.555 1 94.56 76 SER B O 1
ATOM 3088 N N . ASN B 1 77 ? 18.859 15.57 12.109 1 96.5 77 ASN B N 1
ATOM 3089 C CA . ASN B 1 77 ? 18.922 14.516 13.117 1 96.5 77 ASN B CA 1
ATOM 3090 C C . ASN B 1 77 ? 17.922 13.398 12.805 1 96.5 77 ASN B C 1
ATOM 3092 O O . ASN B 1 77 ? 16.719 13.594 12.93 1 96.5 77 ASN B O 1
ATOM 3096 N N . ILE B 1 78 ? 18.375 12.195 12.531 1 97.69 78 ILE B N 1
ATOM 3097 C CA . ILE B 1 78 ? 17.562 11.062 12.102 1 97.69 78 ILE B CA 1
ATOM 3098 C C . ILE B 1 78 ? 16.656 10.602 13.242 1 97.69 78 ILE B C 1
ATOM 3100 O O . ILE B 1 78 ? 15.555 10.102 13.016 1 97.69 78 ILE B O 1
ATOM 3104 N N . GLU B 1 79 ? 17.094 10.773 14.477 1 98 79 GLU B N 1
ATOM 3105 C CA . GLU B 1 79 ? 16.312 10.352 15.633 1 98 79 GLU B CA 1
ATOM 3106 C C . GLU B 1 79 ? 15.023 11.172 15.75 1 98 79 GLU B C 1
ATOM 3108 O O . GLU B 1 79 ? 13.984 10.656 16.188 1 98 79 GLU B O 1
ATOM 3113 N N . ILE B 1 80 ? 15.117 12.422 15.398 1 96.94 80 ILE B N 1
ATOM 3114 C CA . ILE B 1 80 ? 13.93 13.273 15.43 1 96.94 80 ILE B CA 1
ATOM 3115 C C . ILE B 1 80 ? 12.945 12.828 14.344 1 96.94 80 ILE B C 1
ATOM 3117 O O . ILE B 1 80 ? 11.734 12.805 14.57 1 96.94 80 ILE B O 1
ATOM 3121 N N . PHE B 1 81 ? 13.492 12.492 13.172 1 97.81 81 PHE B N 1
ATOM 3122 C CA . PHE B 1 81 ? 12.648 11.992 12.086 1 97.81 81 PHE B CA 1
ATOM 3123 C C . PHE B 1 81 ? 11.922 10.719 12.516 1 97.81 81 PHE B C 1
ATOM 3125 O O . PHE B 1 81 ? 10.727 10.57 12.273 1 97.81 81 PHE B O 1
ATOM 3132 N N . ILE B 1 82 ? 12.609 9.82 13.18 1 98.38 82 ILE B N 1
ATOM 3133 C CA . ILE B 1 82 ? 12.031 8.578 13.664 1 98.38 82 ILE B CA 1
ATOM 3134 C C . ILE B 1 82 ? 10.883 8.883 14.633 1 98.38 82 ILE B C 1
ATOM 3136 O O . ILE B 1 82 ? 9.797 8.32 14.516 1 98.38 82 ILE B O 1
ATOM 3140 N N . LYS B 1 83 ? 11.078 9.836 15.508 1 97.62 83 LYS B N 1
ATOM 3141 C CA . LYS B 1 83 ? 10.047 10.234 16.453 1 97.62 83 LYS B CA 1
ATOM 3142 C C . LYS B 1 83 ? 8.836 10.828 15.734 1 97.62 83 LYS B C 1
ATOM 3144 O O . LYS B 1 83 ? 7.695 10.609 16.141 1 97.62 83 LYS B O 1
ATOM 3149 N N . GLN B 1 84 ? 9.125 11.594 14.711 1 96.94 84 GLN B N 1
ATOM 3150 C CA . GLN B 1 84 ? 8.047 12.195 13.938 1 96.94 84 GLN B CA 1
ATOM 3151 C C . GLN B 1 84 ? 7.199 11.133 13.25 1 96.94 84 GLN B C 1
ATOM 3153 O O . GLN B 1 84 ? 5.973 11.227 13.242 1 96.94 84 GLN B O 1
ATOM 3158 N N . ILE B 1 85 ? 7.855 10.117 12.703 1 97.88 85 ILE B N 1
ATOM 3159 C CA . ILE B 1 85 ? 7.141 9.031 12.047 1 97.88 85 ILE B CA 1
ATOM 3160 C C . ILE B 1 85 ? 6.336 8.242 13.078 1 97.88 85 ILE B C 1
ATOM 3162 O O . ILE B 1 85 ? 5.176 7.898 12.844 1 97.88 85 ILE B O 1
ATOM 3166 N N . GLU B 1 86 ? 6.926 7.953 14.227 1 97 86 GLU B N 1
ATOM 3167 C CA . GLU B 1 86 ? 6.23 7.234 15.289 1 97 86 GLU B CA 1
ATOM 3168 C C . GLU B 1 86 ? 4.988 7.992 15.75 1 97 86 GLU B C 1
ATOM 3170 O O . GLU B 1 86 ? 3.941 7.387 15.992 1 97 86 GLU B O 1
ATOM 3175 N N . LEU B 1 87 ? 5.164 9.289 15.875 1 95.88 87 LEU B N 1
ATOM 3176 C CA . LEU B 1 87 ? 4.043 10.141 16.266 1 95.88 87 LEU B CA 1
ATOM 3177 C C . LEU B 1 87 ? 2.898 10.016 15.266 1 95.88 87 LEU B C 1
ATOM 3179 O O . LEU B 1 87 ? 1.736 9.898 15.656 1 95.88 87 LEU B O 1
ATOM 3183 N N . GLN B 1 88 ? 3.236 10.078 14.023 1 94.25 88 GLN B N 1
ATOM 3184 C CA . GLN B 1 88 ? 2.236 9.945 12.969 1 94.25 88 GLN B CA 1
ATOM 3185 C C . GLN B 1 88 ? 1.514 8.602 13.062 1 94.25 88 GLN B C 1
ATOM 3187 O O . GLN B 1 88 ? 0.288 8.547 12.945 1 94.25 88 GLN B O 1
ATOM 3192 N N . LEU B 1 89 ? 2.246 7.531 13.273 1 94.06 89 LEU B N 1
ATOM 3193 C CA . LEU B 1 89 ? 1.67 6.191 13.336 1 94.06 89 LEU B CA 1
ATOM 3194 C C . LEU B 1 89 ? 0.792 6.035 14.578 1 94.06 89 LEU B C 1
ATOM 3196 O O . LEU B 1 89 ? -0.276 5.422 14.508 1 94.06 89 LEU B O 1
ATOM 3200 N N . LYS B 1 90 ? 1.222 6.566 15.633 1 92.62 90 LYS B N 1
ATOM 3201 C CA . LYS B 1 90 ? 0.433 6.535 16.859 1 92.62 90 LYS B CA 1
ATOM 3202 C C . LYS B 1 90 ? -0.876 7.301 16.703 1 92.62 90 LYS B C 1
ATOM 3204 O O . LYS B 1 90 ? -1.93 6.844 17.141 1 92.62 90 LYS B O 1
ATOM 3209 N N . THR B 1 91 ? -0.769 8.43 16.094 1 92.25 91 THR B N 1
ATOM 3210 C CA . THR B 1 91 ? -1.957 9.242 15.828 1 92.25 91 THR B CA 1
ATOM 3211 C C . THR B 1 91 ? -2.936 8.492 14.93 1 92.25 91 THR B C 1
ATOM 3213 O O . THR B 1 91 ? -4.141 8.492 15.18 1 92.25 91 THR B O 1
ATOM 3216 N N . ASN B 1 92 ? -2.412 7.879 13.883 1 89.75 92 ASN B N 1
ATOM 3217 C CA . ASN B 1 92 ? -3.254 7.082 13 1 89.75 92 ASN B CA 1
ATOM 3218 C C . ASN B 1 92 ? -3.99 5.988 13.766 1 89.75 92 ASN B C 1
ATOM 3220 O O . ASN B 1 92 ? -5.172 5.738 13.516 1 89.75 92 ASN B O 1
ATOM 3224 N N . ARG B 1 93 ? -3.326 5.344 14.641 1 87.12 93 ARG B N 1
ATOM 3225 C CA . ARG B 1 93 ? -3.893 4.238 15.406 1 87.12 93 ARG B CA 1
ATOM 3226 C C . ARG B 1 93 ? -4.965 4.738 16.375 1 87.12 93 ARG B C 1
ATOM 3228 O O . ARG B 1 93 ? -6.07 4.191 16.406 1 87.12 93 ARG B O 1
ATOM 3235 N N . THR B 1 94 ? -4.664 5.781 17.062 1 87.75 94 THR B N 1
ATOM 3236 C CA . THR B 1 94 ? -5.57 6.281 18.078 1 87.75 94 THR B CA 1
ATOM 3237 C C . THR B 1 94 ? -6.809 6.91 17.453 1 87.75 94 THR B C 1
ATOM 3239 O O . THR B 1 94 ? -7.906 6.832 18 1 87.75 94 THR B O 1
ATOM 3242 N N . SER B 1 95 ? -6.645 7.461 16.297 1 90.25 95 SER B N 1
ATOM 3243 C CA . SER B 1 95 ? -7.758 8.125 15.633 1 90.25 95 SER B CA 1
ATOM 3244 C C . SER B 1 95 ? -8.516 7.164 14.727 1 90.25 95 SER B C 1
ATOM 3246 O O . SER B 1 95 ? -9.516 7.539 14.109 1 90.25 95 SER B O 1
ATOM 3248 N N . LYS B 1 96 ? -7.988 5.934 14.547 1 88.25 96 LYS B N 1
ATOM 3249 C CA . LYS B 1 96 ? -8.578 4.902 13.695 1 88.25 96 LYS B CA 1
ATOM 3250 C C . LYS B 1 96 ? -8.734 5.398 12.266 1 88.25 96 LYS B C 1
ATOM 3252 O O . LYS B 1 96 ? -9.773 5.18 11.641 1 88.25 96 LYS B O 1
ATOM 3257 N N . LEU B 1 97 ? -7.773 6.129 11.828 1 84.88 97 LEU B N 1
ATOM 3258 C CA . LEU B 1 97 ? -7.828 6.77 10.516 1 84.88 97 LEU B CA 1
ATOM 3259 C C . LEU B 1 97 ? -7.941 5.734 9.406 1 84.88 97 LEU B C 1
ATOM 3261 O O . LEU B 1 97 ? -8.703 5.918 8.453 1 84.88 97 LEU B O 1
ATOM 3265 N N . ILE B 1 98 ? -7.23 4.656 9.578 1 81 98 ILE B N 1
ATOM 3266 C CA . ILE B 1 98 ? -7.219 3.623 8.547 1 81 98 ILE B CA 1
ATOM 3267 C C . ILE B 1 98 ? -8.617 3.047 8.375 1 81 98 ILE B C 1
ATOM 3269 O O . ILE B 1 98 ? -9.102 2.902 7.25 1 81 98 ILE B O 1
ATOM 3273 N N . SER B 1 99 ? -9.211 2.764 9.477 1 82.88 99 SER B N 1
ATOM 3274 C CA . SER B 1 99 ? -10.578 2.242 9.438 1 82.88 99 SER B CA 1
ATOM 3275 C C . SER B 1 99 ? -11.531 3.244 8.789 1 82.88 99 SER B C 1
ATOM 3277 O O . SER B 1 99 ? -12.414 2.859 8.016 1 82.88 99 SER B O 1
ATOM 3279 N N . LEU B 1 100 ? -11.359 4.449 9.109 1 86.88 100 LEU B N 1
ATOM 3280 C CA . LEU B 1 100 ? -12.203 5.496 8.539 1 86.88 100 LEU B CA 1
ATOM 3281 C C . LEU B 1 100 ? -11.984 5.613 7.035 1 86.88 100 LEU B C 1
ATOM 3283 O O . LEU B 1 100 ? -12.945 5.762 6.273 1 86.88 100 LEU B O 1
ATOM 3287 N N . PHE B 1 101 ? -10.766 5.449 6.621 1 82.94 101 PHE B N 1
ATOM 3288 C CA . PHE B 1 101 ? -10.453 5.488 5.199 1 82.94 101 PHE B CA 1
ATOM 3289 C C . PHE B 1 101 ? -11.102 4.32 4.469 1 82.94 101 PHE B C 1
ATOM 3291 O O . PHE B 1 101 ? -11.641 4.488 3.371 1 82.94 101 PHE B O 1
ATOM 3298 N N . GLU B 1 102 ? -11 3.193 5.066 1 77.94 102 GLU B N 1
ATOM 3299 C CA . GLU B 1 102 ? -11.617 2.006 4.477 1 77.94 102 GLU B CA 1
ATOM 3300 C C . GLU B 1 102 ? -13.117 2.199 4.277 1 77.94 102 GLU B C 1
ATOM 3302 O O . GLU B 1 102 ? -13.664 1.784 3.254 1 77.94 102 GLU B O 1
ATOM 3307 N N . GLU B 1 103 ? -13.664 2.811 5.195 1 80.19 103 GLU B N 1
ATOM 3308 C CA . GLU B 1 103 ? -15.102 3.053 5.105 1 80.19 103 GLU B CA 1
ATOM 3309 C C . GLU B 1 103 ? -15.43 4.035 3.984 1 80.19 103 GLU B C 1
ATOM 3311 O O . GLU B 1 103 ? -16.469 3.922 3.334 1 80.19 103 GLU B O 1
ATOM 3316 N N . VAL B 1 104 ? -14.602 4.953 3.832 1 80.94 104 VAL B N 1
ATOM 3317 C CA . VAL B 1 104 ? -14.773 5.918 2.75 1 80.94 104 VAL B CA 1
ATOM 3318 C C . VAL B 1 104 ? -14.695 5.199 1.404 1 80.94 104 VAL B C 1
ATOM 3320 O O . VAL B 1 104 ? -15.5 5.473 0.504 1 80.94 104 VAL B O 1
ATOM 3323 N N . PHE B 1 105 ? -13.852 4.25 1.286 1 76.12 105 PHE B N 1
ATOM 3324 C CA . PHE B 1 105 ? -13.703 3.508 0.041 1 76.12 105 PHE B CA 1
ATOM 3325 C C . PHE B 1 105 ? -14.93 2.641 -0.219 1 76.12 105 PHE B C 1
ATOM 3327 O O . PHE B 1 105 ? -15.367 2.498 -1.363 1 76.12 105 PHE B O 1
ATOM 3334 N N . VAL B 1 106 ? -15.477 2.18 0.806 1 74.38 106 VAL B N 1
ATOM 3335 C CA . VAL B 1 106 ? -16.672 1.357 0.701 1 74.38 106 VAL B CA 1
ATOM 3336 C C . VAL B 1 106 ? -17.859 2.217 0.244 1 74.38 106 VAL B C 1
ATOM 3338 O O . VAL B 1 106 ? -18.672 1.782 -0.579 1 74.38 106 VAL B O 1
ATOM 3341 N N . SER B 1 107 ? -17.969 3.385 0.799 1 75.38 107 SER B N 1
ATOM 3342 C CA . SER B 1 107 ? -19.078 4.277 0.47 1 75.38 107 SER B CA 1
ATOM 3343 C C . SER B 1 107 ? -19 4.727 -0.986 1 75.38 107 SER B C 1
ATOM 3345 O O . SER B 1 107 ? -20 5.18 -1.547 1 75.38 107 SER B O 1
ATOM 3347 N N . ASN B 1 108 ? -17.812 4.633 -1.583 1 76 108 ASN B N 1
ATOM 3348 C CA . ASN B 1 108 ? -17.547 4.988 -2.973 1 76 108 ASN B CA 1
ATOM 3349 C C . ASN B 1 108 ? -17.875 6.453 -3.25 1 76 108 ASN B C 1
ATOM 3351 O O . ASN B 1 108 ? -18.328 6.797 -4.348 1 76 108 ASN B O 1
ATOM 3355 N N . ASP B 1 109 ? -17.797 7.328 -2.252 1 82.19 109 ASP B N 1
ATOM 3356 C CA . ASP B 1 109 ? -17.984 8.766 -2.414 1 82.19 109 ASP B CA 1
ATOM 3357 C C . ASP B 1 109 ? -16.766 9.414 -3.074 1 82.19 109 ASP B C 1
ATOM 3359 O O . ASP B 1 109 ? -15.672 9.391 -2.521 1 82.19 109 ASP B O 1
ATOM 3363 N N . GLU B 1 110 ? -17.016 10.031 -4.129 1 81.81 110 GLU B N 1
ATOM 3364 C CA . GLU B 1 110 ? -15.914 10.555 -4.938 1 81.81 110 GLU B CA 1
ATOM 3365 C C . GLU B 1 110 ? -15.211 11.711 -4.23 1 81.81 110 GLU B C 1
ATOM 3367 O O . GLU B 1 110 ? -13.984 11.82 -4.285 1 81.81 110 GLU B O 1
ATOM 3372 N N . ASP B 1 111 ? -15.977 12.555 -3.615 1 81.06 111 ASP B N 1
ATOM 3373 C CA . ASP B 1 111 ? -15.398 13.703 -2.918 1 81.06 111 ASP B CA 1
ATOM 3374 C C . ASP B 1 111 ? -14.492 13.242 -1.774 1 81.06 111 ASP B C 1
ATOM 3376 O O . ASP B 1 111 ? -13.414 13.797 -1.576 1 81.06 111 ASP B O 1
ATOM 3380 N N . LEU B 1 112 ? -14.953 12.258 -1.107 1 86.25 112 LEU B N 1
ATOM 3381 C CA . LEU B 1 112 ? -14.172 11.734 0.007 1 86.25 112 LEU B CA 1
ATOM 3382 C C . LEU B 1 112 ? -12.922 11.016 -0.495 1 86.25 112 LEU B C 1
ATOM 3384 O O . LEU B 1 112 ? -11.852 11.125 0.104 1 86.25 112 LEU B O 1
ATOM 3388 N N . LYS B 1 113 ? -13.062 10.359 -1.592 1 83.56 113 LYS B N 1
ATOM 3389 C CA . LYS B 1 113 ? -11.914 9.688 -2.193 1 83.56 113 LYS B CA 1
ATOM 3390 C C . LYS B 1 113 ? -10.844 10.688 -2.607 1 83.56 113 LYS B C 1
ATOM 3392 O O . LYS B 1 113 ? -9.656 10.469 -2.363 1 83.56 113 LYS B O 1
ATOM 3397 N N . GLN B 1 114 ? -11.266 11.75 -3.182 1 83.19 114 GLN B N 1
ATOM 3398 C CA . GLN B 1 114 ? -10.344 12.797 -3.602 1 83.19 114 GLN B CA 1
ATOM 3399 C C . GLN B 1 114 ? -9.664 13.445 -2.396 1 83.19 114 GLN B C 1
ATOM 3401 O O . GLN B 1 114 ? -8.477 13.773 -2.451 1 83.19 114 GLN B O 1
ATOM 3406 N N . PHE B 1 115 ? -10.445 13.625 -1.406 1 84 115 PHE B N 1
ATOM 3407 C CA . PHE B 1 115 ? -9.891 14.211 -0.194 1 84 115 PHE B CA 1
ATOM 3408 C C . PHE B 1 115 ? -8.789 13.328 0.381 1 84 115 PHE B C 1
ATOM 3410 O O . PHE B 1 115 ? -7.734 13.82 0.786 1 84 115 PHE B O 1
ATOM 3417 N N . ILE B 1 116 ? -9.023 12.023 0.411 1 86.56 116 ILE B N 1
ATOM 3418 C CA . ILE B 1 116 ? -8.039 11.078 0.929 1 86.56 116 ILE B CA 1
ATOM 3419 C C . ILE B 1 116 ? -6.793 11.094 0.048 1 86.56 116 ILE B C 1
ATOM 3421 O O . ILE B 1 116 ? -5.668 11.07 0.553 1 86.56 116 ILE B O 1
ATOM 3425 N N . LYS B 1 117 ? -6.996 11.148 -1.216 1 85.5 117 LYS B N 1
ATOM 3426 C CA . LYS B 1 117 ? -5.887 11.219 -2.162 1 85.5 117 LYS B CA 1
ATOM 3427 C C . LYS B 1 117 ? -5.027 12.461 -1.909 1 85.5 117 LYS B C 1
ATOM 3429 O O . LYS B 1 117 ? -3.799 12.375 -1.909 1 85.5 117 LYS B O 1
ATOM 3434 N N . ARG B 1 118 ? -5.648 13.539 -1.675 1 83.12 118 ARG B N 1
ATOM 3435 C CA . ARG B 1 118 ? -4.934 14.781 -1.37 1 83.12 118 ARG B CA 1
ATOM 3436 C C . ARG B 1 118 ? -4.152 14.656 -0.068 1 83.12 118 ARG B C 1
ATOM 3438 O O . ARG B 1 118 ? -3.055 15.203 0.059 1 83.12 118 ARG B O 1
ATOM 3445 N N . GLY B 1 119 ? -4.801 13.977 0.842 1 86.62 119 GLY B N 1
ATOM 3446 C CA . GLY B 1 119 ? -4.098 13.711 2.086 1 86.62 119 GLY B CA 1
ATOM 3447 C C . GLY B 1 119 ? -2.814 12.922 1.892 1 86.62 119 GLY B C 1
ATOM 3448 O O . GLY B 1 119 ? -1.799 13.211 2.525 1 86.62 119 GLY B O 1
ATOM 3449 N N . HIS B 1 120 ? -2.82 11.961 1.031 1 89.06 120 HIS B N 1
ATOM 3450 C CA . HIS B 1 120 ? -1.64 11.164 0.718 1 89.06 120 HIS B CA 1
ATOM 3451 C C . HIS B 1 120 ? -0.544 12.023 0.095 1 89.06 120 HIS B C 1
ATOM 3453 O O . HIS B 1 120 ? 0.637 11.852 0.408 1 89.06 120 HIS B O 1
ATOM 3459 N N . PHE B 1 121 ? -0.969 12.93 -0.733 1 89.44 121 PHE B N 1
ATOM 3460 C CA . PHE B 1 121 ? -0.006 13.812 -1.374 1 89.44 121 PHE B CA 1
ATOM 3461 C C . PHE B 1 121 ? 0.626 14.758 -0.353 1 89.44 121 PHE B C 1
ATOM 3463 O O . PHE B 1 121 ? 1.812 15.078 -0.451 1 89.44 121 PHE B O 1
ATOM 3470 N N . ARG B 1 122 ? -0.156 15.156 0.579 1 87.06 122 ARG B N 1
ATOM 3471 C CA . ARG B 1 122 ? 0.37 16.016 1.634 1 87.06 122 ARG B CA 1
ATOM 3472 C C . ARG B 1 122 ? 1.444 15.297 2.441 1 87.06 122 ARG B C 1
ATOM 3474 O O . ARG B 1 122 ? 2.467 15.891 2.793 1 87.06 122 ARG B O 1
ATOM 3481 N N . ILE B 1 123 ? 1.197 14.062 2.705 1 92.12 123 ILE B N 1
ATOM 3482 C CA . ILE B 1 123 ? 2.162 13.266 3.451 1 92.12 123 ILE B CA 1
ATOM 3483 C C . ILE B 1 123 ? 3.438 13.094 2.629 1 92.12 123 ILE B C 1
ATOM 3485 O O . ILE B 1 123 ? 4.547 13.242 3.148 1 92.12 123 ILE B O 1
ATOM 3489 N N . LEU B 1 124 ? 3.246 12.82 1.387 1 95.25 124 LEU B N 1
ATOM 3490 C CA . LEU B 1 124 ? 4.398 12.656 0.506 1 95.25 124 LEU B CA 1
ATOM 3491 C C . LEU B 1 124 ? 5.199 13.945 0.412 1 95.25 124 LEU B C 1
ATOM 3493 O O . LEU B 1 124 ? 6.43 13.922 0.436 1 95.25 124 LEU B O 1
ATOM 3497 N N . HIS B 1 125 ? 4.477 15.023 0.28 1 92.25 125 HIS B N 1
ATOM 3498 C CA . HIS B 1 125 ? 5.105 16.344 0.235 1 92.25 125 HIS B CA 1
ATOM 3499 C C . HIS B 1 125 ? 5.934 16.594 1.488 1 92.25 125 HIS B C 1
ATOM 3501 O O . HIS B 1 125 ? 7.086 17.016 1.398 1 92.25 125 HIS B O 1
ATOM 3507 N N . TRP B 1 126 ? 5.34 16.344 2.557 1 91.81 126 TRP B N 1
ATOM 3508 C CA . TRP B 1 126 ? 6.043 16.516 3.826 1 91.81 126 TRP B CA 1
ATOM 3509 C C . TRP B 1 126 ? 7.281 15.625 3.881 1 91.81 126 TRP B C 1
ATOM 3511 O O . TRP B 1 126 ? 8.359 16.078 4.254 1 91.81 126 TRP B O 1
ATOM 3521 N N . LEU B 1 127 ? 7.172 14.344 3.547 1 97.25 127 LEU B N 1
ATOM 3522 C CA . LEU B 1 127 ? 8.281 13.398 3.568 1 97.25 127 LEU B CA 1
ATOM 3523 C C . LEU B 1 127 ? 9.414 13.867 2.666 1 97.25 127 LEU B C 1
ATOM 3525 O O . LEU B 1 127 ? 10.586 13.812 3.055 1 97.25 127 LEU B O 1
ATOM 3529 N N . PHE B 1 128 ? 9.047 14.312 1.504 1 96.5 128 PHE B N 1
ATOM 3530 C CA . PHE B 1 128 ? 10.023 14.781 0.526 1 96.5 128 PHE B CA 1
ATOM 3531 C C . PHE B 1 128 ? 10.883 15.891 1.109 1 96.5 128 PHE B C 1
ATOM 3533 O O . PHE B 1 128 ? 12.117 15.812 1.074 1 96.5 128 PHE B O 1
ATOM 3540 N N . TYR B 1 129 ? 10.312 16.828 1.691 1 91.94 129 TYR B N 1
ATOM 3541 C CA . TYR B 1 129 ? 11.055 17.969 2.219 1 91.94 129 TYR B CA 1
ATOM 3542 C C . TYR B 1 129 ? 11.805 17.594 3.492 1 91.94 129 TYR B C 1
ATOM 3544 O O . TYR B 1 129 ? 12.891 18.109 3.756 1 91.94 129 TYR B O 1
ATOM 3552 N N . ARG B 1 130 ? 11.164 16.719 4.246 1 95.5 130 ARG B N 1
ATOM 3553 C CA . ARG B 1 130 ? 11.891 16.203 5.41 1 95.5 130 ARG B CA 1
ATOM 3554 C C . ARG B 1 130 ? 13.141 15.453 4.992 1 95.5 130 ARG B C 1
ATOM 3556 O O . ARG B 1 130 ? 14.172 15.539 5.664 1 95.5 130 ARG B O 1
ATOM 3563 N N . PHE B 1 131 ? 13.047 14.727 3.898 1 98.06 131 PHE B N 1
ATOM 3564 C CA . PHE B 1 131 ? 14.203 14.008 3.385 1 98.06 131 PHE B CA 1
ATOM 3565 C C . PHE B 1 131 ? 15.281 14.977 2.908 1 98.06 131 PHE B C 1
ATOM 3567 O O . PHE B 1 131 ? 16.469 14.711 3.043 1 98.06 131 PHE B O 1
ATOM 3574 N N . ILE B 1 132 ? 14.867 16.109 2.354 1 95 132 ILE B N 1
ATOM 3575 C CA . ILE B 1 132 ? 15.828 17.125 1.964 1 95 132 ILE B CA 1
ATOM 3576 C C . ILE B 1 132 ? 16.578 17.625 3.197 1 95 132 ILE B C 1
ATOM 3578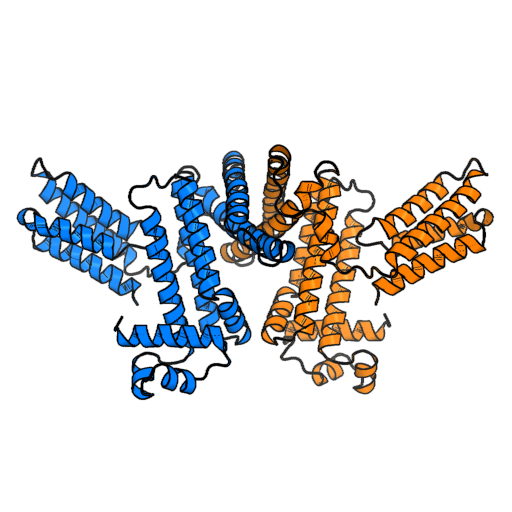 O O . ILE B 1 132 ? 17.797 17.797 3.172 1 95 132 ILE B O 1
ATOM 3582 N N . ASP B 1 133 ? 15.828 17.844 4.277 1 93.44 133 ASP B N 1
ATOM 3583 C CA . ASP B 1 133 ? 16.453 18.266 5.531 1 93.44 133 ASP B CA 1
ATOM 3584 C C . ASP B 1 133 ? 17.453 17.219 6.02 1 93.44 133 ASP B C 1
ATOM 3586 O O . ASP B 1 133 ? 18.516 17.578 6.535 1 93.44 133 ASP B O 1
ATOM 3590 N N . LEU B 1 134 ? 17.141 16.016 5.867 1 96.94 134 LEU B N 1
ATOM 3591 C CA . LEU B 1 134 ? 17.922 14.914 6.441 1 96.94 134 LEU B CA 1
ATOM 3592 C C . LEU B 1 134 ? 19.156 14.625 5.602 1 96.94 134 LEU B C 1
ATOM 3594 O O . LEU B 1 134 ? 20.234 14.367 6.141 1 96.94 134 LEU B O 1
ATOM 3598 N N . PHE B 1 135 ? 18.969 14.656 4.254 1 97.69 135 PHE B N 1
ATOM 3599 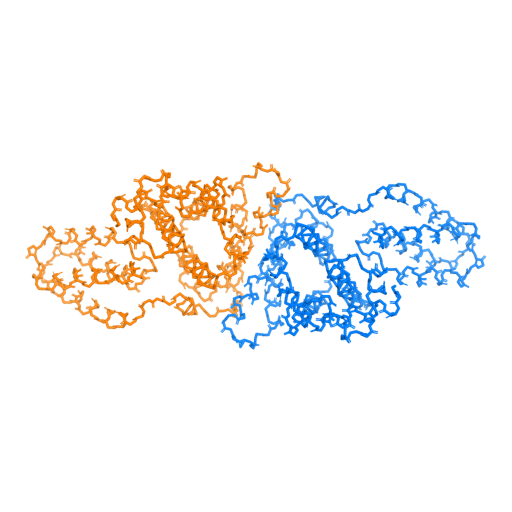C CA . PHE B 1 135 ? 19.984 14.062 3.395 1 97.69 135 PHE B CA 1
ATOM 3600 C C . PHE B 1 135 ? 20.703 15.133 2.576 1 97.69 135 PHE B C 1
ATOM 3602 O O . PHE B 1 135 ? 21.734 14.867 1.957 1 97.69 135 PHE B O 1
ATOM 3609 N N . GLY B 1 136 ? 20.141 16.328 2.543 1 95.62 136 GLY B N 1
ATOM 3610 C CA . GLY B 1 136 ? 20.812 17.438 1.894 1 95.62 136 GLY B CA 1
ATOM 3611 C C . GLY B 1 136 ? 20.219 17.781 0.536 1 95.62 136 GLY B C 1
ATOM 3612 O O . GLY B 1 136 ? 19.703 16.906 -0.157 1 95.62 136 GLY B O 1
ATOM 3613 N N . GLU B 1 137 ? 20.391 19 0.145 1 94.56 137 GLU B N 1
ATOM 3614 C CA . GLU B 1 137 ? 19.859 19.531 -1.106 1 94.56 137 GLU B CA 1
ATOM 3615 C C . GLU B 1 137 ? 20.531 18.891 -2.312 1 94.56 137 GLU B C 1
ATOM 3617 O O . GLU B 1 137 ? 19.922 18.766 -3.379 1 94.56 137 GLU B O 1
ATOM 3622 N N . GLU B 1 138 ? 21.719 18.422 -2.164 1 95.94 138 GLU B N 1
ATOM 3623 C CA . GLU B 1 138 ? 22.469 17.844 -3.266 1 95.94 138 GLU B CA 1
ATOM 3624 C C . GLU B 1 138 ? 21.812 16.547 -3.752 1 95.94 138 GLU B C 1
ATOM 3626 O O . GLU B 1 138 ? 21.984 16.156 -4.906 1 95.94 138 GLU B O 1
ATOM 3631 N N . LYS B 1 139 ? 21.047 15.961 -2.879 1 97.81 139 LYS B N 1
ATOM 3632 C CA . LYS B 1 139 ? 20.406 14.703 -3.244 1 97.81 139 LYS B CA 1
ATOM 3633 C C . LYS B 1 139 ? 18.953 14.914 -3.641 1 97.81 139 LYS B C 1
ATOM 3635 O O . LYS B 1 139 ? 18.203 13.953 -3.867 1 97.81 139 LYS B O 1
ATOM 3640 N N . ARG B 1 140 ? 18.469 16.125 -3.783 1 95.69 140 ARG B N 1
ATOM 3641 C CA . ARG B 1 140 ? 17.094 16.531 -4.074 1 95.69 140 ARG B CA 1
ATOM 3642 C C . ARG B 1 140 ? 16.547 15.766 -5.281 1 95.69 140 ARG B C 1
ATOM 3644 O O . ARG B 1 140 ? 15.414 15.273 -5.25 1 95.69 140 ARG B O 1
ATOM 3651 N N . PRO B 1 141 ? 17.344 15.5 -6.309 1 97.12 141 PRO B N 1
ATOM 3652 C CA . PRO B 1 141 ? 16.797 14.859 -7.504 1 97.12 141 PRO B CA 1
ATOM 3653 C C . PRO B 1 141 ? 16.281 13.445 -7.234 1 97.12 141 PRO B C 1
ATOM 3655 O O . PRO B 1 141 ? 15.438 12.938 -7.98 1 97.12 141 PRO B O 1
ATOM 3658 N N . TYR B 1 142 ? 16.719 12.844 -6.145 1 97.88 142 TYR B N 1
ATOM 3659 C CA . TYR B 1 142 ? 16.438 11.43 -5.914 1 97.88 142 TYR B CA 1
ATOM 3660 C C . TYR B 1 142 ? 15.461 11.25 -4.758 1 97.88 142 TYR B C 1
ATOM 3662 O O . TYR B 1 142 ? 14.969 10.141 -4.516 1 97.88 142 TYR B O 1
ATOM 3670 N N . LEU B 1 143 ? 15.156 12.344 -4.062 1 98.38 143 LEU B N 1
ATOM 3671 C CA . LEU B 1 143 ? 14.539 12.195 -2.75 1 98.38 143 LEU B CA 1
ATOM 3672 C C . LEU B 1 143 ? 13.023 12.031 -2.875 1 98.38 143 LEU B C 1
ATOM 3674 O O . LEU B 1 143 ? 12.375 11.516 -1.958 1 98.38 143 LEU B O 1
ATOM 3678 N N . LEU B 1 144 ? 12.445 12.445 -4.023 1 97.81 144 LEU B N 1
ATOM 3679 C CA . LEU B 1 144 ? 11.039 12.133 -4.223 1 97.81 144 LEU B CA 1
ATOM 3680 C C . LEU B 1 144 ? 10.836 10.633 -4.406 1 97.81 144 LEU B C 1
ATOM 3682 O O . LEU B 1 144 ? 9.953 10.039 -3.783 1 97.81 144 LEU B O 1
ATOM 3686 N N . ASP B 1 145 ? 11.695 10.008 -5.199 1 98.38 145 ASP B N 1
ATOM 3687 C CA . ASP B 1 145 ? 11.656 8.555 -5.34 1 98.38 145 ASP B CA 1
ATOM 3688 C C . ASP B 1 145 ? 11.805 7.871 -3.982 1 98.38 145 ASP B C 1
ATOM 3690 O O . ASP B 1 145 ? 11.07 6.938 -3.666 1 98.38 145 ASP B O 1
ATOM 3694 N N . CYS B 1 146 ? 12.766 8.367 -3.26 1 98.69 146 CYS B N 1
ATOM 3695 C CA . CYS B 1 146 ? 13.062 7.766 -1.963 1 98.69 146 CYS B CA 1
ATOM 3696 C C . CYS B 1 146 ? 11.891 7.926 -1.008 1 98.69 146 CYS B C 1
ATOM 3698 O O . CYS B 1 146 ? 11.57 7.008 -0.246 1 98.69 146 CYS B O 1
ATOM 3700 N N . SER B 1 147 ? 11.242 9.078 -1.054 1 98.62 147 SER B N 1
ATOM 3701 C CA . SER B 1 147 ? 10.07 9.312 -0.22 1 98.62 147 SER B CA 1
ATOM 3702 C C . SER B 1 147 ? 8.938 8.352 -0.585 1 98.62 147 SER B C 1
ATOM 3704 O O . SER B 1 147 ? 8.289 7.785 0.296 1 98.62 147 SER B O 1
ATOM 3706 N N . ILE B 1 148 ? 8.75 8.148 -1.854 1 98.19 148 ILE B N 1
ATOM 3707 C CA . ILE B 1 148 ? 7.73 7.242 -2.365 1 98.19 148 ILE B CA 1
ATOM 3708 C C . ILE B 1 148 ? 8.023 5.82 -1.894 1 98.19 148 ILE B C 1
ATOM 3710 O O . ILE B 1 148 ? 7.152 5.148 -1.342 1 98.19 148 ILE B O 1
ATOM 3714 N N . MET B 1 149 ? 9.203 5.398 -2.031 1 98.56 149 MET B N 1
ATOM 3715 C CA . MET B 1 149 ? 9.586 4.051 -1.63 1 98.56 149 MET B CA 1
ATOM 3716 C C . MET B 1 149 ? 9.484 3.881 -0.118 1 98.56 149 MET B C 1
ATOM 3718 O O . MET B 1 149 ? 9.078 2.822 0.367 1 98.56 149 MET B O 1
ATOM 3722 N N . PHE B 1 150 ? 9.867 4.918 0.605 1 98.75 150 PHE B N 1
ATOM 3723 C CA . PHE B 1 150 ? 9.797 4.836 2.059 1 98.75 150 PHE B CA 1
ATOM 3724 C C . PHE B 1 150 ? 8.367 4.582 2.518 1 98.75 150 PHE B C 1
ATOM 3726 O O . PHE B 1 150 ? 8.133 3.781 3.426 1 98.75 150 PHE B O 1
ATOM 3733 N N . MET B 1 151 ? 7.48 5.297 1.894 1 97.56 151 MET B N 1
ATOM 3734 C CA . MET B 1 151 ? 6.078 5.078 2.229 1 97.56 151 MET B CA 1
ATOM 3735 C C . MET B 1 151 ? 5.688 3.617 2.018 1 97.56 151 MET B C 1
ATOM 3737 O O . MET B 1 151 ? 5.035 3.016 2.869 1 97.56 151 MET B O 1
ATOM 3741 N N . GLY B 1 152 ? 6.082 3.049 0.907 1 97.56 152 GLY B N 1
ATOM 3742 C CA . GLY B 1 152 ? 5.789 1.652 0.625 1 97.56 152 GLY B CA 1
ATOM 3743 C C . GLY B 1 152 ? 6.438 0.697 1.612 1 97.56 152 GLY B C 1
ATOM 3744 O O . GLY B 1 152 ? 5.781 -0.218 2.115 1 97.56 152 GLY B O 1
ATOM 3745 N N . ILE B 1 153 ? 7.68 0.952 1.887 1 98.44 153 ILE B N 1
ATOM 3746 C CA . ILE B 1 153 ? 8.445 0.119 2.811 1 98.44 153 ILE B CA 1
ATOM 3747 C C . ILE B 1 153 ? 7.789 0.15 4.191 1 98.44 153 ILE B C 1
ATOM 3749 O O . ILE B 1 153 ? 7.516 -0.899 4.777 1 98.44 153 ILE B O 1
ATOM 3753 N N . LEU B 1 154 ? 7.508 1.329 4.645 1 97.81 154 LEU B N 1
ATOM 3754 C CA . LEU B 1 154 ? 6.953 1.499 5.984 1 97.81 154 LEU B CA 1
ATOM 3755 C C . LEU B 1 154 ? 5.574 0.855 6.086 1 97.81 154 LEU B C 1
ATOM 3757 O O . LEU B 1 154 ? 5.301 0.115 7.035 1 97.81 154 LEU B O 1
ATOM 3761 N N . GLN B 1 155 ? 4.754 1.118 5.152 1 94.81 155 GLN B N 1
ATOM 3762 C CA . GLN B 1 155 ? 3.395 0.59 5.172 1 94.81 155 GLN B CA 1
ATOM 3763 C C . GLN B 1 155 ? 3.396 -0.936 5.172 1 94.81 155 GLN B C 1
ATOM 3765 O O . GLN B 1 155 ? 2.664 -1.563 5.938 1 94.81 155 GLN B O 1
ATOM 3770 N N . HIS B 1 156 ? 4.172 -1.543 4.312 1 96.44 156 HIS B N 1
ATOM 3771 C CA . HIS B 1 156 ? 4.195 -2.998 4.211 1 96.44 156 HIS B CA 1
ATOM 3772 C C . HIS B 1 156 ? 4.844 -3.627 5.438 1 96.44 156 HIS B C 1
ATOM 3774 O O . HIS B 1 156 ? 4.371 -4.648 5.941 1 96.44 156 HIS B O 1
ATOM 3780 N N . ASN B 1 157 ? 5.961 -2.996 5.91 1 97.06 157 ASN B N 1
ATOM 3781 C CA . ASN B 1 157 ? 6.582 -3.52 7.125 1 97.06 157 ASN B CA 1
ATOM 3782 C C . ASN B 1 157 ? 5.621 -3.477 8.305 1 97.06 157 ASN B C 1
ATOM 3784 O O . ASN B 1 157 ? 5.574 -4.41 9.109 1 97.06 157 ASN B O 1
ATOM 3788 N N . LEU B 1 158 ? 4.887 -2.42 8.438 1 93.75 158 LEU B N 1
ATOM 3789 C CA . LEU B 1 158 ? 3.922 -2.307 9.523 1 93.75 158 LEU B CA 1
ATOM 3790 C C . LEU B 1 158 ? 2.838 -3.373 9.406 1 93.75 158 LEU B C 1
ATOM 3792 O O . LEU B 1 158 ? 2.498 -4.031 10.391 1 93.75 158 LEU B O 1
ATOM 3796 N N . LYS B 1 159 ? 2.254 -3.512 8.211 1 91.5 159 LYS B N 1
ATOM 3797 C CA . LYS B 1 159 ? 1.18 -4.465 7.961 1 91.5 159 LYS B CA 1
ATOM 3798 C C . LYS B 1 159 ? 1.609 -5.887 8.32 1 91.5 159 LYS B C 1
ATOM 3800 O O . LYS B 1 159 ? 0.922 -6.574 9.078 1 91.5 159 LYS B O 1
ATOM 3805 N N . TYR B 1 160 ? 2.729 -6.289 7.875 1 92.94 160 TYR B N 1
ATOM 3806 C CA . TYR B 1 160 ? 3.127 -7.684 8.031 1 92.94 160 TYR B CA 1
ATOM 3807 C C . TYR B 1 160 ? 3.732 -7.926 9.406 1 92.94 160 TYR B C 1
ATOM 3809 O O . TYR B 1 160 ? 3.664 -9.039 9.938 1 92.94 160 TYR B O 1
ATOM 3817 N N . ASP B 1 161 ? 4.363 -6.879 9.969 1 91.94 161 ASP B N 1
ATOM 3818 C CA . ASP B 1 161 ? 4.801 -7.008 11.359 1 91.94 161 ASP B CA 1
ATOM 3819 C C . ASP B 1 161 ? 3.605 -7.199 12.289 1 91.94 161 ASP B C 1
ATOM 3821 O O . ASP B 1 161 ? 3.674 -7.984 13.242 1 91.94 161 ASP B O 1
ATOM 3825 N N . ALA B 1 162 ? 2.562 -6.445 12.102 1 87.12 162 ALA B N 1
ATOM 3826 C CA . ALA B 1 162 ? 1.353 -6.586 12.914 1 87.12 162 ALA B CA 1
ATOM 3827 C C . ALA B 1 162 ? 0.766 -7.988 12.781 1 87.12 162 ALA B C 1
ATOM 3829 O O . ALA B 1 162 ? 0.272 -8.555 13.758 1 87.12 162 ALA B O 1
ATOM 3830 N N . LEU B 1 163 ? 0.75 -8.523 11.602 1 85.56 163 LEU B N 1
ATOM 3831 C CA . LEU B 1 163 ? 0.269 -9.883 11.359 1 85.56 163 LEU B CA 1
ATOM 3832 C C . LEU B 1 163 ? 1.135 -10.906 12.094 1 85.56 163 LEU B C 1
ATOM 3834 O O . LEU B 1 163 ? 0.62 -11.867 12.656 1 85.56 163 LEU B O 1
ATOM 3838 N N . ALA B 1 164 ? 2.395 -10.656 12.031 1 84.06 164 ALA B N 1
ATOM 3839 C CA . ALA B 1 164 ? 3.359 -11.586 12.609 1 84.06 164 ALA B CA 1
ATOM 3840 C C . ALA B 1 164 ? 3.312 -11.547 14.133 1 84.06 164 ALA B C 1
ATOM 3842 O O . ALA B 1 164 ? 3.441 -12.586 14.789 1 84.06 164 ALA B O 1
ATOM 3843 N N . ASN B 1 165 ? 3.162 -10.391 14.742 1 80.12 165 ASN B N 1
ATOM 3844 C CA . ASN B 1 165 ? 3.359 -10.227 16.172 1 80.12 165 ASN B CA 1
ATOM 3845 C C . ASN B 1 165 ? 2.047 -9.914 16.891 1 80.12 165 ASN B C 1
ATOM 3847 O O . ASN B 1 165 ? 2.023 -9.75 18.109 1 80.12 165 ASN B O 1
ATOM 3851 N N . GLN B 1 166 ? 1 -10.273 16.312 1 64.62 166 GLN B N 1
ATOM 3852 C CA . GLN B 1 166 ? -0.349 -10.156 16.859 1 64.62 166 GLN B CA 1
ATOM 3853 C C . GLN B 1 166 ? -0.458 -8.977 17.828 1 64.62 166 GLN B C 1
ATOM 3855 O O . GLN B 1 166 ? -0.902 -9.141 18.969 1 64.62 166 GLN B O 1
ATOM 3860 N N . SER B 1 167 ? -0.224 -7.848 17.766 1 58.56 167 SER B N 1
ATOM 3861 C CA . SER B 1 167 ? -0.605 -6.672 18.547 1 58.56 167 SER B CA 1
ATOM 3862 C C . SER B 1 167 ? 0.582 -6.117 19.328 1 58.56 167 SER B C 1
ATOM 3864 O O . SER B 1 167 ? 0.521 -5.004 19.844 1 58.56 167 SER B O 1
ATOM 3866 N N . HIS B 1 168 ? 1.63 -6.898 19.453 1 60.16 168 HIS B N 1
ATOM 3867 C CA . HIS B 1 168 ? 2.721 -6.398 20.281 1 60.16 168 HIS B CA 1
ATOM 3868 C C . HIS B 1 168 ? 3.809 -5.754 19.422 1 60.16 168 HIS B C 1
ATOM 3870 O O . HIS B 1 168 ? 4.938 -5.57 19.891 1 60.16 168 HIS B O 1
ATOM 3876 N N . ALA B 1 169 ? 3.355 -5.406 18.391 1 62.75 169 ALA B N 1
ATOM 3877 C CA . ALA B 1 169 ? 4.34 -4.84 17.469 1 62.75 169 ALA B CA 1
ATOM 3878 C C . ALA B 1 169 ? 4.863 -3.502 17.984 1 62.75 169 ALA B C 1
ATOM 3880 O O . ALA B 1 169 ? 4.086 -2.643 18.406 1 62.75 169 ALA B O 1
ATOM 3881 N N . SER B 1 170 ? 6.137 -3.473 18.203 1 84.62 170 SER B N 1
ATOM 3882 C CA . SER B 1 170 ? 6.785 -2.211 18.547 1 84.62 170 SER B CA 1
ATOM 3883 C C . SER B 1 170 ? 6.895 -1.293 17.344 1 84.62 170 SER B C 1
ATOM 3885 O O . SER B 1 170 ? 7.648 -1.578 16.406 1 84.62 170 SER B O 1
ATOM 3887 N N . ILE B 1 171 ? 6.117 -0.312 17.375 1 91.25 171 ILE B N 1
ATOM 3888 C CA . ILE B 1 171 ? 6.148 0.705 16.328 1 91.25 171 ILE B CA 1
ATOM 3889 C C . ILE B 1 171 ? 7.578 1.2 16.125 1 91.25 171 ILE B C 1
ATOM 3891 O O . ILE B 1 171 ? 8.031 1.385 14.992 1 91.25 171 ILE B O 1
ATOM 3895 N N . HIS B 1 172 ? 8.234 1.283 17.219 1 94.81 172 HIS B N 1
ATOM 3896 C CA . HIS B 1 172 ? 9.594 1.812 17.156 1 94.81 172 HIS B CA 1
ATOM 3897 C C . HIS B 1 172 ? 10.508 0.894 16.344 1 94.81 172 HIS B C 1
ATOM 3899 O O . HIS B 1 172 ? 11.289 1.363 15.516 1 94.81 172 HIS B O 1
ATOM 3905 N N . LYS B 1 173 ? 10.414 -0.349 16.594 1 94.94 173 LYS B N 1
ATOM 3906 C CA . LYS B 1 173 ? 11.258 -1.316 15.898 1 94.94 173 LYS B CA 1
ATOM 3907 C C . LYS B 1 173 ? 11.023 -1.274 14.391 1 94.94 173 LYS B C 1
ATOM 3909 O O . LYS B 1 173 ? 11.977 -1.27 13.609 1 94.94 173 LYS B O 1
ATOM 3914 N N . VAL B 1 174 ? 9.797 -1.232 13.977 1 96.69 174 VAL B N 1
ATOM 3915 C CA . VAL B 1 174 ? 9.453 -1.23 12.562 1 96.69 174 VAL B CA 1
ATOM 3916 C C . VAL B 1 174 ? 9.922 0.07 11.914 1 96.69 174 VAL B C 1
ATOM 3918 O O . VAL B 1 174 ? 10.492 0.057 10.82 1 96.69 174 VAL B O 1
ATOM 3921 N N . VAL B 1 175 ? 9.664 1.185 12.609 1 97.75 175 VAL B N 1
ATOM 3922 C CA . VAL B 1 175 ? 10.055 2.49 12.078 1 97.75 175 VAL B CA 1
ATOM 3923 C C . VAL B 1 175 ? 11.57 2.559 11.93 1 97.75 175 VAL B C 1
ATOM 3925 O O . VAL B 1 175 ? 12.078 2.941 10.875 1 97.75 175 VAL B O 1
ATOM 3928 N N . ARG B 1 176 ? 12.289 2.168 12.969 1 97.31 176 ARG B N 1
ATOM 3929 C CA . ARG B 1 176 ? 13.742 2.182 12.914 1 97.31 176 ARG B CA 1
ATOM 3930 C C . ARG B 1 176 ? 14.258 1.298 11.781 1 97.31 176 ARG B C 1
ATOM 3932 O O . ARG B 1 176 ? 15.133 1.708 11.016 1 97.31 176 ARG B O 1
ATOM 3939 N N . TYR B 1 177 ? 13.719 0.117 11.703 1 97.75 177 TYR B N 1
ATOM 3940 C CA . TYR B 1 177 ? 14.094 -0.812 10.641 1 97.75 177 TYR B CA 1
ATOM 3941 C C . TYR B 1 177 ? 13.875 -0.188 9.266 1 97.75 177 TYR B C 1
ATOM 3943 O O . TYR B 1 177 ? 14.75 -0.256 8.406 1 97.75 177 TYR B O 1
ATOM 3951 N N . SER B 1 178 ? 12.727 0.416 9.031 1 98.44 178 SER B N 1
ATOM 3952 C CA . SER B 1 178 ? 12.367 1.019 7.75 1 98.44 178 SER B CA 1
ATOM 3953 C C . SER B 1 178 ? 13.266 2.211 7.434 1 98.44 178 SER B C 1
ATOM 3955 O O . SER B 1 178 ? 13.68 2.393 6.289 1 98.44 178 SER B O 1
ATOM 3957 N N . VAL B 1 179 ? 13.523 3.002 8.461 1 98.38 179 VAL B N 1
ATOM 3958 C CA . VAL B 1 179 ? 14.375 4.176 8.281 1 98.38 179 VAL B CA 1
ATOM 3959 C C . VAL B 1 179 ? 15.797 3.74 7.926 1 98.38 179 VAL B C 1
ATOM 3961 O O . VAL B 1 179 ? 16.422 4.316 7.035 1 98.38 179 VAL B O 1
ATOM 3964 N N . ASP B 1 180 ? 16.297 2.727 8.586 1 97.44 180 ASP B N 1
ATOM 3965 C CA . ASP B 1 180 ? 17.641 2.221 8.297 1 97.44 180 ASP B CA 1
ATOM 3966 C C . ASP B 1 180 ? 17.75 1.782 6.836 1 97.44 180 ASP B C 1
ATOM 3968 O O . ASP B 1 180 ? 18.797 1.972 6.203 1 97.44 180 ASP B O 1
ATOM 3972 N N . ARG B 1 181 ? 16.672 1.191 6.312 1 97.38 181 ARG B N 1
ATOM 3973 C CA . ARG B 1 181 ? 16.672 0.756 4.922 1 97.38 181 ARG B CA 1
ATOM 3974 C C . ARG B 1 181 ? 16.703 1.95 3.973 1 97.38 181 ARG B C 1
ATOM 3976 O O . ARG B 1 181 ? 17.484 1.969 3.023 1 97.38 181 ARG B O 1
ATOM 3983 N N . ILE B 1 182 ? 15.891 2.977 4.277 1 98.31 182 ILE B N 1
ATOM 3984 C CA . ILE B 1 182 ? 15.75 4.07 3.322 1 98.31 182 ILE B CA 1
ATOM 3985 C C . ILE B 1 182 ? 17.031 4.906 3.312 1 98.31 182 ILE B C 1
ATOM 3987 O O . ILE B 1 182 ? 17.422 5.445 2.273 1 98.31 182 ILE B O 1
ATOM 3991 N N . VAL B 1 183 ? 17.688 4.996 4.441 1 97.62 183 VAL B N 1
ATOM 3992 C CA . VAL B 1 183 ? 18.953 5.723 4.504 1 97.62 183 VAL B CA 1
ATOM 3993 C C . VAL B 1 183 ? 19.938 5.121 3.512 1 97.62 183 VAL B C 1
ATOM 3995 O O . VAL B 1 183 ? 20.609 5.852 2.771 1 97.62 183 VAL B O 1
ATOM 3998 N N . LYS B 1 184 ? 19.969 3.838 3.434 1 96.25 184 LYS B N 1
ATOM 3999 C CA . LYS B 1 184 ? 20.891 3.156 2.529 1 96.25 184 LYS B CA 1
ATOM 4000 C C . LYS B 1 184 ? 20.438 3.293 1.078 1 96.25 184 LYS B C 1
ATOM 4002 O O . LYS B 1 184 ? 21.281 3.412 0.173 1 96.25 184 LYS B O 1
ATOM 4007 N N . ILE B 1 185 ? 19.172 3.283 0.858 1 97.69 185 ILE B N 1
ATOM 4008 C CA . ILE B 1 185 ? 18.656 3.457 -0.49 1 97.69 185 ILE B CA 1
ATOM 4009 C C . ILE B 1 185 ? 19.016 4.844 -1.013 1 97.69 185 ILE B C 1
ATOM 4011 O O . ILE B 1 185 ? 19.438 4.992 -2.16 1 97.69 185 ILE B O 1
ATOM 4015 N N . VAL B 1 186 ? 18.828 5.844 -0.164 1 98 186 VAL B N 1
ATOM 4016 C CA . VAL B 1 186 ? 19.125 7.211 -0.561 1 98 186 VAL B CA 1
ATOM 4017 C C . VAL B 1 186 ? 20.594 7.301 -1.012 1 98 186 VAL B C 1
ATOM 4019 O O . VAL B 1 186 ? 20.891 7.887 -2.055 1 98 186 VAL B O 1
ATOM 4022 N N . ASP B 1 187 ? 21.453 6.676 -0.252 1 96.06 187 ASP B N 1
ATOM 4023 C CA . ASP B 1 187 ? 22.875 6.703 -0.59 1 96.06 187 ASP B CA 1
ATOM 4024 C C . ASP B 1 187 ? 23.141 6.004 -1.923 1 96.06 187 ASP B C 1
ATOM 4026 O O . ASP B 1 187 ? 23.844 6.531 -2.777 1 96.06 187 ASP B O 1
ATOM 4030 N N . GLU B 1 188 ? 22.562 4.914 -2.074 1 95.69 188 GLU B N 1
ATOM 4031 C CA . GLU B 1 188 ? 22.812 4.105 -3.266 1 95.69 188 GLU B CA 1
ATOM 4032 C C . GLU B 1 188 ? 22.234 4.777 -4.512 1 95.69 188 GLU B C 1
ATOM 4034 O O . GLU B 1 188 ? 22.875 4.801 -5.562 1 95.69 188 GLU B O 1
ATOM 4039 N N . VAL B 1 189 ? 21.062 5.297 -4.438 1 96.75 189 VAL B N 1
ATOM 4040 C CA . VAL B 1 189 ? 20.406 5.922 -5.578 1 96.75 189 VAL B CA 1
ATOM 4041 C C . VAL B 1 189 ? 21.172 7.18 -5.988 1 96.75 189 VAL B C 1
ATOM 4043 O O . VAL B 1 189 ? 21.297 7.473 -7.18 1 96.75 189 VAL B O 1
ATOM 4046 N N . ALA B 1 190 ? 21.578 7.898 -5.027 1 96.19 190 ALA B N 1
ATOM 4047 C CA . ALA B 1 190 ? 22.375 9.094 -5.305 1 96.19 190 ALA B CA 1
ATOM 4048 C C . ALA B 1 190 ? 23.688 8.734 -6.004 1 96.19 190 ALA B C 1
ATOM 4050 O O . ALA B 1 190 ? 24.078 9.406 -6.961 1 96.19 190 ALA B O 1
ATOM 4051 N N . GLU B 1 191 ? 24.328 7.734 -5.551 1 95.25 191 GLU B N 1
ATOM 4052 C CA . GLU B 1 191 ? 25.562 7.273 -6.16 1 95.25 191 GLU B CA 1
ATOM 4053 C C . GLU B 1 191 ? 25.344 6.801 -7.594 1 95.25 191 GLU B C 1
ATOM 4055 O O . GLU B 1 191 ? 26.141 7.082 -8.484 1 95.25 191 GLU B O 1
ATOM 4060 N N . ALA B 1 192 ? 24.281 6.148 -7.809 1 95 192 ALA B N 1
ATOM 4061 C CA . ALA B 1 192 ? 23.953 5.602 -9.125 1 95 192 ALA B CA 1
ATOM 4062 C C . ALA B 1 192 ? 23.359 6.68 -10.031 1 95 192 ALA B C 1
ATOM 4064 O O . ALA B 1 192 ? 23.266 6.488 -11.25 1 95 192 ALA B O 1
ATOM 4065 N N . SER B 1 193 ? 22.891 7.793 -9.5 1 95.62 193 SER B N 1
ATOM 4066 C CA . SER B 1 193 ? 22.219 8.875 -10.211 1 95.62 193 SER B CA 1
ATOM 4067 C C . SER B 1 193 ? 20.969 8.375 -10.93 1 95.62 193 SER B C 1
ATOM 4069 O O . SER B 1 193 ? 20.734 8.719 -12.086 1 95.62 193 SER B O 1
ATOM 4071 N N . ASP B 1 194 ? 20.328 7.48 -10.219 1 94.88 194 ASP B N 1
ATOM 4072 C CA . ASP B 1 194 ? 19.094 6.926 -10.758 1 94.88 194 ASP B CA 1
ATOM 4073 C C . ASP B 1 194 ? 17.875 7.758 -10.336 1 94.88 194 ASP B C 1
ATOM 4075 O O . ASP B 1 194 ? 17.797 8.211 -9.188 1 94.88 194 ASP B O 1
ATOM 4079 N N . GLN B 1 195 ? 16.922 7.961 -11.25 1 95.88 195 GLN B N 1
ATOM 4080 C CA . GLN B 1 195 ? 15.727 8.758 -10.984 1 95.88 195 GLN B CA 1
ATOM 4081 C C . GLN B 1 195 ? 14.523 8.219 -11.75 1 95.88 195 GLN B C 1
ATOM 4083 O O . GLN B 1 195 ? 14.625 7.91 -12.938 1 95.88 195 GLN B O 1
ATOM 4088 N N . LEU B 1 196 ? 13.453 8.039 -11.086 1 95.19 196 LEU B N 1
ATOM 4089 C CA . LEU B 1 196 ? 12.227 7.566 -11.711 1 95.19 196 LEU B CA 1
ATOM 4090 C C . LEU B 1 196 ? 11.25 8.719 -11.922 1 95.19 196 LEU B C 1
ATOM 4092 O O . LEU B 1 196 ? 10.656 8.852 -13 1 95.19 196 LEU B O 1
ATOM 4096 N N . VAL B 1 197 ? 11.086 9.562 -10.867 1 94.38 197 VAL B N 1
ATOM 4097 C CA . VAL B 1 197 ? 10.133 10.672 -10.875 1 94.38 197 VAL B CA 1
ATOM 4098 C C . VAL B 1 197 ? 10.867 11.984 -10.609 1 94.38 197 VAL B C 1
ATOM 4100 O O . VAL B 1 197 ? 11.633 12.094 -9.648 1 94.38 197 VAL B O 1
ATOM 4103 N N . ARG B 1 198 ? 10.656 12.945 -11.477 1 92.94 198 ARG B N 1
ATOM 4104 C CA . ARG B 1 198 ? 11.266 14.258 -11.273 1 92.94 198 ARG B CA 1
ATOM 4105 C C . ARG B 1 198 ? 10.711 14.938 -10.023 1 92.94 198 ARG B C 1
ATOM 4107 O O . ARG B 1 198 ? 9.492 14.977 -9.828 1 92.94 198 ARG B O 1
ATOM 4114 N N . PRO B 1 199 ? 11.578 15.461 -9.172 1 93.75 199 PRO B N 1
ATOM 4115 C CA . PRO B 1 199 ? 11.125 15.984 -7.883 1 93.75 199 PRO B CA 1
ATOM 4116 C C . PRO B 1 199 ? 10.172 17.172 -8.031 1 93.75 199 PRO B C 1
ATOM 4118 O O . PRO B 1 199 ? 9.352 17.422 -7.141 1 93.75 199 PRO B O 1
ATOM 4121 N N . GLU B 1 200 ? 10.109 17.891 -9.133 1 88.88 200 GLU B N 1
ATOM 4122 C CA . GLU B 1 200 ? 9.258 19.062 -9.367 1 88.88 200 GLU B CA 1
ATOM 4123 C C . GLU B 1 200 ? 7.785 18.672 -9.422 1 88.88 200 GLU B C 1
ATOM 4125 O O . GLU B 1 200 ? 6.91 19.516 -9.234 1 88.88 200 GLU B O 1
ATOM 4130 N N . LEU B 1 201 ? 7.539 17.391 -9.625 1 90.44 201 LEU B N 1
ATOM 4131 C CA . LEU B 1 201 ? 6.168 16.922 -9.773 1 90.44 201 LEU B CA 1
ATOM 4132 C C . LEU B 1 201 ? 5.422 16.984 -8.445 1 90.44 201 LEU B C 1
ATOM 4134 O O . LEU B 1 201 ? 4.191 17.016 -8.422 1 90.44 201 LEU B O 1
ATOM 4138 N N . ILE B 1 202 ? 6.18 16.984 -7.355 1 90.38 202 ILE B N 1
ATOM 4139 C CA . ILE B 1 202 ? 5.559 17 -6.035 1 90.38 202 ILE B CA 1
ATOM 4140 C C . ILE B 1 202 ? 4.688 18.25 -5.895 1 90.38 202 ILE B C 1
ATOM 4142 O O . ILE B 1 202 ? 3.627 18.203 -5.266 1 90.38 202 ILE B O 1
ATOM 4146 N N . GLU B 1 203 ? 5.074 19.328 -6.535 1 82.88 203 GLU B N 1
ATOM 4147 C CA . GLU B 1 203 ? 4.352 20.594 -6.461 1 82.88 203 GLU B CA 1
ATOM 4148 C C . GLU B 1 203 ? 3.039 20.531 -7.238 1 82.88 203 GLU B C 1
ATOM 4150 O O . GLU B 1 203 ? 2.074 21.219 -6.895 1 82.88 203 GLU B O 1
ATOM 4155 N N . SER B 1 204 ? 3.004 19.703 -8.258 1 81.44 204 SER B N 1
ATOM 4156 C CA . SER B 1 204 ? 1.812 19.594 -9.094 1 81.44 204 SER B CA 1
ATOM 4157 C C . SER B 1 204 ? 0.768 18.688 -8.438 1 81.44 204 SER B C 1
ATOM 4159 O O . SER B 1 204 ? -0.424 18.797 -8.734 1 81.44 204 SER B O 1
ATOM 4161 N N . TRP B 1 205 ? 1.22 17.781 -7.664 1 80.88 205 TRP B N 1
ATOM 4162 C CA . TRP B 1 205 ? 0.306 16.828 -7.055 1 80.88 205 TRP B CA 1
ATOM 4163 C C . TRP B 1 205 ? -0.435 17.453 -5.875 1 80.88 205 TRP B C 1
ATOM 4165 O O . TRP B 1 205 ? -1.534 17.016 -5.523 1 80.88 205 TRP B O 1
ATOM 4175 N N . VAL B 1 206 ? 0.077 18.297 -5.273 1 68.12 206 VAL B N 1
ATOM 4176 C CA . VAL B 1 206 ? -0.565 19 -4.168 1 68.12 206 VAL B CA 1
ATOM 4177 C C . VAL B 1 206 ? -1.052 20.375 -4.641 1 68.12 206 VAL B C 1
ATOM 4179 O O . VAL B 1 206 ? -0.247 21.266 -4.898 1 68.12 206 VAL B O 1
ATOM 4182 N N . PRO B 1 207 ? -2.227 20.484 -5.516 1 49.72 207 PRO B N 1
ATOM 4183 C CA . PRO B 1 207 ? -2.625 21.844 -5.895 1 49.72 207 PRO B CA 1
ATOM 4184 C C . PRO B 1 207 ? -2.391 22.859 -4.777 1 49.72 207 PRO B C 1
ATOM 4186 O O . PRO B 1 207 ? -2.926 22.703 -3.676 1 49.72 207 PRO B O 1
ATOM 4189 N N . VAL B 1 208 ? -1.402 23.172 -4.727 1 45.25 208 VAL B N 1
ATOM 4190 C CA . VAL B 1 208 ? -1.214 24.359 -3.889 1 45.25 208 VAL B CA 1
ATOM 4191 C C . VAL B 1 208 ? -2.139 25.469 -4.359 1 45.25 208 VAL B C 1
ATOM 4193 O O . VAL B 1 208 ? -2.428 25.594 -5.551 1 45.25 208 VAL B O 1
ATOM 4196 N N . CYS B 1 209 ? -3.059 25.984 -3.754 1 41.28 209 CYS B N 1
ATOM 4197 C CA . CYS B 1 209 ? -3.65 27.281 -4.016 1 41.28 209 CYS B CA 1
ATOM 4198 C C . CYS B 1 209 ? -2.695 28.172 -4.809 1 41.28 209 CYS B C 1
ATOM 4200 O O . CYS B 1 209 ? -1.775 28.766 -4.246 1 41.28 209 CYS B O 1
ATOM 4202 N N . LYS B 1 210 ? -2.215 27.922 -5.898 1 40.06 210 LYS B N 1
ATOM 4203 C CA . LYS B 1 210 ? -1.346 28.625 -6.84 1 40.06 210 LYS B CA 1
ATOM 4204 C C . LYS B 1 210 ? -1.706 30.109 -6.926 1 40.06 210 LYS B C 1
ATOM 4206 O O . LYS B 1 210 ? -0.825 30.969 -7.062 1 40.06 210 LYS B O 1
ATOM 4211 N N . LYS B 1 211 ? -2.93 30.375 -7.461 1 42.97 211 LYS B N 1
ATOM 4212 C CA . LYS B 1 211 ? -3.152 31.734 -7.93 1 42.97 211 LYS B CA 1
ATOM 4213 C C . LYS B 1 211 ? -2.619 32.75 -6.926 1 42.97 211 LYS B C 1
ATOM 4215 O O . LYS B 1 211 ? -2.131 33.812 -7.316 1 42.97 211 LYS B O 1
ATOM 4220 N N . LEU B 1 212 ? -2.908 32.656 -5.84 1 44.56 212 LEU B N 1
ATOM 4221 C CA . LEU B 1 212 ? -2.342 33.531 -4.812 1 44.56 212 LEU B CA 1
ATOM 4222 C C . LEU B 1 212 ? -0.818 33.469 -4.828 1 44.56 212 LEU B C 1
ATOM 4224 O O . LEU B 1 212 ? -0.149 34.375 -4.336 1 44.56 212 LEU B O 1
ATOM 4228 N N . ASP B 1 213 ? -0.174 32.594 -5.559 1 50.12 213 ASP B N 1
ATOM 4229 C CA . ASP B 1 213 ? 1.208 32.156 -5.414 1 50.12 213 ASP B CA 1
ATOM 4230 C C . ASP B 1 213 ? 2.17 33.094 -6.113 1 50.12 213 ASP B C 1
ATOM 4232 O O . ASP B 1 213 ? 3.119 33.594 -5.5 1 50.12 213 ASP B O 1
ATOM 4236 N N . ARG B 1 214 ? 2.039 33.188 -7.496 1 52.25 214 ARG B N 1
ATOM 4237 C CA . ARG B 1 214 ? 3.047 34.062 -8.102 1 52.25 214 ARG B CA 1
ATOM 4238 C C . ARG B 1 214 ? 2.877 35.5 -7.645 1 52.25 214 ARG B C 1
ATOM 4240 O O . ARG B 1 214 ? 3.859 36.188 -7.352 1 52.25 214 ARG B O 1
ATOM 4247 N N . SER B 1 215 ? 1.665 35.906 -7.77 1 59.03 215 SER B N 1
ATOM 4248 C CA . SER B 1 215 ? 1.375 37.25 -7.289 1 59.03 215 SER B CA 1
ATOM 4249 C C . SER B 1 215 ? 1.676 37.375 -5.801 1 59.03 215 SER B C 1
ATOM 4251 O O . SER B 1 215 ? 2.227 38.375 -5.359 1 59.03 215 SER B O 1
ATOM 4253 N N . PHE B 1 216 ? 1.42 36.375 -5.105 1 64.5 216 PHE B N 1
ATOM 4254 C CA . PHE B 1 216 ? 1.741 36.344 -3.684 1 64.5 216 PHE B CA 1
ATOM 4255 C C . PHE B 1 216 ? 3.25 36.312 -3.471 1 64.5 216 PHE B C 1
ATOM 4257 O O . PHE B 1 216 ? 3.777 37.062 -2.654 1 64.5 216 PHE B O 1
ATOM 4264 N N . GLN B 1 217 ? 3.82 35.406 -4.254 1 64.88 217 GLN B N 1
ATOM 4265 C CA . GLN B 1 217 ? 5.273 35.312 -4.141 1 64.88 217 GLN B CA 1
ATOM 4266 C C . GLN B 1 217 ? 5.93 36.625 -4.496 1 64.88 217 GLN B C 1
ATOM 4268 O O . GLN B 1 217 ? 6.832 37.094 -3.793 1 64.88 217 GLN B O 1
ATOM 4273 N N . GLN B 1 218 ? 5.449 37.188 -5.52 1 68.5 218 GLN B N 1
ATOM 4274 C CA . GLN B 1 218 ? 5.977 38.469 -5.957 1 68.5 218 GLN B CA 1
ATOM 4275 C C . GLN B 1 218 ? 5.648 39.562 -4.949 1 68.5 218 GLN B C 1
ATOM 4277 O O . GLN B 1 218 ? 6.508 40.406 -4.609 1 68.5 218 GLN B O 1
ATOM 4282 N N . ASN B 1 219 ? 4.445 39.625 -4.453 1 74.25 219 ASN B N 1
ATOM 4283 C CA . ASN B 1 219 ? 4.043 40.594 -3.455 1 74.25 219 ASN B CA 1
ATOM 4284 C C . ASN B 1 219 ? 4.797 40.406 -2.143 1 74.25 219 ASN B C 1
ATOM 4286 O O . ASN B 1 219 ? 5.227 41.375 -1.522 1 74.25 219 ASN B O 1
ATOM 4290 N N . LEU B 1 220 ? 5.012 39.188 -1.804 1 76.19 220 LEU B N 1
ATOM 4291 C CA . LEU B 1 220 ? 5.762 38.875 -0.592 1 76.19 220 LEU B CA 1
ATOM 4292 C C . LEU B 1 220 ? 7.223 39.281 -0.735 1 76.19 220 LEU B C 1
ATOM 4294 O O . LEU B 1 220 ? 7.793 39.906 0.169 1 76.19 220 LEU B O 1
ATOM 4298 N N . TYR B 1 221 ? 7.73 38.875 -1.82 1 74.38 221 TYR B N 1
ATOM 4299 C CA . TYR B 1 221 ? 9.117 39.219 -2.104 1 74.38 221 TYR B CA 1
ATOM 4300 C C . TYR B 1 221 ? 9.297 40.75 -2.074 1 74.38 221 TYR B C 1
ATOM 4302 O O . TYR B 1 221 ? 10.203 41.25 -1.414 1 74.38 221 TYR B O 1
ATOM 4310 N N . HIS B 1 222 ? 8.469 41.5 -2.717 1 76.44 222 HIS B N 1
ATOM 4311 C CA . HIS B 1 222 ? 8.578 42.969 -2.781 1 76.44 222 HIS B CA 1
ATOM 4312 C C . HIS B 1 222 ? 8.375 43.594 -1.406 1 76.44 222 HIS B C 1
ATOM 4314 O O . HIS B 1 222 ? 9.086 44.531 -1.037 1 76.44 222 HIS B O 1
ATOM 4320 N N . THR B 1 223 ? 7.465 43.094 -0.67 1 80.06 223 THR B N 1
ATOM 4321 C CA . THR B 1 223 ? 7.184 43.625 0.658 1 80.06 223 THR B CA 1
ATOM 4322 C C . THR B 1 223 ? 8.344 43.375 1.607 1 80.06 223 THR B C 1
ATOM 4324 O O . THR B 1 223 ? 8.758 44.25 2.357 1 80.06 223 THR B O 1
ATOM 4327 N N . VAL B 1 224 ? 8.906 42.156 1.548 1 80.25 224 VAL B N 1
ATOM 4328 C CA . VAL B 1 224 ? 10.047 41.781 2.385 1 80.25 224 VAL B CA 1
ATOM 4329 C C . VAL B 1 224 ? 11.266 42.625 2.01 1 80.25 224 VAL B C 1
ATOM 4331 O O . VAL B 1 224 ? 11.984 43.125 2.885 1 80.25 224 VAL B O 1
ATOM 4334 N N . LEU B 1 225 ? 11.453 42.812 0.836 1 78.06 225 LEU B N 1
ATOM 4335 C CA . LEU B 1 225 ? 12.562 43.625 0.361 1 78.06 225 LEU B CA 1
ATOM 4336 C C . LEU B 1 225 ? 12.398 45.062 0.829 1 78.06 225 LEU B C 1
ATOM 4338 O O . LEU B 1 225 ? 13.375 45.719 1.242 1 78.06 225 LEU B O 1
ATOM 4342 N N . ALA B 1 226 ? 11.273 45.656 0.701 1 78.94 226 ALA B N 1
ATOM 4343 C CA . ALA B 1 226 ? 10.992 47.031 1.156 1 78.94 226 ALA B CA 1
ATOM 4344 C C . ALA B 1 226 ? 11.258 47.156 2.652 1 78.94 226 ALA B C 1
ATOM 4346 O O . ALA B 1 226 ? 11.844 48.156 3.094 1 78.94 226 ALA B O 1
ATOM 4347 N N . LEU B 1 227 ? 10.812 46.156 3.348 1 79.38 227 LEU B N 1
ATOM 4348 C CA . LEU B 1 227 ? 11.016 46.156 4.793 1 79.38 227 LEU B CA 1
ATOM 4349 C C . LEU B 1 227 ? 12.5 46.062 5.133 1 79.38 227 LEU B C 1
ATOM 4351 O O . LEU B 1 227 ? 12.992 46.75 6.023 1 79.38 227 LEU B O 1
ATOM 4355 N N . LYS B 1 228 ? 13.227 45.281 4.457 1 77.44 228 LYS B N 1
ATOM 4356 C CA . LYS B 1 228 ? 14.664 45.125 4.664 1 77.44 228 LYS B CA 1
ATOM 4357 C C . LYS B 1 228 ? 15.406 46.406 4.344 1 77.44 228 LYS B C 1
ATOM 4359 O O . LYS B 1 228 ? 16.359 46.781 5.035 1 77.44 228 LYS B O 1
ATOM 4364 N N . LYS B 1 229 ? 15.008 47 3.363 1 77.81 229 LYS B N 1
ATOM 4365 C CA . LYS B 1 229 ? 15.609 48.281 2.979 1 77.81 229 LYS B CA 1
ATOM 4366 C C . LYS B 1 229 ? 15.438 49.312 4.078 1 77.81 229 LYS B C 1
ATOM 4368 O O . LYS B 1 229 ? 16.344 50.094 4.352 1 77.81 229 LYS B O 1
ATOM 4373 N N . THR B 1 230 ? 14.273 49.25 4.574 1 74.75 230 THR B N 1
ATOM 4374 C CA . THR B 1 230 ? 14 50.188 5.648 1 74.75 230 THR B CA 1
ATOM 4375 C C . THR B 1 230 ? 14.852 49.875 6.875 1 74.75 230 THR B C 1
ATOM 4377 O O . THR B 1 230 ? 15.273 50.812 7.594 1 74.75 230 THR B O 1
ATOM 4380 N N . LEU B 1 231 ? 15.078 48.562 7.031 1 71.44 231 LEU B N 1
ATOM 4381 C CA . LEU B 1 231 ? 15.852 48.094 8.18 1 71.44 231 LEU B CA 1
ATOM 4382 C C . LEU B 1 231 ? 17.344 48.344 7.953 1 71.44 231 LEU B C 1
ATOM 4384 O O . LEU B 1 231 ? 18.094 48.531 8.906 1 71.44 231 LEU B O 1
ATOM 4388 N N . ASN B 1 232 ? 17.891 48.062 6.848 1 69 232 ASN B N 1
ATOM 4389 C CA . ASN B 1 232 ? 19.312 48.219 6.555 1 69 232 ASN B CA 1
ATOM 4390 C C . ASN B 1 232 ? 19.812 49.625 6.93 1 69 232 ASN B C 1
ATOM 4392 O O . ASN B 1 232 ? 21.016 49.812 7.133 1 69 232 ASN B O 1
ATOM 4396 N N . HIS B 1 233 ? 19 50.531 7.055 1 61.25 233 HIS B N 1
ATOM 4397 C CA . HIS B 1 233 ? 19.484 51.844 7.383 1 61.25 233 HIS B CA 1
ATOM 4398 C C . HIS B 1 233 ? 19.922 51.938 8.844 1 61.25 233 HIS B C 1
ATOM 4400 O O . HIS B 1 233 ? 20.547 52.938 9.25 1 61.25 233 HIS B O 1
ATOM 4406 N N . ASN B 1 234 ? 19.641 50.938 9.586 1 56.56 234 ASN B N 1
ATOM 4407 C CA . ASN B 1 234 ? 20.094 51 10.969 1 56.56 234 ASN B CA 1
ATOM 4408 C C . ASN B 1 234 ? 20.906 49.781 11.352 1 56.56 234 ASN B C 1
ATOM 4410 O O . ASN B 1 234 ? 20.594 48.656 10.953 1 56.56 234 ASN B O 1
ATOM 4414 N N . GLU B 1 235 ? 22.172 49.844 11.891 1 60.72 235 GLU B N 1
ATOM 4415 C CA . GLU B 1 235 ? 23.266 48.938 12.18 1 60.72 235 GLU B CA 1
ATOM 4416 C C . GLU B 1 235 ? 22.781 47.719 12.984 1 60.72 235 GLU B C 1
ATOM 4418 O O . GLU B 1 235 ? 23.281 46.625 12.812 1 60.72 235 GLU B O 1
ATOM 4423 N N . ASP B 1 236 ? 21.781 47.75 13.766 1 61.66 236 ASP B N 1
ATOM 4424 C CA . ASP B 1 236 ? 21.422 46.781 14.789 1 61.66 236 ASP B CA 1
ATOM 4425 C C . ASP B 1 236 ? 20.234 45.938 14.344 1 61.66 236 ASP B C 1
ATOM 4427 O O . ASP B 1 236 ? 19.625 45.219 15.156 1 61.66 236 ASP B O 1
ATOM 4431 N N . ASN B 1 237 ? 19.984 45.719 13.016 1 69.94 237 ASN B N 1
ATOM 4432 C CA . ASN B 1 237 ? 18.703 45.125 12.617 1 69.94 237 ASN B CA 1
ATOM 4433 C C . ASN B 1 237 ? 18.891 43.781 11.938 1 69.94 237 ASN B C 1
ATOM 4435 O O . ASN B 1 237 ? 18.031 43.344 11.18 1 69.94 237 ASN B O 1
ATOM 4439 N N . SER B 1 238 ? 20 43.281 12.25 1 75.12 238 SER B N 1
ATOM 4440 C CA . SER B 1 238 ? 20.297 42 11.641 1 75.12 238 SER B CA 1
ATOM 4441 C C . SER B 1 238 ? 19.266 40.938 12.031 1 75.12 238 SER B C 1
ATOM 4443 O O . SER B 1 238 ? 18.844 40.125 11.195 1 75.12 238 SER B O 1
ATOM 4445 N N . GLN B 1 239 ? 18.875 41.062 13.188 1 76.38 239 GLN B N 1
ATOM 4446 C CA . GLN B 1 239 ? 17.891 40.094 13.688 1 76.38 239 GLN B CA 1
ATOM 4447 C C . GLN B 1 239 ? 16.547 40.25 12.969 1 76.38 239 GLN B C 1
ATOM 4449 O O . GLN B 1 239 ? 15.898 39.25 12.641 1 76.38 239 GLN B O 1
ATOM 4454 N N . HIS B 1 240 ? 16.188 41.406 12.656 1 78.06 240 HIS B N 1
ATOM 4455 C CA . HIS B 1 240 ? 14.93 41.688 11.977 1 78.06 240 HIS B CA 1
ATOM 4456 C C . HIS B 1 240 ? 14.977 41.219 10.523 1 78.06 240 HIS B C 1
ATOM 4458 O O . HIS B 1 240 ? 13.992 40.688 10 1 78.06 240 HIS B O 1
ATOM 4464 N N . ILE B 1 241 ? 16.109 41.406 10.023 1 77.81 241 ILE B N 1
ATOM 4465 C CA . ILE B 1 241 ? 16.328 40.938 8.656 1 77.81 241 ILE B CA 1
ATOM 4466 C C . ILE B 1 241 ? 16.219 39.438 8.586 1 77.81 241 ILE B C 1
ATOM 4468 O O . ILE B 1 241 ? 15.594 38.875 7.688 1 77.81 241 ILE B O 1
ATOM 4472 N N . GLU B 1 242 ? 16.719 38.906 9.586 1 78.31 242 GLU B N 1
ATOM 4473 C CA . GLU B 1 242 ? 16.656 37.438 9.664 1 78.31 242 GLU B CA 1
ATOM 4474 C C . GLU B 1 242 ? 15.219 36.969 9.844 1 78.31 242 GLU B C 1
ATOM 4476 O O . GLU B 1 242 ? 14.828 35.938 9.273 1 78.31 242 GLU B O 1
ATOM 4481 N N . LEU B 1 243 ? 14.5 37.625 10.594 1 78.81 243 LEU B N 1
ATOM 4482 C CA . LEU B 1 243 ? 13.102 37.281 10.805 1 78.81 243 LEU B CA 1
ATOM 4483 C C . LEU B 1 243 ? 12.297 37.438 9.516 1 78.81 243 LEU B C 1
ATOM 4485 O O . LEU B 1 243 ? 11.453 36.594 9.195 1 78.81 243 LEU B O 1
ATOM 4489 N N . LEU B 1 244 ? 12.609 38.438 8.812 1 80.56 244 LEU B N 1
ATOM 4490 C CA . LEU B 1 244 ? 11.945 38.688 7.527 1 80.56 244 LEU B CA 1
ATOM 4491 C C . LEU B 1 244 ? 12.32 37.594 6.523 1 80.56 244 LEU B C 1
ATOM 4493 O O . LEU B 1 244 ? 11.453 37.094 5.797 1 80.56 244 LEU B O 1
ATOM 4497 N N . ASP B 1 245 ? 13.57 37.281 6.578 1 78.44 245 ASP B N 1
ATOM 4498 C CA . ASP B 1 245 ? 14.008 36.188 5.738 1 78.44 245 ASP B CA 1
ATOM 4499 C C . ASP B 1 245 ? 13.289 34.875 6.117 1 78.44 245 ASP B C 1
ATOM 4501 O O . ASP B 1 245 ? 12.883 34.125 5.242 1 78.44 245 ASP B O 1
ATOM 4505 N N . PHE B 1 246 ? 13.164 34.719 7.359 1 77.19 246 PHE B N 1
ATOM 4506 C CA . PHE B 1 246 ? 12.453 33.562 7.859 1 77.19 246 PHE B CA 1
ATOM 4507 C C . PHE B 1 246 ? 11.016 33.531 7.371 1 77.19 246 PHE B C 1
ATOM 4509 O O . PHE B 1 246 ? 10.531 32.531 6.883 1 77.19 246 PHE B O 1
ATOM 4516 N N . ILE B 1 247 ? 10.266 34.594 7.477 1 79.56 247 ILE B N 1
ATOM 4517 C CA . ILE B 1 247 ? 8.867 34.688 7.078 1 79.56 247 ILE B CA 1
ATOM 4518 C C . ILE B 1 247 ? 8.734 34.406 5.586 1 79.56 247 ILE B C 1
ATOM 4520 O O . ILE B 1 247 ? 7.883 33.625 5.168 1 79.56 247 ILE B O 1
ATOM 4524 N N . GLN B 1 248 ? 9.625 35 4.867 1 77.94 248 GLN B N 1
ATOM 4525 C CA . GLN B 1 248 ? 9.617 34.781 3.422 1 77.94 248 GLN B CA 1
ATOM 4526 C C . GLN B 1 248 ? 9.891 33.344 3.074 1 77.94 248 GLN B C 1
ATOM 4528 O O . GLN B 1 248 ? 9.195 32.75 2.246 1 77.94 248 GLN B O 1
ATOM 4533 N N . GLU B 1 249 ? 10.836 32.844 3.697 1 72.81 249 GLU B N 1
ATOM 4534 C CA . GLU B 1 249 ? 11.203 31.453 3.449 1 72.81 249 GLU B CA 1
ATOM 4535 C C . GLU B 1 249 ? 10.094 30.5 3.883 1 72.81 249 GLU B C 1
ATOM 4537 O O . GLU B 1 249 ? 9.797 29.531 3.188 1 72.81 249 GLU B O 1
ATOM 4542 N N . GLU B 1 250 ? 9.531 30.906 5 1 72.12 250 GLU B N 1
ATOM 4543 C CA . GLU B 1 250 ? 8.453 30.094 5.551 1 72.12 250 GLU B CA 1
ATOM 4544 C C . GLU B 1 250 ? 7.238 30.094 4.629 1 72.12 250 GLU B C 1
ATOM 4546 O O . GLU B 1 250 ? 6.621 29.047 4.406 1 72.12 250 GLU B O 1
ATOM 4551 N N . LEU B 1 251 ? 6.941 31.234 4.117 1 74.19 251 LEU B N 1
ATOM 4552 C CA . LEU B 1 251 ? 5.734 31.375 3.307 1 74.19 251 LEU B CA 1
ATOM 4553 C C . LEU B 1 251 ? 5.969 30.859 1.89 1 74.19 251 LEU B C 1
ATOM 4555 O O . LEU B 1 251 ? 5.055 30.328 1.254 1 74.19 251 LEU B O 1
ATOM 4559 N N . LEU B 1 252 ? 7.223 31.047 1.427 1 68.88 252 LEU B N 1
ATOM 4560 C CA . LEU B 1 252 ? 7.473 30.75 0.02 1 68.88 252 LEU B CA 1
ATOM 4561 C C . LEU B 1 252 ? 8.008 29.344 -0.156 1 68.88 252 LEU B C 1
ATOM 4563 O O . LEU B 1 252 ? 7.754 28.703 -1.175 1 68.88 252 LEU B O 1
ATOM 4567 N N . HIS B 1 253 ? 8.844 29.031 0.818 1 60.22 253 HIS B N 1
ATOM 4568 C CA . HIS B 1 253 ? 9.625 27.828 0.557 1 60.22 253 HIS B CA 1
ATOM 4569 C C . HIS B 1 253 ? 9.242 26.703 1.512 1 60.22 253 HIS B C 1
ATOM 4571 O O . HIS B 1 253 ? 9.648 25.562 1.316 1 60.22 253 HIS B O 1
ATOM 4577 N N . SER B 1 254 ? 8.586 27.203 2.531 1 57.16 254 SER B N 1
ATOM 4578 C CA . SER B 1 254 ? 8.164 26.203 3.49 1 57.16 254 SER B CA 1
ATOM 4579 C C . SER B 1 254 ? 6.949 25.422 2.98 1 57.16 254 SER B C 1
ATOM 4581 O O . SER B 1 254 ? 6.012 26.016 2.447 1 57.16 254 SER B O 1
ATOM 4583 N N . LYS B 1 255 ? 6.914 24.172 2.873 1 55.78 255 LYS B N 1
ATOM 4584 C CA . LYS B 1 255 ? 5.832 23.312 2.424 1 55.78 255 LYS B CA 1
ATOM 4585 C C . LYS B 1 255 ? 4.617 23.422 3.34 1 55.78 255 LYS B C 1
ATOM 4587 O O . LYS B 1 255 ? 3.477 23.281 2.891 1 55.78 255 LYS B O 1
ATOM 4592 N N . SER B 1 256 ? 4.734 23.641 4.578 1 56.88 256 SER B N 1
ATOM 4593 C CA . SER B 1 256 ? 3.744 23.875 5.625 1 56.88 256 SER B CA 1
ATOM 4594 C C . SER B 1 256 ? 4.117 25.078 6.473 1 56.88 256 SER B C 1
ATOM 4596 O O . SER B 1 256 ? 4.762 24.938 7.52 1 56.88 256 SER B O 1
ATOM 4598 N N . PRO B 1 257 ? 3.773 26.266 6 1 64.12 257 PRO B N 1
ATOM 4599 C CA . PRO B 1 257 ? 4.121 27.484 6.73 1 64.12 257 PRO B CA 1
ATOM 4600 C C . PRO B 1 257 ? 3.461 27.547 8.109 1 64.12 257 PRO B C 1
ATOM 4602 O O . PRO B 1 257 ? 2.256 27.312 8.234 1 64.12 257 PRO B O 1
ATOM 4605 N N . ARG B 1 258 ? 4.184 27.531 9.062 1 63.78 258 ARG B N 1
ATOM 4606 C CA . ARG B 1 258 ? 3.752 27.562 10.461 1 63.78 258 ARG B CA 1
ATOM 4607 C C . ARG B 1 258 ? 3.225 28.953 10.828 1 63.78 258 ARG B C 1
ATOM 4609 O O . ARG B 1 258 ? 4.004 29.859 11.094 1 63.78 258 ARG B O 1
ATOM 4616 N N . LYS B 1 259 ? 1.972 28.781 10.875 1 74.81 259 LYS B N 1
ATOM 4617 C CA . LYS B 1 259 ? 1.316 30.062 11.133 1 74.81 259 LYS B CA 1
ATOM 4618 C C . LYS B 1 259 ? 1.794 30.672 12.453 1 74.81 259 LYS B C 1
ATOM 4620 O O . LYS B 1 259 ? 2.086 31.859 12.523 1 74.81 259 LYS B O 1
ATOM 4625 N N . PHE B 1 260 ? 1.891 29.875 13.391 1 68.44 260 PHE B N 1
ATOM 4626 C CA . PHE B 1 260 ? 2.248 30.359 14.719 1 68.44 260 PHE B CA 1
ATOM 4627 C C . PHE B 1 260 ? 3.652 30.953 14.711 1 68.44 260 PHE B C 1
ATOM 4629 O O . PHE B 1 260 ? 3.9 31.984 15.359 1 68.44 260 PHE B O 1
ATOM 4636 N N . LEU B 1 261 ? 4.605 30.328 13.969 1 73.38 261 LEU B N 1
ATOM 4637 C CA . LEU B 1 261 ? 5.965 30.859 13.891 1 73.38 261 LEU B CA 1
ATOM 4638 C C . LEU B 1 261 ? 5.996 32.156 13.109 1 73.38 261 LEU B C 1
ATOM 4640 O O . LEU B 1 261 ? 6.715 33.094 13.484 1 73.38 261 LEU B O 1
ATOM 4644 N N . VAL B 1 262 ? 5.195 32.094 12.172 1 82.56 262 VAL B N 1
ATOM 4645 C CA . VAL B 1 262 ? 5.113 33.312 11.367 1 82.56 262 VAL B CA 1
ATOM 4646 C C . VAL B 1 262 ? 4.48 34.438 12.18 1 82.56 262 VAL B C 1
ATOM 4648 O O . VAL B 1 262 ? 4.973 35.562 12.18 1 82.56 262 VAL B O 1
ATOM 4651 N N . ASP B 1 263 ? 3.502 33.969 12.898 1 77.88 263 ASP B N 1
ATOM 4652 C CA . ASP B 1 263 ? 2.848 34.938 13.773 1 77.88 263 ASP B CA 1
ATOM 4653 C C . ASP B 1 263 ? 3.805 35.438 14.859 1 77.88 263 ASP B C 1
ATOM 4655 O O . ASP B 1 263 ? 3.82 36.625 15.18 1 77.88 263 ASP B O 1
ATOM 4659 N N . SER B 1 264 ? 4.555 34.594 15.414 1 76 264 SER B N 1
ATOM 4660 C CA . SER B 1 264 ? 5.547 34.938 16.422 1 76 264 SER B CA 1
ATOM 4661 C C . SER B 1 264 ? 6.617 35.875 15.844 1 76 264 SER B C 1
ATOM 4663 O O . SER B 1 264 ? 7.016 36.844 16.484 1 76 264 SER B O 1
ATOM 4665 N N . ALA B 1 265 ? 7.078 35.531 14.703 1 80.56 265 ALA B N 1
ATOM 4666 C CA . ALA B 1 265 ? 8.062 36.375 14.016 1 80.56 265 ALA B CA 1
ATOM 4667 C C . ALA B 1 265 ? 7.504 37.75 13.734 1 80.56 265 ALA B C 1
ATOM 4669 O O . ALA B 1 265 ? 8.195 38.75 13.93 1 80.56 265 ALA B O 1
ATOM 4670 N N . LEU B 1 266 ? 6.258 37.719 13.336 1 81.06 266 LEU B N 1
ATOM 4671 C CA . LEU B 1 266 ? 5.59 38.969 13.07 1 81.06 266 LEU B CA 1
ATOM 4672 C C . LEU B 1 266 ? 5.441 39.812 14.344 1 81.06 266 LEU B C 1
ATOM 4674 O O . LEU B 1 266 ? 5.617 41.031 14.328 1 81.06 266 LEU B O 1
ATOM 4678 N N . LEU B 1 267 ? 5.16 39.125 15.406 1 79.12 267 LEU B N 1
ATOM 4679 C CA . LEU B 1 267 ? 5.039 39.781 16.703 1 79.12 267 LEU B CA 1
ATOM 4680 C C . LEU B 1 267 ? 6.379 40.344 17.156 1 79.12 267 LEU B C 1
ATOM 4682 O O . LEU B 1 267 ? 6.441 41.469 17.656 1 79.12 267 LEU B O 1
ATOM 4686 N N . SER B 1 268 ? 7.402 39.625 17.016 1 77.44 268 SER B N 1
ATOM 4687 C CA . SER B 1 268 ? 8.75 40.094 17.344 1 77.44 268 SER B CA 1
ATOM 4688 C C . SER B 1 268 ? 9.133 41.312 16.516 1 77.44 268 SER B C 1
ATOM 4690 O O . SER B 1 268 ? 9.781 42.219 17.016 1 77.44 268 SER B O 1
ATOM 4692 N N . LEU B 1 269 ? 8.672 41.219 15.32 1 78.75 269 LEU B N 1
ATOM 4693 C CA . LEU B 1 269 ? 8.945 42.312 14.422 1 78.75 269 LEU B CA 1
ATOM 4694 C C . LEU B 1 269 ? 8.125 43.531 14.812 1 78.75 269 LEU B C 1
ATOM 4696 O O . LEU B 1 269 ? 8.594 44.688 14.703 1 78.75 269 LEU B O 1
ATOM 4700 N N . LYS B 1 270 ? 6.91 43.281 15.25 1 75.06 270 LYS B N 1
ATOM 4701 C CA . LYS B 1 270 ? 5.977 44.312 15.656 1 75.06 270 LYS B CA 1
ATOM 4702 C C . LYS B 1 270 ? 6.465 45.031 16.906 1 75.06 270 LYS B C 1
ATOM 4704 O O . LYS B 1 270 ? 6.281 46.25 17.047 1 75.06 270 LYS B O 1
ATOM 4709 N N . THR B 1 271 ? 6.949 44.25 17.844 1 70.81 271 THR B N 1
ATOM 4710 C CA . THR B 1 271 ? 7.43 44.781 19.109 1 70.81 271 THR B CA 1
ATOM 4711 C C . THR B 1 271 ? 8.578 45.781 18.875 1 70.81 271 THR B C 1
ATOM 4713 O O . THR B 1 271 ? 8.805 46.688 19.688 1 70.81 271 THR B O 1
ATOM 4716 N N . ASN B 1 272 ? 9.203 45.5 17.844 1 60.94 272 ASN B N 1
ATOM 4717 C CA . ASN B 1 272 ? 10.258 46.438 17.531 1 60.94 272 ASN B CA 1
ATOM 4718 C C . ASN B 1 272 ? 9.844 47.406 16.406 1 60.94 272 ASN B C 1
ATOM 4720 O O . ASN B 1 272 ? 10.664 47.75 15.555 1 60.94 272 ASN B O 1
ATOM 4724 N N . LYS B 1 273 ? 8.602 47.531 16.328 1 56.47 273 LYS B N 1
ATOM 4725 C CA . LYS B 1 273 ? 7.773 48.25 15.359 1 56.47 273 LYS B CA 1
ATOM 4726 C C . LYS B 1 273 ? 8.391 49.594 15 1 56.47 273 LYS B C 1
ATOM 4728 O O . LYS B 1 273 ? 8.133 50.125 13.914 1 56.47 273 LYS B O 1
ATOM 4733 N N . LEU B 1 274 ? 9.039 50.156 15.875 1 55.94 274 LEU B N 1
ATOM 4734 C CA . LEU B 1 274 ? 9.422 51.531 15.602 1 55.94 274 LEU B CA 1
ATOM 4735 C C . LEU B 1 274 ? 10.164 51.656 14.273 1 55.94 274 LEU B C 1
ATOM 4737 O O . LEU B 1 274 ? 10.172 52.719 13.648 1 55.94 274 LEU B O 1
ATOM 4741 N N . ILE B 1 275 ? 10.68 50.594 13.789 1 58.31 275 ILE B N 1
ATOM 4742 C CA . ILE B 1 275 ? 11.656 50.75 12.711 1 58.31 275 ILE B CA 1
ATOM 4743 C C . ILE B 1 275 ? 11.047 50.281 11.398 1 58.31 275 ILE B C 1
ATOM 4745 O O . ILE B 1 275 ? 11.391 50.812 10.328 1 58.31 275 ILE B O 1
ATOM 4749 N N . LEU B 1 276 ? 9.938 49.594 11.445 1 63.62 276 LEU B N 1
ATOM 4750 C CA . LEU B 1 276 ? 9.414 49.031 10.211 1 63.62 276 LEU B CA 1
ATOM 4751 C C . LEU B 1 276 ? 8.281 49.906 9.656 1 63.62 276 LEU B C 1
ATOM 4753 O O . LEU B 1 276 ? 7.543 50.531 10.422 1 63.62 276 LEU B O 1
ATOM 4757 N N . GLY B 1 277 ? 8.352 50.562 8.547 1 68.62 277 GLY B N 1
ATOM 4758 C CA . GLY B 1 277 ? 7.277 51.312 7.895 1 68.62 277 GLY B CA 1
ATOM 4759 C C . GLY B 1 277 ? 5.906 50.688 8.117 1 68.62 277 GLY B C 1
ATOM 4760 O O . GLY B 1 277 ? 5.719 49.5 7.918 1 68.62 277 GLY B O 1
ATOM 4761 N N . LYS B 1 278 ? 4.98 51.5 8.703 1 75.5 278 LYS B N 1
ATOM 4762 C CA . LYS B 1 278 ? 3.643 51.062 9.086 1 75.5 278 LYS B CA 1
ATOM 4763 C C . LYS B 1 278 ? 2.914 50.438 7.895 1 75.5 278 LYS B C 1
ATOM 4765 O O . LYS B 1 278 ? 2.248 49.406 8.031 1 75.5 278 LYS B O 1
ATOM 4770 N N . ILE B 1 279 ? 3.109 51 6.809 1 75.62 279 ILE B N 1
ATOM 4771 C CA . ILE B 1 279 ? 2.375 50.531 5.629 1 75.62 279 ILE B CA 1
ATOM 4772 C C . ILE B 1 279 ? 2.916 49.188 5.16 1 75.62 279 ILE B C 1
ATOM 4774 O O . ILE B 1 279 ? 2.146 48.25 4.902 1 75.62 279 ILE B O 1
ATOM 4778 N N . GLU B 1 280 ? 4.207 49.156 5.117 1 76.62 280 GLU B N 1
ATOM 4779 C CA . GLU B 1 280 ? 4.82 47.938 4.625 1 76.62 280 GLU B CA 1
ATOM 4780 C C . GLU B 1 280 ? 4.617 46.781 5.613 1 76.62 280 GLU B C 1
ATOM 4782 O O . GLU B 1 280 ? 4.434 45.625 5.207 1 76.62 280 GLU B O 1
ATOM 4787 N N . PHE B 1 281 ? 4.656 47.156 6.801 1 81.06 281 PHE B N 1
ATOM 4788 C CA . PHE B 1 281 ? 4.414 46.094 7.801 1 81.06 281 PHE B CA 1
ATOM 4789 C C . PHE B 1 281 ? 2.967 45.625 7.746 1 81.06 281 PHE B C 1
ATOM 4791 O O . PHE B 1 281 ? 2.695 44.438 7.867 1 81.06 281 PHE B O 1
ATOM 4798 N N . GLN B 1 282 ? 2.082 46.469 7.535 1 81.31 282 GLN B N 1
ATOM 4799 C CA . GLN B 1 282 ? 0.683 46.094 7.371 1 81.31 282 GLN B CA 1
ATOM 4800 C C . GLN B 1 282 ? 0.497 45.188 6.148 1 81.31 282 GLN B C 1
ATOM 4802 O O . GLN B 1 282 ? -0.298 44.25 6.176 1 81.31 282 GLN B O 1
ATOM 4807 N N . LYS B 1 283 ? 1.229 45.438 5.215 1 81.38 283 LYS B N 1
ATOM 4808 C CA . LYS B 1 283 ? 1.164 44.656 3.988 1 81.38 283 LYS B CA 1
ATOM 4809 C C . LYS B 1 283 ? 1.636 43.219 4.227 1 81.38 283 LYS B C 1
ATOM 4811 O O . LYS B 1 283 ? 1.018 42.281 3.744 1 81.38 283 LYS B O 1
ATOM 4816 N N . ILE B 1 284 ? 2.748 43.156 4.918 1 83.94 284 ILE B N 1
ATOM 4817 C CA . ILE B 1 284 ? 3.242 41.812 5.156 1 83.94 284 ILE B CA 1
ATOM 4818 C C . ILE B 1 284 ? 2.283 41.062 6.082 1 83.94 284 ILE B C 1
ATOM 4820 O O . ILE B 1 284 ? 2.049 39.875 5.91 1 83.94 284 ILE B O 1
ATOM 4824 N N . GLU B 1 285 ? 1.722 41.719 6.961 1 82.25 285 GLU B N 1
ATOM 4825 C CA . GLU B 1 285 ? 0.706 41.094 7.816 1 82.25 285 GLU B CA 1
ATOM 4826 C C . GLU B 1 285 ? -0.498 40.656 7 1 82.25 285 GLU B C 1
ATOM 4828 O O . GLU B 1 285 ? -1.031 39.562 7.23 1 82.25 285 GLU B O 1
ATOM 4833 N N . GLN B 1 286 ? -0.898 41.438 6.098 1 80.56 286 GLN B N 1
ATOM 4834 C CA . GLN B 1 286 ? -2.012 41.094 5.215 1 80.56 286 GLN B CA 1
ATOM 4835 C C . GLN B 1 286 ? -1.657 39.906 4.32 1 80.56 286 GLN B C 1
ATOM 4837 O O . GLN B 1 286 ? -2.475 39 4.125 1 80.56 286 GLN B O 1
ATOM 4842 N N . LEU B 1 287 ? -0.508 39.938 3.812 1 78.81 287 LEU B N 1
ATOM 4843 C CA . LEU B 1 287 ? -0.048 38.844 2.959 1 78.81 287 LEU B CA 1
ATOM 4844 C C . LEU B 1 287 ? -0.007 37.531 3.732 1 78.81 287 LEU B C 1
ATOM 4846 O O . LEU B 1 287 ? -0.428 36.5 3.219 1 78.81 287 LEU B O 1
ATOM 4850 N N . VAL B 1 288 ? 0.51 37.688 4.91 1 80.31 288 VAL B N 1
ATOM 4851 C CA . VAL B 1 288 ? 0.559 36.5 5.77 1 80.31 288 VAL B CA 1
ATOM 4852 C C . VAL B 1 288 ? -0.86 36.062 6.094 1 80.31 288 VAL B C 1
ATOM 4854 O O . VAL B 1 288 ? -1.16 34.844 6.031 1 80.31 288 VAL B O 1
ATOM 4857 N N . SER B 1 289 ? -1.748 36.938 6.348 1 77.94 289 SER B N 1
ATOM 4858 C CA . SER B 1 289 ? -3.143 36.625 6.637 1 77.94 289 SER B CA 1
ATOM 4859 C C . SER B 1 289 ? -3.83 36 5.422 1 77.94 289 SER B C 1
ATOM 4861 O O . SER B 1 289 ? -4.535 35 5.543 1 77.94 289 SER B O 1
ATOM 4863 N N . ASP B 1 290 ? -3.648 36.562 4.34 1 72.12 290 ASP B N 1
ATOM 4864 C CA . ASP B 1 290 ? -4.219 36.062 3.092 1 72.12 290 ASP B CA 1
ATOM 4865 C C . ASP B 1 290 ? -3.697 34.656 2.768 1 72.12 290 ASP B C 1
ATOM 4867 O O . ASP B 1 290 ? -4.445 33.781 2.289 1 72.12 290 ASP B O 1
ATOM 4871 N N . PHE B 1 291 ? -2.391 34.625 3.012 1 72.19 291 PHE B N 1
ATOM 4872 C CA . PHE B 1 291 ? -1.756 33.344 2.756 1 72.19 291 PHE B CA 1
ATOM 4873 C C . PHE B 1 291 ? -2.402 32.25 3.594 1 72.19 291 PHE B C 1
ATOM 4875 O O . PHE B 1 291 ? -2.797 31.219 3.062 1 72.19 291 PHE B O 1
ATOM 4882 N N . PHE B 1 292 ? -2.562 32.531 4.793 1 72.31 292 PHE B N 1
ATOM 4883 C CA . PHE B 1 292 ? -3.088 31.484 5.672 1 72.31 292 PHE B CA 1
ATOM 4884 C C . PHE B 1 292 ? -4.605 31.391 5.551 1 72.31 292 PHE B C 1
ATOM 4886 O O . PHE B 1 292 ? -5.191 30.328 5.809 1 72.31 292 PHE B O 1
ATOM 4893 N N . ALA B 1 293 ? -5.215 32.438 5.07 1 67.12 293 ALA B N 1
ATOM 4894 C CA . ALA B 1 293 ? -6.645 32.406 4.766 1 67.12 293 ALA B CA 1
ATOM 4895 C C . ALA B 1 293 ? -6.918 31.484 3.572 1 67.12 293 ALA B C 1
ATOM 4897 O O . ALA B 1 293 ? -7.961 30.828 3.514 1 67.12 293 ALA B O 1
ATOM 4898 N N . GLN B 1 294 ? -5.984 31.422 2.746 1 61.72 294 GLN B N 1
ATOM 4899 C CA . GLN B 1 294 ? -6.125 30.594 1.552 1 61.72 294 GLN B CA 1
ATOM 4900 C C . GLN B 1 294 ? -5.812 29.125 1.855 1 61.72 294 GLN B C 1
ATOM 4902 O O . GLN B 1 294 ? -6.348 28.234 1.208 1 61.72 294 GLN B O 1
ATOM 4907 N N . ILE B 1 295 ? -4.895 29.031 2.619 1 58.22 295 ILE B N 1
ATOM 4908 C CA . ILE B 1 295 ? -4.578 27.672 3.037 1 58.22 295 ILE B CA 1
ATOM 4909 C C . ILE B 1 295 ? -5.699 27.125 3.912 1 58.22 295 ILE B C 1
ATOM 4911 O O . ILE B 1 295 ? -5.992 25.938 3.887 1 58.22 295 ILE B O 1
ATOM 4915 N N . GLU B 1 296 ? -6.305 27.828 4.789 1 51.72 296 GLU B N 1
ATOM 4916 C CA . GLU B 1 296 ? -7.422 27.438 5.641 1 51.72 296 GLU B CA 1
ATOM 4917 C C . GLU B 1 296 ? -8.688 27.203 4.82 1 51.72 296 GLU B C 1
ATOM 4919 O O . GLU B 1 296 ? -9.609 26.516 5.273 1 51.72 296 GLU B O 1
ATOM 4924 N N . GLU B 1 297 ? -8.805 27.609 3.617 1 47.5 297 GLU B N 1
ATOM 4925 C CA . GLU B 1 297 ? -9.938 27.312 2.75 1 47.5 297 GLU B CA 1
ATOM 4926 C C . GLU B 1 297 ? -9.656 26.078 1.888 1 47.5 297 GLU B C 1
ATOM 4928 O O . GLU B 1 297 ? -8.547 25.922 1.379 1 47.5 297 GLU B O 1
#

pLDDT: mean 84.38, std 13.21, range [40.03, 98.75]

Nearest PDB structures (foldseek):
  3knw-assembly1_A  TM=7.467E-01  e=1.854E-02  Acinetobacter baylyi ADP1
  6ho0-assembly1_A-2  TM=7.133E-01  e=1.701E-02  Mycobacterium tuberculosis H37Rv
  8ke8-assembly1_A  TM=6.872E-01  e=2.401E-02  Pseudomonas aeruginosa PAO1
  6ho6-assembly1_A  TM=7.060E-01  e=4.781E-02  Mycobacterium tuberculosis CDC1551
  5f27-assembly1_A-2  TM=5.086E-01  e=6.191E-02  Mycobacterium tuberculosis CDC1551

=== Feature glossary ===
The record interleaves many kinds of information about one protein. Here is each kind framed as the question it answers.

Q: What does the local fold look like, residue by residue?
A: A 3Di character summarizes, for each residue, the relative orientation of the Cα frame of its nearest spatial neighbor. Because it encodes fold topology rather than chemistry, 3Di alignments detect remote structural similarity that sequence alignment misses.

Q: Which residues are in helices, strands, or loops?
A: Secondary structure is the local, repeating backbone conformation. DSSP classifies it into eight states by reading the hydrogen-bond network: three helix types (H, G, I), two β types (E, B), two non-regular types (T, S), and unstructured coil (-).

Q: How big and how compact is the whole molecule?
A: Three whole-structure scalars: the radius of gyration (RMS distance of Cα from centroid, in Å), the count of Cα–Cα contacts (pairs closer than 8 Å and separated by more than four residues in sequence — i.e. tertiary, not local, contacts), and the bounding-box dimensions. Together they distinguish compact globular folds from extended fibres or disordered chains.

Q: How confident is the AlphaFold model at each residue?
A: For AlphaFold models, the B-factor field carries pLDDT — the m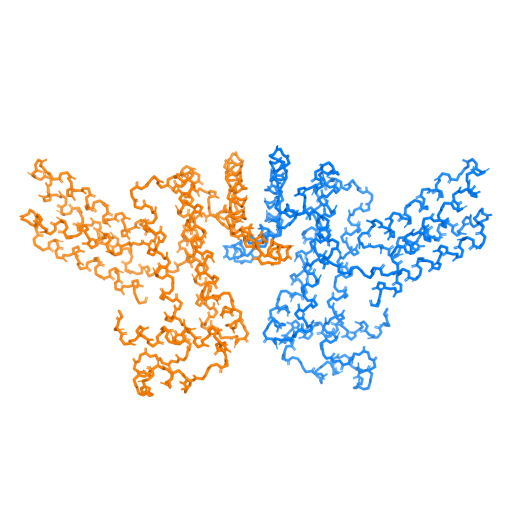odel's own estimate of local accuracy on a 0–100 scale. Regions with pLDDT<50 should be treated as essentially unmodeled; they often correspond to intrinsically disordered segments.

Q: What family and function is it annotated with?
A: Functional annotations link the protein to curated databases. InterPro entries identify conserved domains and families by matching the sequence against member-database signatures (Pfam, PROSITE, CDD, …). Gene Ontology (GO) terms describe molecular function, biological process, and cellular component in a controlled vocabulary. CATH places the structure in a hierarchical fold classification (Class/Architecture/Topology/Homologous-superfamily). The organism is the source species.

Q: What known structures does this most resemble?
A: Nearest PDB neighbors are the top structural matches found by Foldseek when searching this structure against the entire Protein Data Bank. Each hit reports a TM-score (0 to 1; >0.5 almost always implies the same fold) and an E-value. These are *structural* homologs — they may share no detectable sequence similarity.

Q: Which residues are buried vs exposed?
A: Solvent-accessible surface area (SASA) is the area in Å² traced out by the centre of a 1.4 Å probe sphere (a water molecule) rolled over the protein's van der Waals surface (Shrake–Rupley / Lee–Richards construction). Buried residues have near-zero SASA; fully exposed residues can exceed 200 Å². The total SASA scales roughly with the number of surface residues.

Q: What are the backbone torsion angles?
A: φ (phi) and ψ (psi) are the two rotatable backbone dihedrals per residue: φ is the C(i-1)–N–Cα–C torsion, ψ is the N–Cα–C–N(i+1) torsion, both in degrees on (−180°, 180°]. α-helical residues cluster near (−60°, −45°); β-strand residues near (−120°, +130°). A Ramachandran plot is simply a scatter of (φ, ψ) for every residue.

Q: Are the domains correctly placed relative to each other?
A: Predicted aligned error is AlphaFold's pairwise confidence. Unlike pLDDT (per-residue), PAE is per-residue-pair and captures whether two parts of the structure are correctly placed relative to each other. Units are ångströms of expected positional error.

Q: What if only a Cα trace is available?
A: P-SEA three-state annotation labels each residue as helix, strand, or coil based purely on the geometry of the Cα trace. It serves as a fallback when the full backbone (and thus DSSP) is unavailable.

Q: What is the amino-acid chain?
A: This is the polypeptide sequence — one letter per residue, N-terminus first. Length ranges from a few dozen residues for small domains to over a thousand for large multi-domain proteins.

Q: What do the rendered images show?
A: The six renders are orthographic views along the three Cartesian axes in both directions. Representation (cartoon, sticks, or surface) and color scheme (sequence-rainbow or by-chain) vary across proteins so the training set covers all the common visualization conventions.

Q: What do the diagnostic plots show?
A: Plot images: a contact map (which residues are close in 3D, as an N×N binary image), a Ramachandran scatter (backbone torsion angles, revealing secondary-structure composition at a glance), and — for AlphaFold structures — a PAE heatmap (pairwise prediction confidence).

Q: How mobile is each atom in the crystal?
A: B-factor (Debye–Waller factor) reflects atomic displacement in the crystal lattice. It is an experimental observable (units Å²), not a prediction; low values mean the atom is pinned down, high values mean it moves or is heterogeneous across the crystal.

Q: Where is each backbone atom in 3D?
A: The mmCIF table is the protein's shape written out atom by atom. For each backbone N, Cα, C, and carbonyl O, it records an (x, y, z) coordinate triple in Å plus the residue type, chain letter, and residue number.